Protein 9IZ3 (pdb70)

InterPro domains:
  IPR012001 Thiamine pyrophosphate enzyme, N-terminal TPP-binding domain [PF02776] (4-110)
  IPR029061 Thiamin diphosphate-binding fold [SSF52518] (4-163)
  IPR051818 Thiamine pyrophosphate-dependent decarboxylase [PTHR42818] (6-165)

Solvent-accessible surface area: 26080 Å² total; per-residue (Å²): 94,69,13,96,137,15,31,60,26,6,26,152,66,96,22,24,13,10,0,0,10,37,20,94,72,6,80,34,48,2,177,57,12,85,68,125,104,122,25,55,24,6,11,4,11,2,12,2,0,0,0,0,1,0,0,0,0,50,2,1,41,79,66,2,0,0,4,1,44,59,55,3,6,2,10,0,15,15,0,4,43,26,0,0,27,65,2,26,0,12,0,0,2,9,1,17,53,143,132,18,30,71,16,5,75,28,22,104,3,42,66,88,138,15,65,106,160,80,4,67,51,11,1,81,60,0,13,109,57,9,128,157,38,70,92,0,0,0,0,14,23,151,64,24,22,90,62,0,0,87,30,0,14,56,81,35,97,62,0,7,0,0,0,5,20,39,126,10,6,67,32,0,38,58,34,72,43,33,25,54,3,0,3,4,75,20,6,76,4,1,1,3,0,0,0,0,0,1,3,37,14,30,84,106,14,42,1,0,0,0,4,9,32,39,5,6,10,15,7,5,4,3,0,11,2,0,0,82,64,99,14,128,44,0,11,0,0,0,2,11,51,44,178,138,46,6,56,26,64,76,4,32,49,6,1,85,32,9,18,9,88,16,17,51,68,13,84,66,56,114,208,78,39,142,30,70,152,79,3,1,0,0,0,14,0,97,2,119,84,220,189,37,172,177,49,154,78,65,25,94,80,6,19,101,54,0,35,63,55,3,50,87,109,54,162,143,98,103,23,86,133,31,12,61,35,16,28,122,60,110,16,10,11,0,0,0,15,48,35,85,89,19,119,30,10,8,127,56,10,85,73,157,143,82,30,35,31,9,11,4,10,11,8,1,0,0,1,0,0,0,0,0,0,50,10,7,49,104,72,1,2,0,1,2,44,49,54,1,5,2,9,0,5,17,0,4,45,29,3,0,23,94,0,31,0,8,0,6,1,9,0,2,75,220,18,144,125,7,34,65,7,2,83,30,24,108,3,54,60,118,92,58,81,226,135,80,9,51,48,16,8,85,82,10,13,138,59,14,122,155,30,82,80,0,2,2,5,5,22,145,40,56,24,44,56,0,4,96,45,6,34,56,90,34,102,75,3,21,0,0,0,2,15,49,105,7,8,68,9,0,34,60,53,88,30,116,21,52,2,2,3,3,62,36,6,71,5,3,0,4,0,3,0,1,0,10,4,35,24,50,72,130,11,42,3,0,0,0,3,7,25,37,5,5,6,19,4,4,3,3,0,9,1,0,0,70,59,91,14,84,46,0,13,0,0,0,2,4,45,42,189,106,50,5,49,20,63,71,6,26,61,5,0,83,44,6,21,8,87,15,15,36,93,2,92,56,69,80,186,75,29,126,38,65,156,74,2,0,0,0,6,11,0,82,10,125,121,162,31,114,189,41,91,83,76,14,74,60,1,12,105,56,1,43,85,30,10,80,113,88,126,183

Foldseek 3Di:
DLLVVVVVVCLVVQAQEEEEAQDDPPNVNVVVQVVANHHYYDHDPADLVRVVVQLVVVVVVGAYEYEEEQVRCVVCVCVQLPPCLVVLAEYEYAYADPVRVVVCVVSPAAEDEADSVRRVVRVVVQVVVCVVRSGYHYYYHD/DALLVVLVVVCVVQVQAQEQEFADPNLQSNCQNPNDLSYQYDNHPQQCSLVVQLVVCVVVLPGAYEYEAEPVSCVVNVCSLLVCQVVQRFRYEYEYEYAPPPDDHDPPVQVVSVVSHWPGEDEAEDDDPDDDDPSTTPYYYYYHHHHDDGDDDPDDNVRSVVSNVVVVVVVPPD/DQLVVVVVVVLVVQAAAEEEADDVVCVPNVVVLVDDSVHHYDHDPAQQVRVVVQQVVVVVVGAYEYEYELVRCVVNVCCQQPPCQVVLGEYEYEYEYCDDVSVVVCVVRVAAEEEADPHDVVVVVVVQVVCSVVRSHYHYYYYD/DALLVVVVVVCVVVVQAQEQEFADPNLLSCVVSPDDLRHHYDHDPQLCSLVVLVVVCVVPLPGAYEYEHEPVSCVVHVCVLLVCQVVWRWRYEYEYEYEDDPDDDDPPVQVVSVVSHWPGEEEDEPPDDCRDDDNTTDYYYYYYHDYDGDDDDDDNVSSVVSNVVVVVPPVD

Radius of gyration: 23.96 Å; Cα contacts (8 Å, |Δi|>4): 1331; chains: 4; bounding box: 64×64×73 Å

Nearest PDB structures (foldseek):
  9iz3-assembly1_C  TM=1.007E+00  e=2.742E-27  Bacillus spizizenii ATCC 6633 = JCM 2499
  8a8y-assembly1_A  TM=7.508E-01  e=1.616E-03  Klebsiella pneumoniae
  2o1s-assembly2_C  TM=7.572E-01  e=5.340E-03  Escherichia coli
  8a29-assembly1_A  TM=7.719E-01  e=7.789E-03  Pseudomonas aeruginosa LESB58
  8a45-assembly1_A  TM=7.558E-01  e=7.789E-03  Pseudomonas aeruginosa LESB58

B-factor: mean 99.52, std 40.63, range [25.4, 225.59]

Structure (mmCIF, N/CA/C/O backbone):
data_9IZ3
#
_entry.id   9IZ3
#
_cell.length_a   176.991
_cell.length_b   176.991
_cell.length_c   68.600
_cell.angle_alpha   90.000
_cell.angle_beta   90.000
_cell.angle_gamma   120.000
#
_symmetry.space_group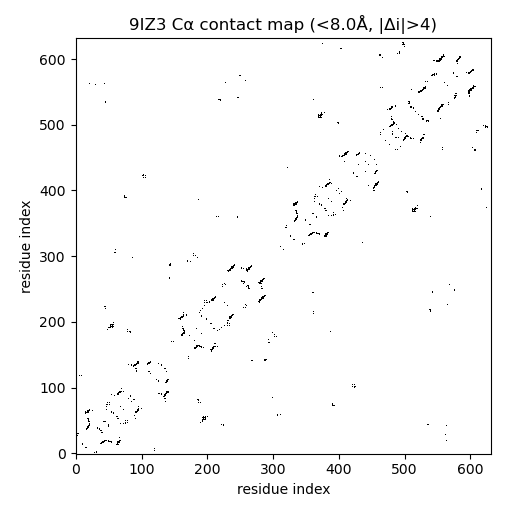_name_H-M   'P 32 2 1'
#
loop_
_entity.id
_entity.type
_entity.pdbx_description
1 polymer 'Putative phosphonopyruvate decarboxylase alpha subunit'
2 polymer 'Putative phosphonopyruvate decarboxylase beta subunit'
3 non-polymer 'SULFATE ION'
4 water water
#
loop_
_atom_site.group_PDB
_atom_site.id
_atom_site.type_symbol
_atom_site.label_atom_id
_atom_site.label_alt_id
_atom_site.label_comp_id
_atom_site.label_asym_id
_atom_site.label_entity_id
_atom_site.label_seq_id
_atom_site.pdbx_PDB_ins_code
_atom_site.Cartn_x
_atom_site.Cartn_y
_atom_site.Cartn_z
_atom_site.occupancy
_atom_site.B_iso_or_equiv
_atom_site.auth_seq_id
_atom_site.auth_comp_id
_atom_site.auth_asym_id
_atom_site.auth_atom_id
_atom_site.pdbx_PDB_model_num
ATOM 1 N N . SER A 1 17 ? 83.00512 90.32105 8.38354 1.000 182.50912 3 SER A N 1
ATOM 2 C CA . SER A 1 17 ? 84.33289 89.84755 7.99459 1.000 187.49901 3 SER A CA 1
ATOM 3 C C . SER A 1 17 ? 84.29781 88.39076 7.54344 1.000 182.95256 3 SER A C 1
ATOM 4 O O . SER A 1 17 ? 83.59737 88.04929 6.59518 1.000 186.11525 3 SER A O 1
ATOM 7 N N . THR A 1 18 ? 85.06870 87.54196 8.22864 1.000 173.49798 4 THR A N 1
ATOM 8 C CA . THR A 1 18 ? 85.09610 86.09783 8.00385 1.000 162.09873 4 THR A CA 1
ATOM 9 C C . THR A 1 18 ? 83.68653 85.54231 7.83167 1.000 171.24930 4 THR A C 1
ATOM 10 O O . THR A 1 18 ? 83.44266 84.63631 7.02558 1.000 160.00603 4 THR A O 1
ATOM 14 N N . ALA A 1 19 ? 82.76319 86.12957 8.59493 1.000 194.04652 5 ALA A N 1
ATOM 15 C CA . ALA A 1 19 ? 81.34386 85.80859 8.53658 1.000 209.60519 5 ALA A CA 1
ATOM 16 C C . ALA A 1 19 ? 80.76387 86.08921 7.15572 1.000 214.02925 5 ALA A C 1
ATOM 17 O O . ALA A 1 19 ? 80.20471 85.19418 6.50940 1.000 223.09149 5 ALA A O 1
ATOM 19 N N . GLU A 1 20 ? 80.87769 87.34055 6.69747 1.000 207.54522 6 GLU A N 1
ATOM 20 C CA . GLU A 1 20 ? 80.29208 87.73191 5.41926 1.000 202.38792 6 GLU A CA 1
ATOM 21 C C . GLU A 1 20 ? 80.93288 86.96308 4.27293 1.000 205.63850 6 GLU A C 1
ATOM 22 O O . GLU A 1 20 ? 80.24209 86.52595 3.34323 1.000 204.21482 6 GLU A O 1
ATOM 28 N N . ARG A 1 21 ? 82.24940 86.75312 4.35096 1.000 210.31849 7 ARG A N 1
ATOM 29 C CA . ARG A 1 21 ? 82.95164 85.98754 3.32927 1.000 207.26929 7 ARG A CA 1
ATOM 30 C C . ARG A 1 21 ? 82.34173 84.60503 3.16390 1.000 195.83786 7 ARG A C 1
ATOM 31 O O . ARG A 1 21 ? 82.15518 84.13206 2.03609 1.000 198.92611 7 ARG A O 1
ATOM 39 N N . MET A 1 22 ? 82.03184 83.93938 4.27540 1.000 172.40496 8 MET A N 1
ATOM 40 C CA . MET A 1 22 ? 81.29521 82.68771 4.21063 1.000 150.86987 8 MET A CA 1
ATOM 41 C C . MET A 1 22 ? 79.97439 82.92511 3.49165 1.000 139.92245 8 MET A C 1
ATOM 42 O O . MET A 1 22 ? 79.79188 82.47411 2.35725 1.000 142.67258 8 MET A O 1
ATOM 47 N N . LEU A 1 23 ? 79.08663 83.69439 4.13109 1.000 137.63459 9 LEU A N 1
ATOM 48 C CA . LEU A 1 23 ? 77.69375 83.81388 3.69888 1.000 140.77630 9 LEU A CA 1
ATOM 49 C C . LEU A 1 23 ? 77.55886 84.04842 2.19922 1.000 152.78843 9 LEU A C 1
ATOM 50 O O . LEU A 1 23 ? 76.68106 83.46617 1.55261 1.000 145.47316 9 LEU A O 1
ATOM 55 N N . SER A 1 24 ? 78.42204 84.89113 1.62779 1.000 171.08448 10 SER A N 1
ATOM 56 C CA . SER A 1 24 ? 78.28649 85.25820 0.21884 1.000 186.39999 10 SER A CA 1
ATOM 57 C C . SER A 1 24 ? 78.41898 84.03960 -0.69346 1.000 180.52980 10 SER A C 1
ATOM 58 O O . SER A 1 24 ? 77.59955 83.82757 -1.60143 1.000 199.00571 10 SER A O 1
ATOM 61 N N . THR A 1 25 ? 79.45397 83.22769 -0.46933 1.000 147.56038 11 THR A N 1
ATOM 62 C CA . THR A 1 25 ? 79.61893 82.00408 -1.24720 1.000 124.41073 11 THR A CA 1
ATOM 63 C C . THR A 1 25 ? 78.37849 81.12326 -1.14592 1.000 122.85829 11 THR A C 1
ATOM 64 O O . THR A 1 25 ? 77.81927 80.69453 -2.16565 1.000 116.01737 11 THR A O 1
ATOM 68 N N . LEU A 1 26 ? 77.91829 80.86336 0.08368 1.000 117.94482 12 LEU A N 1
ATOM 69 C CA . LEU A 1 26 ? 76.73207 80.03314 0.26353 1.000 103.57355 12 LEU A CA 1
ATOM 70 C C . LEU A 1 26 ? 75.50996 80.66303 -0.39493 1.000 103.98074 12 LEU A C 1
ATOM 71 O O . LEU A 1 26 ? 74.75123 79.97540 -1.08726 1.000 116.47950 12 LEU A O 1
ATOM 76 N N . THR A 1 27 ? 75.31010 81.97334 -0.21511 1.000 97.59938 13 THR A N 1
ATOM 77 C CA . THR A 1 27 ? 74.09779 82.60144 -0.73553 1.000 121.15859 13 THR A CA 1
ATOM 78 C C . THR A 1 27 ? 74.05488 82.63259 -2.25609 1.000 139.83062 13 THR A C 1
ATOM 79 O O . THR A 1 27 ? 72.96015 82.70436 -2.82586 1.000 144.94520 13 THR A O 1
ATOM 83 N N . GLU A 1 28 ? 75.20228 82.59894 -2.93416 1.000 149.58522 14 GLU A N 1
ATOM 84 C CA . GLU A 1 28 ? 75.14636 82.52531 -4.38574 1.000 154.72898 14 GLU A CA 1
ATOM 85 C C . GLU A 1 28 ? 75.32475 81.10713 -4.91135 1.000 147.79860 14 GLU A C 1
ATOM 86 O O . GLU A 1 28 ? 75.19413 80.89201 -6.12116 1.000 155.73098 14 GLU A O 1
ATOM 92 N N . ASN A 1 29 ? 75.58928 80.13510 -4.03536 1.000 134.04654 15 ASN A N 1
ATOM 93 C CA . ASN A 1 29 ? 75.44707 78.72763 -4.38480 1.000 124.33221 15 ASN A CA 1
ATOM 94 C C . ASN A 1 29 ? 74.05132 78.18204 -4.07800 1.000 117.16915 15 ASN A C 1
ATOM 95 O O . ASN A 1 29 ? 73.90364 76.96834 -3.88525 1.000 110.56257 15 ASN A O 1
ATOM 100 N N . ASN A 1 30 ? 73.03823 79.05334 -4.01896 1.000 116.54909 16 ASN A N 1
ATOM 101 C CA . ASN A 1 30 ? 71.63247 78.73450 -3.75937 1.000 126.18936 16 ASN A CA 1
ATOM 102 C C . ASN A 1 30 ? 71.34610 78.35663 -2.30707 1.000 124.04829 16 ASN A C 1
ATOM 103 O O . ASN A 1 30 ? 70.26226 77.82963 -2.01941 1.000 129.47225 16 ASN A O 1
ATOM 108 N N . TYR A 1 31 ? 72.27136 78.61699 -1.37830 1.000 104.74671 17 TYR A N 1
ATOM 109 C CA . TYR A 1 31 ? 72.07486 78.30018 0.04075 1.000 83.77287 17 TYR A CA 1
ATOM 110 C C . TYR A 1 31 ? 71.60503 79.55631 0.76551 1.000 83.40442 17 TYR A C 1
ATOM 111 O O . TYR A 1 31 ? 72.38293 80.27365 1.39470 1.000 81.51532 17 TYR A O 1
ATOM 120 N N . THR A 1 32 ? 70.29921 79.80633 0.69190 1.000 82.30180 18 THR A N 1
ATOM 121 C CA . THR A 1 32 ? 69.70081 80.99129 1.29156 1.000 92.65012 18 THR A CA 1
ATOM 122 C C . THR A 1 32 ? 68.81473 80.66786 2.49350 1.000 100.44765 18 THR A C 1
ATOM 123 O O . THR A 1 32 ? 68.11395 81.55769 2.99083 1.000 77.65210 18 THR A O 1
ATOM 127 N N . HIS A 1 33 ? 68.83687 79.42760 2.98279 1.000 105.42712 19 HIS A N 1
ATOM 128 C CA . HIS A 1 33 ? 67.96853 78.99503 4.07168 1.000 106.09706 19 HIS A CA 1
ATOM 129 C C . HIS A 1 33 ? 68.79871 78.42103 5.21097 1.000 96.49748 19 HIS A C 1
ATOM 130 O O . HIS A 1 33 ? 69.64070 77.53017 5.00069 1.000 87.30481 19 HIS A O 1
ATOM 137 N N . PHE A 1 34 ? 68.56080 78.92833 6.41999 1.000 96.06378 20 PHE A N 1
ATOM 138 C CA . PHE A 1 34 ? 69.38633 78.51192 7.54341 1.000 100.79074 20 PHE A CA 1
ATOM 139 C C . PHE A 1 34 ? 68.55781 78.38052 8.81044 1.000 104.78197 20 PHE A C 1
ATOM 140 O O . PHE A 1 34 ? 67.65547 79.18712 9.06918 1.000 106.19188 20 PHE A O 1
ATOM 148 N N . THR A 1 35 ? 68.87315 77.34984 9.59316 1.000 99.96042 21 THR A N 1
ATOM 149 C CA . THR A 1 35 ? 68.25067 77.15301 10.89546 1.000 83.72661 21 THR A CA 1
ATOM 150 C C . THR A 1 35 ? 69.31907 77.07828 11.97831 1.000 77.02681 21 THR A C 1
ATOM 151 O O . THR A 1 35 ? 70.50629 76.91461 11.69443 1.000 73.87164 21 THR A O 1
ATOM 155 N N . GLY A 1 36 ? 68.88647 77.20288 13.22691 1.000 74.04567 22 GLY A N 1
ATOM 156 C CA . GLY A 1 36 ? 69.80384 77.08311 14.34339 1.000 71.24625 22 GLY A CA 1
ATOM 157 C C . GLY A 1 36 ? 69.19921 77.63755 15.61571 1.000 71.29912 22 GLY A C 1
ATOM 158 O O . GLY A 1 36 ? 68.09113 78.18684 15.62596 1.000 65.59609 22 GLY A O 1
ATOM 159 N N . VAL A 1 37 ? 69.95092 77.47597 16.69439 1.000 75.46161 23 VAL A N 1
ATOM 160 C CA . VAL A 1 37 ? 69.59468 78.01150 18.00702 1.000 79.67296 23 VAL A CA 1
ATOM 161 C C . VAL A 1 37 ? 70.49872 79.20267 18.29763 1.000 88.98974 23 VAL A C 1
ATOM 162 O O . VAL A 1 37 ? 71.72102 79.09511 18.13919 1.000 108.21850 23 VAL A O 1
ATOM 166 N N . PRO A 1 38 ? 69.94550 80.35880 18.65139 1.000 91.14567 24 PRO A N 1
ATOM 167 C CA . PRO A 1 38 ? 70.78659 81.49540 19.03913 1.000 108.26810 24 PRO A CA 1
ATOM 168 C C . PRO A 1 38 ? 71.69707 81.14772 20.20656 1.000 129.98438 24 PRO A C 1
ATOM 169 O O . PRO A 1 38 ? 71.27790 80.51931 21.18136 1.000 124.64652 24 PRO A O 1
ATOM 173 N N . CYS A 1 39 ? 72.95379 81.57283 20.09950 1.000 160.89793 25 CYS A N 1
ATOM 174 C CA . CYS A 1 39 ? 73.97086 81.19622 21.07111 1.000 188.50211 25 CYS A CA 1
ATOM 175 C C . CYS A 1 39 ? 75.22226 82.03581 20.84552 1.000 203.35410 25 CYS A C 1
ATOM 176 O O . CYS A 1 39 ? 75.51038 82.45370 19.72110 1.000 210.23696 25 CYS A O 1
ATOM 179 N N . SER A 1 40 ? 75.97842 82.23728 21.92946 1.000 204.28740 26 SER A N 1
ATOM 180 C CA . SER A 1 40 ? 77.03888 83.24299 21.95851 1.000 203.17907 26 SER A CA 1
ATOM 181 C C . SER A 1 40 ? 78.18662 82.92930 21.00504 1.000 200.60211 26 SER A C 1
ATOM 182 O O . SER A 1 40 ? 78.86185 83.85049 20.53081 1.000 206.73819 26 SER A O 1
ATOM 185 N N . LEU A 1 41 ? 78.42380 81.64925 20.71638 1.000 190.06672 27 LEU A N 1
ATOM 186 C CA . LEU A 1 41 ? 79.67227 81.24626 20.07567 1.000 175.36877 27 LEU A CA 1
ATOM 187 C C . LEU A 1 41 ? 79.70728 81.65256 18.60548 1.000 174.96717 27 LEU A C 1
ATOM 188 O O . LEU A 1 41 ? 80.73520 82.13633 18.11539 1.000 181.98260 27 LEU A O 1
ATOM 193 N N . LEU A 1 42 ? 78.59845 81.47419 17.88758 1.000 168.06028 28 LEU A N 1
ATOM 194 C CA . LEU A 1 42 ? 78.50151 81.96243 16.51623 1.000 160.34590 28 LEU A CA 1
ATOM 195 C C . LEU A 1 42 ? 77.52501 83.11857 16.42962 1.000 173.64294 28 LEU A C 1
ATOM 196 O O . LEU A 1 42 ? 76.66176 83.14769 15.54611 1.000 170.28590 28 LEU A O 1
ATOM 201 N N . LYS A 1 43 ? 77.66546 84.07207 17.34809 1.000 191.35853 29 LYS A N 1
ATOM 202 C CA . LYS A 1 43 ? 76.71711 85.17419 17.43486 1.000 189.06935 29 LYS A CA 1
ATOM 203 C C . LYS A 1 43 ? 76.72286 86.01840 16.16813 1.000 187.66399 29 LYS A C 1
ATOM 204 O O . LYS A 1 43 ? 75.67220 86.50454 15.73412 1.000 188.46636 29 LYS A O 1
ATOM 210 N N . GLY A 1 44 ? 77.89677 86.20593 15.56275 1.000 181.23281 30 GLY A N 1
ATOM 211 C CA . GLY A 1 44 ? 77.99941 87.10732 14.42751 1.000 175.42105 30 GLY A CA 1
ATOM 212 C C . GLY A 1 44 ? 77.20107 86.65132 13.22429 1.000 166.84580 30 GLY A C 1
ATOM 213 O O . GLY A 1 44 ? 76.69598 87.47516 12.45365 1.000 168.08885 30 GLY A O 1
ATOM 214 N N . PHE A 1 45 ? 77.04618 85.34037 13.05351 1.000 159.81297 31 PHE A N 1
ATOM 215 C CA . PHE A 1 45 ? 76.33184 84.86977 11.87507 1.000 160.52561 31 PHE A CA 1
ATOM 216 C C . PHE A 1 45 ? 74.82767 85.01570 12.06228 1.000 158.35004 31 PHE A C 1
ATOM 217 O O . PHE A 1 45 ? 74.12176 85.37901 11.11943 1.000 160.22624 31 PHE A O 1
ATOM 225 N N . PHE A 1 46 ? 74.32315 84.77138 13.27583 1.000 149.76468 32 PHE A N 1
ATOM 226 C CA . PHE A 1 46 ? 72.93567 85.11611 13.58115 1.000 145.75132 32 PHE A CA 1
ATOM 227 C C . PHE A 1 46 ? 72.69839 86.60969 13.38090 1.000 154.09202 32 PHE A C 1
ATOM 228 O O . PHE A 1 46 ? 71.67834 87.02790 12.80681 1.000 153.11799 32 PHE A O 1
ATOM 236 N N . ARG A 1 47 ? 73.63198 87.42562 13.88358 1.000 161.41164 33 ARG A N 1
ATOM 237 C CA . ARG A 1 47 ? 73.66753 88.86095 13.64096 1.000 166.85416 33 ARG A CA 1
ATOM 238 C C . ARG A 1 47 ? 73.39588 89.18556 12.18209 1.000 171.14113 33 ARG A C 1
ATOM 239 O O . ARG A 1 47 ? 72.45081 89.90729 11.85162 1.000 167.07915 33 ARG A O 1
ATOM 247 N N . LEU A 1 48 ? 74.24266 88.65262 11.30013 1.000 173.38593 34 LEU A N 1
ATOM 248 C CA . LEU A 1 48 ? 74.12737 88.95824 9.87770 1.000 168.13499 34 LEU A CA 1
ATOM 249 C C . LEU A 1 48 ? 72.85472 88.37877 9.27190 1.000 166.15970 34 LEU A C 1
ATOM 250 O O . LEU A 1 48 ? 72.26674 88.98154 8.36645 1.000 173.96048 34 LEU A O 1
ATOM 255 N N . LEU A 1 49 ? 72.42126 87.20596 9.74185 1.000 158.37549 35 LEU A N 1
ATOM 256 C CA . LEU A 1 49 ? 71.25443 86.56143 9.14815 1.000 147.81014 35 LEU A CA 1
ATOM 257 C C . LEU A 1 49 ? 69.99562 87.37258 9.40584 1.000 159.54196 35 LEU A C 1
ATOM 258 O O . LEU A 1 49 ? 69.10468 87.44148 8.55129 1.000 153.55959 35 LEU A O 1
ATOM 263 N N . GLU A 1 50 ? 69.90484 87.99848 10.57450 1.000 172.42623 36 GLU A N 1
ATOM 264 C CA . GLU A 1 50 ? 68.78235 88.87868 10.86798 1.000 179.48211 36 GLU A CA 1
ATOM 265 C C . GLU A 1 50 ? 69.09069 90.33317 10.53857 1.000 179.18889 36 GLU A C 1
ATOM 266 O O . GLU A 1 50 ? 68.21509 91.18868 10.65156 1.000 184.43409 36 GLU A O 1
ATOM 272 N N . SER A 1 51 ? 70.31160 90.61696 10.10144 1.000 170.38064 37 SER A N 1
ATOM 273 C CA . SER A 1 51 ? 70.61821 91.91906 9.53485 1.000 158.21548 37 SER A CA 1
ATOM 274 C C . SER A 1 51 ? 69.92317 92.09862 8.19737 1.000 153.87411 37 SER A C 1
ATOM 275 O O . SER A 1 51 ? 69.31654 93.14856 7.93226 1.000 148.49319 37 SER A O 1
ATOM 278 N N . LYS A 1 52 ? 70.03558 91.09068 7.33239 1.000 155.39378 38 LYS A N 1
ATOM 279 C CA . LYS A 1 52 ? 69.63280 91.18461 5.94735 1.000 150.92651 38 LYS A CA 1
ATOM 280 C C . LYS A 1 52 ? 69.19146 89.82387 5.41941 1.000 144.06479 38 LYS A C 1
ATOM 281 O O . LYS A 1 52 ? 68.36604 89.72325 4.51084 1.000 132.53422 38 LYS A O 1
ATOM 287 N N . GLN A 1 58 ? 69.89406 91.52582 -0.56415 1.000 161.36715 44 GLN A N 1
ATOM 288 C CA . GLN A 1 58 ? 70.10132 90.10501 -0.31209 1.000 165.79938 44 GLN A CA 1
ATOM 289 C C . GLN A 1 58 ? 68.96178 89.52450 0.51591 1.000 173.74121 44 GLN A C 1
ATOM 290 O O . GLN A 1 58 ? 68.59949 90.07428 1.55732 1.000 174.85441 44 GLN A O 1
ATOM 296 N N . ASN A 1 59 ? 68.40104 88.40954 0.05430 1.000 173.61437 45 ASN A N 1
ATOM 297 C CA . ASN A 1 59 ? 67.27855 87.76256 0.72132 1.000 167.98854 45 ASN A CA 1
ATOM 298 C C . ASN A 1 59 ? 67.75231 86.46411 1.36405 1.000 165.67903 45 ASN A C 1
ATOM 299 O O . ASN A 1 59 ? 68.26844 85.57270 0.68035 1.000 166.49321 45 ASN A O 1
ATOM 304 N N . ILE A 1 60 ? 67.60154 86.37562 2.68206 1.000 160.10132 46 ILE A N 1
ATOM 305 C CA . ILE A 1 60 ? 67.88687 85.16240 3.43531 1.000 148.27071 46 ILE A CA 1
ATOM 306 C C . ILE A 1 60 ? 66.68499 84.86089 4.31662 1.000 136.17548 46 ILE A C 1
ATOM 307 O O . ILE A 1 60 ? 66.02971 85.77776 4.82555 1.000 131.75480 46 ILE A O 1
ATOM 312 N N . THR A 1 61 ? 66.38687 83.57714 4.48275 1.000 126.86866 47 THR A N 1
ATOM 313 C CA . THR A 1 61 ? 65.37021 83.12011 5.41861 1.000 117.55155 47 THR A CA 1
ATOM 314 C C . THR A 1 61 ? 66.05324 82.32906 6.52840 1.000 104.18802 47 THR A C 1
ATOM 315 O O . THR A 1 61 ? 66.73895 81.32766 6.26332 1.000 89.12823 47 THR A O 1
ATOM 319 N N . PHE A 1 62 ? 65.88154 82.79801 7.76244 1.000 103.62402 48 PHE A N 1
ATOM 320 C CA . PHE A 1 62 ? 66.43251 82.15686 8.94644 1.000 98.94280 48 PHE A CA 1
ATOM 321 C C . PHE A 1 62 ? 65.29316 81.74437 9.86368 1.000 89.24770 48 PHE A C 1
ATOM 322 O O . PHE A 1 62 ? 64.37525 82.53303 10.11810 1.000 80.71938 48 PHE A O 1
ATOM 330 N N . ILE A 1 63 ? 65.35397 80.51223 10.35342 1.000 87.13522 49 ILE A N 1
ATOM 331 C CA . ILE A 1 63 ? 64.34711 80.02882 11.29425 1.000 85.64626 49 ILE A CA 1
ATOM 332 C C . ILE A 1 63 ? 65.00421 79.80289 12.64968 1.000 67.35058 49 ILE A C 1
ATOM 333 O O . ILE A 1 63 ? 65.74435 78.82303 12.81906 1.000 94.10863 49 ILE A O 1
ATOM 338 N N . PRO A 1 64 ? 64.78386 80.67879 13.62966 1.000 75.32172 50 PRO A N 1
ATOM 339 C CA . PRO A 1 64 ? 65.27892 80.40070 14.98475 1.000 68.87623 50 PRO A CA 1
ATOM 340 C C . PRO A 1 64 ? 64.60366 79.16021 15.54571 1.000 57.84890 50 PRO A C 1
ATOM 341 O O . PRO A 1 64 ? 63.40140 78.95260 15.36523 1.000 56.84927 50 PRO A O 1
ATOM 345 N N . SER A 1 65 ? 65.38830 78.33004 16.22702 1.000 63.87851 51 SER A N 1
ATOM 346 C CA . SER A 1 65 ? 64.90725 77.04964 16.72065 1.000 71.31994 51 SER A CA 1
ATOM 347 C C . SER A 1 65 ? 65.13503 76.92778 18.22191 1.000 76.59589 51 SER A C 1
ATOM 348 O O . SER A 1 65 ? 66.12507 77.42815 18.76068 1.000 71.96851 51 SER A O 1
ATOM 351 N N . ILE A 1 66 ? 64.20417 76.23980 18.88983 1.000 73.99433 52 ILE A N 1
ATOM 352 C CA . ILE A 1 66 ? 64.30292 76.04755 20.33455 1.000 77.27840 52 ILE A CA 1
ATOM 353 C C . ILE A 1 66 ? 65.39681 75.04073 20.67041 1.000 77.27717 52 ILE A C 1
ATOM 354 O O . ILE A 1 66 ? 66.08780 75.17160 21.68733 1.000 88.44370 52 ILE A O 1
ATOM 359 N N . ARG A 1 67 ? 65.56813 74.01981 19.83447 1.000 68.44263 53 ARG A N 1
ATOM 360 C CA . ARG A 1 67 ? 66.55665 72.98482 20.09439 1.000 67.88281 53 ARG A CA 1
ATOM 361 C C . ARG A 1 67 ? 67.09900 72.46894 18.76997 1.000 68.78868 53 ARG A C 1
ATOM 362 O O . ARG A 1 67 ? 66.48508 72.64365 17.71507 1.000 69.43258 53 ARG A O 1
ATOM 370 N N . GLU A 1 68 ? 68.25791 71.80973 18.84509 1.000 65.09389 54 GLU A N 1
ATOM 371 C CA . GLU A 1 68 ? 68.98750 71.44210 17.63516 1.000 61.79062 54 GLU A CA 1
ATOM 372 C C . GLU A 1 68 ? 68.23976 70.39858 16.81377 1.000 65.19169 54 GLU A C 1
ATOM 373 O O . GLU A 1 68 ? 68.25062 70.45842 15.57889 1.000 68.49612 54 GLU A O 1
ATOM 379 N N . ASP A 1 69 ? 67.59921 69.42726 17.47121 1.000 59.73763 55 ASP A N 1
ATOM 380 C CA . ASP A 1 69 ? 66.86087 68.40805 16.72859 1.000 66.20465 55 ASP A CA 1
ATOM 381 C C . ASP A 1 69 ? 65.70748 69.02633 15.94423 1.000 65.50231 55 ASP A C 1
ATOM 382 O O . ASP A 1 69 ? 65.42925 68.62554 14.80460 1.000 63.39093 55 ASP A O 1
ATOM 387 N N . SER A 1 70 ? 65.04086 70.02520 16.52451 1.000 54.06955 56 SER A N 1
ATOM 388 C CA . SER A 1 70 ? 63.99174 70.71977 15.78784 1.000 65.30506 56 SER A CA 1
ATOM 389 C C . SER A 1 70 ? 64.56898 71.51663 14.62385 1.000 61.54001 56 SER A C 1
ATOM 390 O O . SER A 1 70 ? 63.95506 71.59497 13.55275 1.000 55.73450 56 SER A O 1
ATOM 393 N N . ALA A 1 71 ? 65.74372 72.12068 14.81625 1.000 67.66096 57 ALA A N 1
ATOM 394 C CA . ALA A 1 71 ? 66.39903 72.82073 13.71836 1.000 68.93678 57 ALA A CA 1
ATOM 395 C C . ALA A 1 71 ? 66.71826 71.86211 12.57955 1.000 64.38192 57 ALA A C 1
ATOM 396 O O . ALA A 1 71 ? 66.52416 72.19162 11.40423 1.000 60.32318 57 ALA A O 1
ATOM 398 N N . LEU A 1 72 ? 67.18462 70.65913 12.91636 1.000 63.33056 58 LEU A N 1
ATOM 399 C CA . LEU A 1 72 ? 67.46913 69.65036 11.90373 1.000 67.17009 58 LEU A CA 1
ATOM 400 C C . LEU A 1 72 ? 66.20210 69.22455 11.17315 1.000 68.58714 58 LEU A C 1
ATOM 401 O O . LEU A 1 72 ? 66.20798 69.08219 9.94604 1.000 82.59815 58 LEU A O 1
ATOM 406 N N . GLY A 1 73 ? 65.11002 69.00974 11.90829 1.000 62.40823 59 GLY A N 1
ATOM 407 C CA . GLY A 1 73 ? 63.85985 68.64923 11.25815 1.000 53.42223 59 GLY A CA 1
ATOM 408 C C . GLY A 1 73 ? 63.35538 69.73240 10.32286 1.000 62.15014 59 GLY A C 1
ATOM 409 O O . GLY A 1 73 ? 62.90537 69.44605 9.20841 1.000 65.82937 59 GLY A O 1
ATOM 410 N N . VAL A 1 74 ? 63.42800 70.99289 10.76126 1.000 55.14032 60 VAL A N 1
ATOM 411 C CA . VAL A 1 74 ? 62.99314 72.10444 9.91858 1.000 51.25846 60 VAL A CA 1
ATOM 412 C C . VAL A 1 74 ? 63.86033 72.19321 8.66901 1.000 64.87995 60 VAL A C 1
ATOM 413 O O . VAL A 1 74 ? 63.35647 72.40303 7.55784 1.000 52.10670 60 VAL A O 1
ATOM 417 N N . ALA A 1 75 ? 65.17599 72.02655 8.82914 1.000 76.46905 61 ALA A N 1
ATOM 418 C CA . ALA A 1 75 ? 66.07363 72.06573 7.68054 1.000 67.62509 61 ALA A CA 1
ATOM 419 C C . ALA A 1 75 ? 65.76760 70.93761 6.70350 1.000 63.24598 61 ALA A C 1
ATOM 420 O O . ALA A 1 75 ? 65.73881 71.15177 5.48629 1.000 59.70680 61 ALA A O 1
ATOM 422 N N . SER A 1 76 ? 65.52891 69.72983 7.22061 1.000 50.66779 62 SER A N 1
ATOM 423 C CA . SER A 1 76 ? 65.18732 68.60201 6.36077 1.000 49.93368 62 SER A CA 1
ATOM 424 C C . SER A 1 76 ? 63.88923 68.85197 5.60213 1.000 56.48543 62 SER A C 1
ATOM 425 O O . SER A 1 76 ? 63.78632 68.53986 4.40805 1.000 62.97225 62 SER A O 1
ATOM 428 N N . GLY A 1 77 ? 62.88534 69.41628 6.27516 1.000 56.70311 63 GLY A N 1
ATOM 429 C CA . GLY A 1 77 ? 61.65238 69.75350 5.58050 1.000 66.94850 63 GLY A CA 1
ATOM 430 C C . GLY A 1 77 ? 61.86715 70.78929 4.49242 1.000 60.70054 63 GLY A C 1
ATOM 431 O O . GLY A 1 77 ? 61.30838 70.68391 3.39469 1.000 61.91480 63 GLY A O 1
ATOM 432 N N . MET A 1 78 ? 62.68154 71.80562 4.78387 1.000 57.11934 64 MET A N 1
ATOM 433 C CA . MET A 1 78 ? 63.01750 72.80136 3.77392 1.000 74.08682 64 MET A CA 1
ATOM 434 C C . MET A 1 78 ? 63.68068 72.14966 2.57012 1.000 80.51918 64 MET A C 1
ATOM 435 O O . MET A 1 78 ? 63.35142 72.46627 1.42058 1.000 63.01015 64 MET A O 1
ATOM 440 N N . TYR A 1 79 ? 64.61493 71.22978 2.81959 1.000 77.54159 65 TYR A N 1
ATOM 441 C CA . TYR A 1 79 ? 65.24857 70.50402 1.72599 1.000 66.53574 65 TYR A CA 1
ATOM 442 C C . TYR A 1 79 ? 64.21832 69.74957 0.90049 1.000 72.99037 65 TYR A C 1
ATOM 443 O O . TYR A 1 79 ? 64.28891 69.73645 -0.33412 1.000 87.49683 65 TYR A O 1
ATOM 452 N N . LEU A 1 80 ? 63.26292 69.09967 1.56690 1.000 55.22197 66 LEU A N 1
ATOM 453 C CA . LEU A 1 80 ? 62.19299 68.42628 0.83900 1.000 48.47461 66 LEU A CA 1
ATOM 454 C C . LEU A 1 80 ? 61.38174 69.41244 0.01063 1.000 66.31967 66 LEU A C 1
ATOM 455 O O . LEU A 1 80 ? 60.83307 69.04564 -1.03571 1.000 56.66810 66 LEU A O 1
ATOM 460 N N . GLY A 1 81 ? 61.29909 70.66405 0.45338 1.000 71.43452 67 GLY A N 1
ATOM 461 C CA . GLY A 1 81 ? 60.66489 71.69195 -0.34887 1.000 59.74516 67 GLY A CA 1
ATOM 462 C C . GLY A 1 81 ? 61.53104 72.14171 -1.50950 1.000 79.40144 67 GLY A C 1
ATOM 463 O O . GLY A 1 81 ? 61.25541 73.16741 -2.13896 1.000 85.23520 67 GLY A O 1
ATOM 464 N N . GLY A 1 82 ? 62.58107 71.38003 -1.80146 1.000 78.55084 68 GLY A N 1
ATOM 465 C CA . GLY A 1 82 ? 63.50466 71.72113 -2.86848 1.000 79.12274 68 GLY A CA 1
ATOM 466 C C . GLY A 1 82 ? 64.35832 72.93182 -2.56518 1.000 92.31248 68 GLY A C 1
ATOM 467 O O . GLY A 1 82 ? 64.55627 73.78225 -3.44362 1.000 108.35933 68 GLY A O 1
ATOM 468 N N . ARG A 1 83 ? 64.87066 73.03342 -1.33998 1.000 96.06412 69 ARG A N 1
ATOM 469 C CA . ARG A 1 83 ? 65.62876 74.20338 -0.91521 1.000 82.09994 69 ARG A CA 1
ATOM 470 C C . ARG A 1 83 ? 66.85552 73.75394 -0.14005 1.000 83.81855 69 ARG A C 1
ATOM 471 O O . ARG A 1 83 ? 66.73810 73.05841 0.87249 1.000 101.91384 69 ARG A O 1
ATOM 479 N N . LYS A 1 84 ? 68.02335 74.15408 -0.62633 1.000 106.30406 70 LYS A N 1
ATOM 480 C CA . LYS A 1 84 ? 69.28070 73.80179 0.00746 1.000 108.45314 70 LYS A CA 1
ATOM 481 C C . LYS A 1 84 ? 69.51740 74.71864 1.20075 1.000 95.71595 70 LYS A C 1
ATOM 482 O O . LYS A 1 84 ? 69.32863 75.93879 1.12446 1.000 87.93600 70 LYS A O 1
ATOM 488 N N . CYS A 1 85 ? 69.92717 74.12426 2.31487 1.000 90.82579 71 CYS A N 1
ATOM 489 C CA . CYS A 1 85 ? 69.89299 74.83289 3.58115 1.000 105.24786 71 CYS A CA 1
ATOM 490 C C . CYS A 1 85 ? 70.96059 74.26579 4.49361 1.000 96.10138 71 CYS A C 1
ATOM 491 O O . CYS A 1 85 ? 71.49749 73.18126 4.25397 1.000 76.94871 71 CYS A O 1
ATOM 494 N N . VAL A 1 86 ? 71.28353 75.03918 5.52922 1.000 93.25575 72 VAL A N 1
ATOM 495 C CA . VAL A 1 86 ? 72.33495 74.67378 6.47147 1.000 92.14330 72 VAL A CA 1
ATOM 496 C C . VAL A 1 86 ? 71.88523 75.04764 7.87858 1.000 91.25939 72 VAL A C 1
ATOM 497 O O . VAL A 1 86 ? 71.03709 75.92655 8.07820 1.000 82.02414 72 VAL A O 1
ATOM 501 N N . MET A 1 87 ? 72.40100 74.31676 8.85984 1.000 85.75754 73 MET A N 1
ATOM 502 C CA . MET A 1 87 ? 72.04883 74.53886 10.25206 1.000 92.97792 73 MET A CA 1
ATOM 503 C C . MET A 1 87 ? 73.29282 74.86334 11.06734 1.000 101.83702 73 MET A C 1
ATOM 504 O O . MET A 1 87 ? 74.28381 74.12685 11.02551 1.000 98.32471 73 MET A O 1
ATOM 509 N N . LEU A 1 88 ? 73.21900 75.95518 11.82216 1.000 117.03207 74 LEU A N 1
ATOM 510 C CA . LEU A 1 88 ? 74.29075 76.38793 12.70820 1.000 111.13417 74 LEU A CA 1
ATOM 511 C C . LEU A 1 88 ? 74.05459 75.79095 14.08820 1.000 105.65313 74 LEU A C 1
ATOM 512 O O . LEU A 1 88 ? 72.91264 75.71018 14.54786 1.000 128.89053 74 LEU A O 1
ATOM 517 N N . MET A 1 89 ? 75.12866 75.36830 14.74738 1.000 84.94087 75 MET A N 1
ATOM 518 C CA . MET A 1 89 ? 74.98081 74.66019 16.01300 1.000 88.04441 75 MET A CA 1
ATOM 519 C C . MET A 1 89 ? 76.30808 74.68696 16.76424 1.000 105.38252 75 MET A C 1
ATOM 520 O O . MET A 1 89 ? 77.27810 75.31648 16.32861 1.000 114.24398 75 MET A O 1
ATOM 525 N N . GLN A 1 90 ? 76.34001 74.00100 17.90722 1.000 98.33762 76 GLN A N 1
ATOM 526 C CA . GLN A 1 90 ? 77.52519 73.84585 18.73735 1.000 103.11627 76 GLN A CA 1
ATOM 527 C C . GLN A 1 90 ? 77.71588 72.37124 19.06459 1.000 103.87020 76 GLN A C 1
ATOM 528 O O . GLN A 1 90 ? 76.81018 71.55313 18.89219 1.000 118.43190 76 GLN A O 1
ATOM 534 N N . ASN A 1 91 ? 78.90947 72.04127 19.56459 1.000 93.37573 77 ASN A N 1
ATOM 535 C CA . ASN A 1 91 ? 79.23533 70.64852 19.86126 1.000 103.07797 77 ASN A CA 1
ATOM 536 C C . ASN A 1 91 ? 78.24703 70.04133 20.85172 1.000 108.94369 77 ASN A C 1
ATOM 537 O O . ASN A 1 91 ? 77.78981 68.90601 20.66615 1.000 109.52021 77 ASN A O 1
ATOM 542 N N . SER A 1 92 ? 77.88835 70.79233 21.89788 1.000 116.48888 78 SER A N 1
ATOM 543 C CA . SER A 1 92 ? 77.01002 70.25886 22.93601 1.000 125.20705 78 SER A CA 1
ATOM 544 C C . SER A 1 92 ? 75.66845 69.80544 22.37407 1.000 126.34097 78 SER A C 1
ATOM 545 O O . SER A 1 92 ? 75.06826 68.85615 22.89182 1.000 123.04760 78 SER A O 1
ATOM 548 N N . GLY A 1 93 ? 75.18350 70.46139 21.31868 1.000 123.17134 79 GLY A N 1
ATOM 549 C CA . GLY A 1 93 ? 73.90557 70.08444 20.74464 1.000 114.67540 79 GLY A CA 1
ATOM 550 C C . GLY A 1 93 ? 73.94452 68.81866 19.91506 1.000 108.70930 79 GLY A C 1
ATOM 551 O O . GLY A 1 93 ? 72.88571 68.23466 19.65274 1.000 116.11767 79 GLY A O 1
ATOM 552 N N . LEU A 1 94 ? 75.14158 68.36886 19.51780 1.000 98.72520 80 LEU A N 1
ATOM 553 C CA . LEU A 1 94 ? 75.24118 67.27167 18.55738 1.000 93.55582 80 LEU A CA 1
ATOM 554 C C . LEU A 1 94 ? 74.48971 66.03579 19.03312 1.000 94.15416 80 LEU A C 1
ATOM 555 O O . LEU A 1 94 ? 73.78198 65.39464 18.24466 1.000 97.87155 80 LEU A O 1
ATOM 560 N N . GLY A 1 95 ? 74.61548 65.69737 20.31688 1.000 82.93527 81 GLY A N 1
ATOM 561 C CA . GLY A 1 95 ? 73.89196 64.57561 20.88319 1.000 85.57351 81 GLY A CA 1
ATOM 562 C C . GLY A 1 95 ? 72.43314 64.56335 20.47533 1.000 107.70067 81 GLY A C 1
ATOM 563 O O . GLY A 1 95 ? 71.93426 63.55736 19.95616 1.000 119.59248 81 GLY A O 1
ATOM 564 N N . TYR A 1 96 ? 71.75950 65.70515 20.64889 1.000 116.74386 82 TYR A N 1
ATOM 565 C CA . TYR A 1 96 ? 70.33224 65.77743 20.35040 1.000 118.52246 82 TYR A CA 1
ATOM 566 C C . TYR A 1 96 ? 70.04055 65.39087 18.90525 1.000 108.32167 82 TYR A C 1
ATOM 567 O O . TYR A 1 96 ? 69.06721 64.67842 18.63186 1.000 98.13850 82 TYR A O 1
ATOM 576 N N . CYS A 1 97 ? 70.87677 65.83482 17.96479 1.000 93.78234 83 CYS A N 1
ATOM 577 C CA 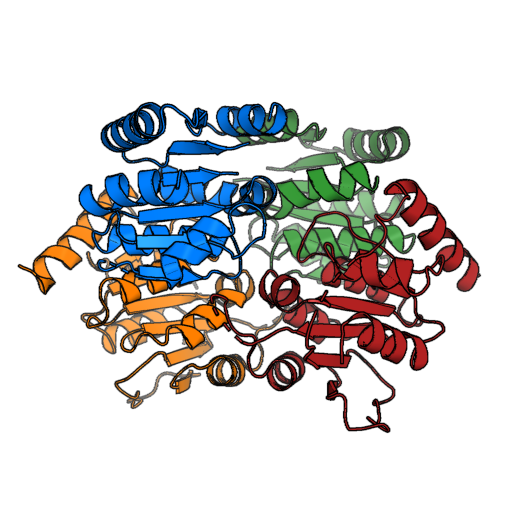. CYS A 1 97 ? 70.60927 65.52916 16.56612 1.000 81.37264 83 CYS A CA 1
ATOM 578 C C . CYS A 1 97 ? 70.96973 64.10100 16.19422 1.000 85.95624 83 CYS A C 1
ATOM 579 O O . CYS A 1 97 ? 70.47589 63.60879 15.17233 1.000 99.43688 83 CYS A O 1
ATOM 582 N N . LEU A 1 98 ? 71.79706 63.42951 17.00384 1.000 76.65215 84 LEU A N 1
ATOM 583 C CA . LEU A 1 98 ? 72.45697 62.20317 16.56184 1.000 74.76807 84 LEU A CA 1
ATOM 584 C C . LEU A 1 98 ? 71.46962 61.21811 15.95290 1.000 70.05909 84 LEU A C 1
ATOM 585 O O . LEU A 1 98 ? 71.54874 60.90431 14.75982 1.000 83.08925 84 LEU A O 1
ATOM 590 N N . ASN A 1 99 ? 70.51659 60.73818 16.75822 1.000 68.30326 85 ASN A N 1
ATOM 591 C CA . ASN A 1 99 ? 69.54459 59.76921 16.26382 1.000 73.02620 85 ASN A CA 1
ATOM 592 C C . ASN A 1 99 ? 68.91628 60.24053 14.95987 1.000 77.13765 85 ASN A C 1
ATOM 593 O O . ASN A 1 99 ? 68.86885 59.49029 13.97805 1.000 79.94165 85 ASN A O 1
ATOM 598 N N . VAL A 1 100 ? 68.46144 61.49877 14.92455 1.000 65.94149 86 VAL A N 1
ATOM 599 C CA . VAL A 1 100 ? 67.88929 62.05770 13.69954 1.000 75.43616 86 VAL A CA 1
ATOM 600 C C . VAL A 1 100 ? 68.82381 61.79184 12.52629 1.000 81.54322 86 VAL A C 1
ATOM 601 O O . VAL A 1 100 ? 68.47503 61.07830 11.57573 1.000 77.58769 86 VAL A O 1
ATOM 605 N N . LEU A 1 101 ? 70.05888 62.29565 12.62616 1.000 74.06958 87 LEU A N 1
ATOM 606 C CA . LEU A 1 101 ? 71.03433 62.10114 11.55865 1.000 62.84875 87 LEU A CA 1
ATOM 607 C C . LEU A 1 101 ? 71.18981 60.62790 11.20815 1.000 62.05798 87 LEU A C 1
ATOM 608 O O . LEU A 1 101 ? 71.23510 60.26567 10.02729 1.000 78.03278 87 LEU A O 1
ATOM 613 N N . THR A 1 102 ? 71.23773 59.75734 12.21708 1.000 67.12813 88 THR A N 1
ATOM 614 C CA . THR A 1 102 ? 71.45738 58.34462 11.94223 1.000 75.14633 88 THR A CA 1
ATOM 615 C C . THR A 1 102 ? 70.18748 57.61648 11.52797 1.000 78.03398 88 THR A C 1
ATOM 616 O O . THR A 1 102 ? 70.28158 56.54620 10.92093 1.000 85.64251 88 THR A O 1
ATOM 620 N N . SER A 1 103 ? 69.00754 58.15474 11.83630 1.000 82.73623 89 SER A N 1
ATOM 621 C CA . SER A 1 103 ? 67.77277 57.43059 11.56973 1.000 78.54698 89 SER A CA 1
ATOM 622 C C . SER A 1 103 ? 66.91837 58.08196 10.49861 1.000 61.52441 89 SER A C 1
ATOM 623 O O . SER A 1 103 ? 65.94488 57.46792 10.04325 1.000 69.01695 89 SER A O 1
ATOM 626 N N . PHE A 1 104 ? 67.26153 59.29900 10.07854 1.000 53.26849 90 PHE A N 1
ATOM 627 C CA . PHE A 1 104 ? 66.45334 60.03894 9.11409 1.000 68.26420 90 PHE A CA 1
ATOM 628 C C . PHE A 1 104 ? 67.28863 60.48031 7.91876 1.000 74.46030 90 PHE A C 1
ATOM 629 O O . PHE A 1 104 ? 67.11641 59.93362 6.82639 1.000 88.84049 90 PHE A O 1
ATOM 637 N N . ASN A 1 105 ? 68.19721 61.45008 8.08050 1.000 58.69995 91 ASN A N 1
ATOM 638 C CA . ASN A 1 105 ? 68.89850 62.00716 6.92568 1.000 70.46969 91 ASN A CA 1
ATOM 639 C C . ASN A 1 105 ? 69.88078 61.03167 6.29932 1.000 82.22246 91 ASN A C 1
ATOM 640 O O . ASN A 1 105 ? 70.14966 61.13455 5.09678 1.000 101.31389 91 ASN A O 1
ATOM 645 N N . PHE A 1 106 ? 70.44635 60.11762 7.08205 1.000 83.15856 92 PHE A N 1
ATOM 646 C CA . PHE A 1 106 ? 71.30085 59.09059 6.50978 1.000 89.84276 92 PHE A CA 1
ATOM 647 C C . PHE A 1 106 ? 70.50792 57.89667 6.00708 1.000 91.55419 92 PHE A C 1
ATOM 648 O O . PHE A 1 106 ? 71.09375 56.97894 5.42194 1.000 108.85171 92 PHE A O 1
ATOM 656 N N . ILE A 1 107 ? 69.19771 57.89522 6.22218 1.000 73.86924 93 ILE A N 1
ATOM 657 C CA . ILE A 1 107 ? 68.31844 56.85686 5.71442 1.000 74.15066 93 ILE A CA 1
ATOM 658 C C . ILE A 1 107 ? 67.51092 57.35143 4.52053 1.000 76.01967 93 ILE A C 1
ATOM 659 O O . ILE A 1 107 ? 67.30043 56.61141 3.55930 1.000 92.16332 93 ILE A O 1
ATOM 664 N N . TYR A 1 108 ? 67.07663 58.60961 4.55751 1.000 83.17792 94 TYR A N 1
ATOM 665 C CA . TYR A 1 108 ? 66.37081 59.23554 3.44715 1.000 80.05231 94 TYR A CA 1
ATOM 666 C C . TYR A 1 108 ? 67.30517 59.96303 2.49215 1.000 77.34764 94 TYR A C 1
ATOM 667 O O . TYR A 1 108 ? 66.84645 60.45012 1.45408 1.000 83.91160 94 TYR A O 1
ATOM 676 N N . ASP A 1 109 ? 68.59296 60.04581 2.81844 1.000 70.04078 95 ASP A N 1
ATOM 677 C CA . ASP A 1 109 ? 69.57232 60.80090 2.04038 1.000 68.59015 95 ASP A CA 1
ATOM 678 C C . ASP A 1 109 ? 69.11376 62.24695 1.85424 1.000 69.07666 95 ASP A C 1
ATOM 679 O O . ASP A 1 109 ? 68.91468 62.73509 0.74155 1.000 63.35520 95 ASP A O 1
ATOM 684 N N . ILE A 1 110 ? 68.93707 62.92733 2.98264 1.000 65.87865 96 ILE A N 1
ATOM 685 C CA . ILE A 1 110 ? 68.57947 64.34309 2.97899 1.000 64.58414 96 ILE A CA 1
ATOM 686 C C . ILE A 1 110 ? 69.80358 65.13769 3.41638 1.000 66.64094 96 ILE A C 1
ATOM 687 O O . ILE A 1 110 ? 70.09840 65.21603 4.61653 1.000 83.28696 96 ILE A O 1
ATOM 692 N N . PRO A 1 111 ? 70.55287 65.72365 2.48269 1.000 87.62796 97 PRO A N 1
ATOM 693 C CA . PRO A 1 111 ? 71.79282 66.41747 2.85290 1.000 90.53634 97 PRO A CA 1
ATOM 694 C C . PRO A 1 111 ? 71.50630 67.74558 3.53836 1.000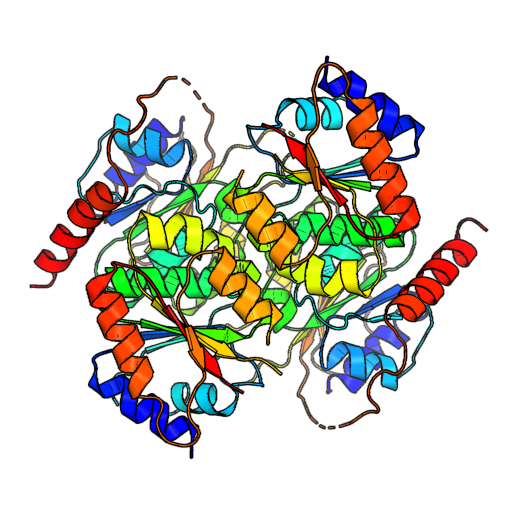 77.03667 97 PRO A C 1
ATOM 695 O O . PRO A 1 111 ? 70.73656 68.57094 3.04096 1.000 74.72604 97 PRO A O 1
ATOM 699 N N . ILE A 1 112 ? 72.13596 67.94133 4.69032 1.000 72.86080 98 ILE A N 1
ATOM 700 C CA . ILE A 1 112 ? 72.13103 69.20962 5.40420 1.000 77.82890 98 ILE A CA 1
ATOM 701 C C . ILE A 1 112 ? 73.57775 69.54395 5.72464 1.000 76.83473 98 ILE A C 1
ATOM 702 O O . ILE A 1 112 ? 74.32639 68.68095 6.18990 1.000 73.33405 98 ILE A O 1
ATOM 707 N N . LEU A 1 113 ? 73.98453 70.77695 5.47660 1.000 75.80397 99 LEU A N 1
ATOM 708 C CA . LEU A 1 113 ? 75.32356 71.15565 5.89079 1.000 83.82579 99 LEU A CA 1
ATOM 709 C C . LEU A 1 113 ? 75.29411 71.51895 7.37146 1.000 75.71730 99 LEU A C 1
ATOM 710 O O . LEU A 1 113 ? 74.38721 72.21620 7.83321 1.000 73.80739 99 LEU A O 1
ATOM 715 N N . LEU A 1 114 ? 76.23886 70.97386 8.12884 1.000 80.31173 100 LEU A N 1
ATOM 716 C CA . LEU A 1 114 ? 76.34239 71.22128 9.56205 1.000 85.33466 100 LEU A CA 1
ATOM 717 C C . LEU A 1 114 ? 77.63442 71.98152 9.81300 1.000 98.57770 100 LEU A C 1
ATOM 718 O O . LEU A 1 114 ? 78.72838 71.44524 9.60361 1.000 112.87554 100 LEU A O 1
ATOM 723 N N . LEU A 1 115 ? 77.50744 73.23544 10.24337 1.000 99.87967 101 LEU A N 1
ATOM 724 C CA . LEU A 1 115 ? 78.66042 74.02275 10.67296 1.000 100.28251 101 LEU A CA 1
ATOM 725 C C . LEU A 1 115 ? 78.71581 73.95052 12.19514 1.000 89.20171 101 LEU A C 1
ATOM 726 O O . LEU A 1 115 ? 78.28020 74.84994 12.91705 1.000 89.16185 101 LEU A O 1
ATOM 731 N N . ILE A 1 116 ? 79.28244 72.84891 12.67592 1.000 80.44949 102 ILE A N 1
ATOM 732 C CA . ILE A 1 116 ? 79.28757 72.51853 14.09663 1.000 75.54875 102 ILE A CA 1
ATOM 733 C C . ILE A 1 116 ? 80.42321 73.26462 14.78106 1.000 91.19416 102 ILE A C 1
ATOM 734 O O . ILE A 1 116 ? 81.59726 73.07181 14.45072 1.000 109.47262 102 ILE A O 1
ATOM 739 N N . SER A 1 117 ? 80.08514 74.08553 15.76527 1.000 112.91305 103 SER A N 1
ATOM 740 C CA . SER A 1 117 ? 81.11773 74.83496 16.46951 1.000 113.92686 103 SER A CA 1
ATOM 741 C C . SER A 1 117 ? 81.30170 74.39938 17.92031 1.000 99.03090 103 SER A C 1
ATOM 742 O O . SER A 1 117 ? 82.37675 74.59037 18.49359 1.000 102.07067 103 SER A O 1
ATOM 745 N N . GLY A 1 133 ? 87.34057 68.29736 20.81822 1.000 110.89743 119 GLY A N 1
ATOM 746 C CA . GLY A 1 133 ? 87.64891 67.92863 19.44829 1.000 120.74371 119 GLY A CA 1
ATOM 747 C C . GLY A 1 133 ? 87.83760 66.43463 19.25983 1.000 144.61375 119 GLY A C 1
ATOM 748 O O . GLY A 1 133 ? 87.13695 65.80505 18.44793 1.000 144.90131 119 GLY A O 1
ATOM 749 N N . GLU A 1 134 ? 88.80314 65.87774 20.00085 1.000 166.73758 120 GLU A N 1
ATOM 750 C CA . GLU A 1 134 ? 89.04185 64.43635 19.98552 1.000 183.80634 120 GLU A CA 1
ATOM 751 C C . GLU A 1 134 ? 87.73653 63.66947 20.13413 1.000 180.51891 120 GLU A C 1
ATOM 752 O O . GLU A 1 134 ? 87.35823 62.88382 19.25741 1.000 184.78633 120 GLU A O 1
ATOM 758 N N . LYS A 1 135 ? 87.05113 63.88962 21.26197 1.000 165.49190 121 LYS A N 1
ATOM 759 C CA . LYS A 1 135 ? 85.74640 63.29588 21.53522 1.000 143.39103 121 LYS A CA 1
ATOM 760 C C . LYS A 1 135 ? 84.78287 63.48427 20.37143 1.000 123.04111 121 LYS A C 1
ATOM 761 O O . LYS A 1 135 ? 84.08410 62.54847 19.96221 1.000 116.67718 121 LYS A O 1
ATOM 767 N N . LEU A 1 136 ? 84.75678 64.69643 19.81590 1.000 113.02483 122 LEU A N 1
ATOM 768 C CA . LEU A 1 136 ? 83.78190 65.03360 18.78832 1.000 113.78941 122 LEU A CA 1
ATOM 769 C C . LEU A 1 136 ? 83.95991 64.15155 17.55942 1.000 114.04364 122 LEU A C 1
ATOM 770 O O . LEU A 1 136 ? 83.01467 63.49069 17.10990 1.000 106.87289 122 LEU A O 1
ATOM 775 N N . THR A 1 137 ? 85.17616 64.09725 17.01988 1.000 115.57253 123 THR A N 1
ATOM 776 C CA . THR A 1 137 ? 85.35978 63.33534 15.78961 1.000 114.46883 123 THR A CA 1
ATOM 777 C C . THR A 1 137 ? 85.40761 61.83166 16.04223 1.000 115.47617 123 THR A C 1
ATOM 778 O O . THR A 1 137 ? 85.00695 61.05365 15.16510 1.000 104.60403 123 THR A O 1
ATOM 782 N N . ASP A 1 138 ? 85.86878 61.40321 17.22337 1.000 129.55719 124 ASP A N 1
ATOM 783 C CA . ASP A 1 138 ? 85.73530 60.00318 17.61443 1.000 143.69821 124 ASP A CA 1
ATOM 784 C C . ASP A 1 138 ? 84.28434 59.56000 17.50828 1.000 140.60055 124 ASP A C 1
ATOM 785 O O . ASP A 1 138 ? 83.95933 58.57535 16.83425 1.000 139.13052 124 ASP A O 1
ATOM 790 N N . LEU A 1 139 ? 83.40026 60.29678 18.18469 1.000 140.38713 125 LEU A N 1
ATOM 791 C CA . LEU A 1 139 ? 81.96914 60.02211 18.15010 1.000 135.10662 125 LEU A CA 1
ATOM 792 C C . LEU A 1 139 ? 81.42956 60.04217 16.72166 1.000 121.92615 125 LEU A C 1
ATOM 793 O O . LEU A 1 139 ? 80.74903 59.10097 16.28245 1.000 120.49871 125 LEU A O 1
ATOM 798 N N . LEU A 1 140 ? 81.73445 61.11475 15.98331 1.000 104.38065 126 LEU A N 1
ATOM 799 C CA . LEU A 1 140 ? 81.27924 61.25962 14.60387 1.000 99.27846 126 LEU A CA 1
ATOM 800 C C . LEU A 1 140 ? 81.59209 60.01823 13.77791 1.000 104.10050 126 LEU A C 1
ATOM 801 O O . LEU A 1 140 ? 80.69164 59.37859 13.22273 1.000 109.31436 126 LEU A O 1
ATOM 806 N N . ASP A 1 141 ? 82.87449 59.66024 13.68676 1.000 105.45386 127 ASP A N 1
ATOM 807 C CA . ASP A 1 141 ? 83.24685 58.53248 12.84297 1.000 125.03268 127 ASP A CA 1
ATOM 808 C C . ASP A 1 141 ? 82.80501 57.19940 13.42706 1.000 129.76005 127 ASP A C 1
ATOM 809 O O . ASP A 1 141 ? 82.69025 56.22030 12.68079 1.000 130.84631 127 ASP A O 1
ATOM 814 N N . SER A 1 142 ? 82.54611 57.13601 14.73585 1.000 134.63240 128 SER A N 1
ATOM 815 C CA . SER A 1 142 ? 81.93585 55.93619 15.29067 1.000 141.73340 128 SER A CA 1
ATOM 816 C C . SER A 1 142 ? 80.52434 55.75015 14.76114 1.000 147.82240 128 SER A C 1
ATOM 817 O O . SER A 1 142 ? 80.08397 54.61369 14.55189 1.000 138.75543 128 SER A O 1
ATOM 820 N N . VAL A 1 143 ? 79.80296 56.84655 14.53221 1.000 161.71833 129 VAL A N 1
ATOM 821 C CA . VAL A 1 143 ? 78.48540 56.76909 13.91195 1.000 164.42547 129 VAL A CA 1
ATOM 822 C C . VAL A 1 143 ? 78.49309 57.31224 12.48551 1.000 164.32136 129 VAL A C 1
ATOM 823 O O . VAL A 1 143 ? 77.42453 57.53972 11.90683 1.000 172.41113 129 VAL A O 1
ATOM 827 N N . ASP A 1 144 ? 79.67788 57.54775 11.91452 1.000 151.17327 130 ASP A N 1
ATOM 828 C CA . ASP A 1 144 ? 79.87921 57.64406 10.46966 1.000 141.50659 130 ASP A CA 1
ATOM 829 C C . ASP A 1 144 ? 79.28256 58.88276 9.81079 1.000 126.67406 130 ASP A C 1
ATOM 830 O O . ASP A 1 144 ? 78.45067 58.75597 8.90883 1.000 134.31512 130 ASP A O 1
ATOM 835 N N . ILE A 1 145 ? 79.71857 60.07290 10.20701 1.000 113.45840 131 ILE A N 1
ATOM 836 C CA . ILE A 1 145 ? 79.34335 61.30896 9.53267 1.000 112.46667 131 ILE A CA 1
ATOM 837 C C . ILE A 1 145 ? 80.62363 62.00617 9.08710 1.000 111.72649 131 ILE A C 1
ATOM 838 O O . ILE A 1 145 ? 81.45398 62.36358 9.92773 1.000 122.53538 131 ILE A O 1
ATOM 843 N N . PRO A 1 146 ? 80.83597 62.21042 7.78657 1.000 107.47620 132 PRO A N 1
ATOM 844 C CA . PRO A 1 146 ? 82.04785 62.90809 7.33667 1.000 113.84689 132 PRO A CA 1
ATOM 845 C C . PRO A 1 146 ? 82.14249 64.31010 7.92145 1.000 104.89793 132 PRO A C 1
ATOM 846 O O . PRO A 1 146 ? 81.14115 65.01376 8.06822 1.000 102.32825 132 PRO A O 1
ATOM 850 N N . TYR A 1 147 ? 83.36779 64.70797 8.26017 1.000 114.02846 133 TYR A N 1
ATOM 851 C CA . TYR A 1 147 ? 83.62993 66.00638 8.86166 1.000 122.13429 133 TYR A CA 1
ATOM 852 C C . TYR A 1 147 ? 84.90147 66.59617 8.27237 1.000 121.76158 133 TYR A C 1
ATOM 853 O O . TYR A 1 147 ? 85.79010 65.87035 7.81864 1.000 110.23044 133 TYR A O 1
ATOM 862 N N . LYS A 1 148 ? 84.97993 67.92474 8.29248 1.000 126.83686 134 LYS A N 1
ATOM 863 C CA . LYS A 1 148 ? 86.17933 68.64156 7.88952 1.000 135.81714 134 LYS A CA 1
ATOM 864 C C . LYS A 1 148 ? 86.41458 69.79016 8.86003 1.000 146.03277 134 LYS A C 1
ATOM 865 O O . LYS A 1 148 ? 85.50435 70.22906 9.56718 1.000 151.74263 134 LYS A O 1
ATOM 871 N N . GLU A 1 149 ? 87.65650 70.26715 8.89013 1.000 146.86231 135 GLU A N 1
ATOM 872 C CA . GLU A 1 149 ? 88.06598 71.38617 9.72999 1.000 129.10935 135 GLU A CA 1
ATOM 873 C C . GLU A 1 149 ? 88.27721 72.60936 8.84957 1.000 127.90006 135 GLU A C 1
ATOM 874 O O . GLU A 1 149 ? 89.04892 72.55952 7.88637 1.000 145.20676 135 GLU A O 1
ATOM 880 N N . LEU A 1 150 ? 87.60198 73.70153 9.18250 1.000 113.75762 136 LEU A N 1
ATOM 881 C CA . LEU A 1 150 ? 87.75030 74.93989 8.43467 1.000 113.26598 136 LEU A CA 1
ATOM 882 C C . LEU A 1 150 ? 88.99469 75.68945 8.89362 1.000 141.43340 136 LEU A C 1
ATOM 883 O O . LEU A 1 150 ? 89.26735 75.78045 10.09197 1.000 149.36163 136 LEU A O 1
ATOM 888 N N . ASP A 1 151 ? 89.75511 76.22506 7.94222 1.000 153.70755 137 ASP A N 1
ATOM 889 C CA . ASP A 1 151 ? 90.83047 77.16255 8.24436 1.000 159.83921 137 ASP A CA 1
ATOM 890 C C . ASP A 1 151 ? 90.36445 78.53856 7.79634 1.000 155.73800 137 ASP A C 1
ATOM 891 O O . ASP A 1 151 ? 89.76059 78.67604 6.72863 1.000 151.47059 137 ASP A O 1
ATOM 896 N N . TYR A 1 152 ? 90.62863 79.54717 8.63022 1.000 159.45649 138 TYR A N 1
ATOM 897 C CA . TYR A 1 152 ? 89.89115 80.80513 8.54150 1.000 161.69536 138 TYR A CA 1
ATOM 898 C C . TYR A 1 152 ? 90.39457 81.65835 7.39112 1.000 164.01314 138 TYR A C 1
ATOM 899 O O . TYR A 1 152 ? 89.60555 82.31298 6.70008 1.000 163.76974 138 TYR A O 1
ATOM 908 N N . GLU A 1 153 ? 91.70472 81.65517 7.16253 1.000 165.75272 139 GLU A N 1
ATOM 909 C CA . GLU A 1 153 ? 92.23507 82.38419 6.02280 1.000 166.61855 139 GLU A CA 1
ATOM 910 C C . GLU A 1 153 ? 91.74448 81.78591 4.69541 1.000 164.97817 139 GLU A C 1
ATOM 911 O O . GLU A 1 153 ? 91.61017 82.51998 3.71026 1.000 160.65934 139 GLU A O 1
ATOM 917 N N . ASN A 1 154 ? 91.42420 80.48606 4.65221 1.000 168.94371 140 ASN A N 1
ATOM 918 C CA . ASN A 1 154 ? 91.06138 79.78758 3.41439 1.000 169.03674 140 ASN A CA 1
ATOM 919 C C . ASN A 1 154 ? 89.61959 79.27273 3.53743 1.000 165.21374 140 ASN A C 1
ATOM 920 O O . ASN A 1 154 ? 89.36513 78.07747 3.40292 1.000 162.48896 140 ASN A O 1
ATOM 925 N N . SER A 1 155 ? 88.67868 80.19427 3.79018 1.000 161.69328 141 SER A N 1
ATOM 926 C CA . SER A 1 155 ? 87.31198 79.79944 4.14559 1.000 151.81894 141 SER A CA 1
ATOM 927 C C . SER A 1 155 ? 86.76100 78.75690 3.18084 1.000 148.81064 141 SER A C 1
ATOM 928 O O . SER A 1 155 ? 86.28058 77.70602 3.61200 1.000 134.05962 141 SER A O 1
ATOM 931 N N . GLU A 1 156 ? 86.89728 78.99029 1.87073 1.000 153.80418 142 GLU A N 1
ATOM 932 C CA . GLU A 1 156 ? 86.06979 78.25910 0.91628 1.000 146.48430 142 GLU A CA 1
ATOM 933 C C . GLU A 1 156 ? 86.54949 76.84113 0.61957 1.000 140.70087 142 GLU A C 1
ATOM 934 O O . GLU A 1 156 ? 85.72387 75.98980 0.27413 1.000 144.66115 142 GLU A O 1
ATOM 940 N N . GLY A 1 157 ? 87.84844 76.55563 0.72595 1.000 139.54367 143 GLY A N 1
ATOM 941 C CA . GLY A 1 157 ? 88.31590 75.21220 0.40776 1.000 138.63002 143 GLY A CA 1
ATOM 942 C C . GLY A 1 157 ? 87.76537 74.15527 1.34510 1.000 137.89718 143 GLY A C 1
ATOM 943 O O . GLY A 1 157 ? 87.61128 72.98991 0.96704 1.000 131.05424 143 GLY A O 1
ATOM 944 N N . THR A 1 158 ? 87.46434 74.54239 2.58492 1.000 143.40819 144 THR A N 1
ATOM 945 C CA . THR A 1 158 ? 86.77987 73.61222 3.47394 1.000 129.75630 144 THR A CA 1
ATOM 946 C C . THR A 1 158 ? 85.29851 73.52295 3.12883 1.000 115.24883 144 THR A C 1
ATOM 947 O O . THR A 1 158 ? 84.75094 72.42154 2.99542 1.000 100.99231 144 THR A O 1
ATOM 951 N N . ILE A 1 159 ? 84.63858 74.67205 2.95250 1.000 121.65648 145 ILE A N 1
ATOM 952 C CA . ILE A 1 159 ? 83.19925 74.64971 2.71105 1.000 118.11349 145 ILE A CA 1
ATOM 953 C C . ILE A 1 159 ? 82.89031 74.05741 1.34572 1.000 115.54371 145 ILE A C 1
ATOM 954 O O . ILE A 1 159 ? 81.88579 73.36406 1.17858 1.000 101.09273 145 ILE A O 1
ATOM 959 N N . LEU A 1 160 ? 83.73707 74.30992 0.34761 1.000 121.65349 146 LEU A N 1
ATOM 960 C CA . LEU A 1 160 ? 83.44202 73.76394 -0.97005 1.000 96.64479 146 LEU A CA 1
ATOM 961 C C . LEU A 1 160 ? 83.80953 72.29205 -1.05394 1.000 88.78094 146 LEU A C 1
ATOM 962 O O . LEU A 1 160 ? 83.14085 71.53641 -1.76247 1.000 89.88452 146 LEU A O 1
ATOM 967 N N . ASP A 1 161 ? 84.84072 71.86376 -0.32316 1.000 88.90268 147 ASP A N 1
ATOM 968 C CA . ASP A 1 161 ? 85.05568 70.43387 -0.12860 1.000 116.41611 147 ASP A CA 1
ATOM 969 C C . ASP A 1 161 ? 83.82138 69.77621 0.48269 1.000 127.53547 147 ASP A C 1
ATOM 970 O O . ASP A 1 161 ? 83.37694 68.71179 0.02536 1.000 120.77590 147 ASP A O 1
ATOM 975 N N . ALA A 1 162 ? 83.23167 70.41812 1.49614 1.000 133.93834 148 ALA A N 1
ATOM 976 C CA . ALA A 1 162 ? 82.03079 69.87543 2.12648 1.000 133.27781 148 ALA A CA 1
ATOM 977 C C . ALA A 1 162 ? 80.84506 69.86171 1.16440 1.000 116.76005 148 ALA A C 1
ATOM 978 O O . ALA A 1 162 ? 80.09630 68.87899 1.10940 1.000 129.33529 148 ALA A O 1
ATOM 980 N N . LEU A 1 163 ? 80.64984 70.94884 0.41377 1.000 85.76731 149 LEU A N 1
ATOM 981 C CA . LEU A 1 163 ? 79.57444 71.00470 -0.57251 1.000 82.67356 149 LEU A CA 1
ATOM 982 C C . LEU A 1 163 ? 79.74029 69.91321 -1.62543 1.000 103.48217 149 LEU A C 1
ATOM 983 O O . LEU A 1 163 ? 78.76992 69.24659 -2.00432 1.000 116.03405 149 LEU A O 1
ATOM 988 N N . PHE A 1 164 ? 80.96865 69.71732 -2.11596 1.000 99.43532 150 PHE A N 1
ATOM 989 C CA . PHE A 1 164 ? 81.20548 68.66047 -3.09156 1.000 115.15326 150 PHE A CA 1
ATOM 990 C C . PHE A 1 164 ? 80.86507 67.29824 -2.50715 1.000 115.21456 150 PHE A C 1
ATOM 991 O O . PHE A 1 164 ? 80.27379 66.44953 -3.18719 1.000 129.90220 150 PHE A O 1
ATOM 999 N N . LEU A 1 165 ? 81.24096 67.05869 -1.24824 1.000 101.71897 151 LEU A N 1
ATOM 1000 C CA . LEU A 1 165 ? 80.96286 65.75437 -0.64812 1.000 110.27900 151 LEU A CA 1
ATOM 1001 C C . LEU A 1 165 ? 79.46473 65.54290 -0.45244 1.000 115.73101 151 LEU A C 1
ATOM 1002 O O . LEU A 1 165 ? 78.96118 64.43994 -0.67595 1.000 122.21470 151 LEU A O 1
ATOM 1007 N N . ILE A 1 166 ? 78.72912 66.59710 -0.08287 1.000 108.75182 152 ILE A N 1
ATOM 1008 C CA . ILE A 1 166 ? 77.28333 66.41078 0.02999 1.000 101.24867 152 ILE A CA 1
ATOM 1009 C C . ILE A 1 166 ? 76.66984 66.18032 -1.34844 1.000 111.89774 152 ILE A C 1
ATOM 1010 O O . ILE A 1 166 ? 75.66143 65.47200 -1.48183 1.000 112.88863 152 ILE A O 1
ATOM 1015 N N . GLU A 1 167 ? 77.26276 66.75819 -2.39469 1.000 106.87389 153 GLU A N 1
ATOM 1016 C CA . GLU A 1 167 ? 76.79085 66.47102 -3.74698 1.000 97.16620 153 GLU A CA 1
ATOM 1017 C C . GLU A 1 167 ? 77.06242 65.01953 -4.12856 1.000 75.88809 153 GLU A C 1
ATOM 1018 O O . GLU A 1 167 ? 76.26033 64.39403 -4.82890 1.000 83.62103 153 GLU A O 1
ATOM 1024 N N . LYS A 1 168 ? 78.18416 64.46758 -3.67063 1.000 80.84343 154 LYS A N 1
ATOM 1025 C CA . LYS A 1 168 ? 78.50171 63.07458 -3.97879 1.000 87.81059 154 LYS A CA 1
ATOM 1026 C C . LYS A 1 168 ? 77.65043 62.11993 -3.15066 1.000 91.30341 154 LYS A C 1
ATOM 1027 O O . LYS A 1 168 ? 77.25405 61.05161 -3.62772 1.000 88.14663 154 LYS A O 1
ATOM 1033 N N . THR A 1 169 ? 77.33243 62.51843 -1.92534 1.000 101.94714 155 THR A N 1
ATOM 1034 C CA . THR A 1 169 ? 76.74449 61.68192 -0.89452 1.000 101.62307 155 THR A CA 1
ATOM 1035 C C . THR A 1 169 ? 75.23856 61.80548 -0.84606 1.000 89.18532 155 THR A C 1
ATOM 1036 O O . THR A 1 169 ? 74.54529 60.82362 -0.54976 1.000 81.22536 155 THR A O 1
ATOM 1040 N N . ASN A 1 170 ? 74.73600 63.00825 -1.11198 1.000 86.87538 156 ASN A N 1
ATOM 1041 C CA . ASN A 1 170 ? 73.37623 63.37995 -0.76356 1.000 95.78533 156 ASN A CA 1
ATOM 1042 C C . ASN A 1 170 ? 73.10320 63.06935 0.70645 1.000 94.34602 156 ASN A C 1
ATOM 1043 O O . ASN A 1 170 ? 72.00389 62.66963 1.08769 1.000 88.72585 156 ASN A O 1
ATOM 1048 N N . ARG A 1 171 ? 74.12367 63.25340 1.54027 1.000 80.15792 157 ARG A N 1
ATOM 1049 C CA . ARG A 1 171 ? 74.03223 63.07816 2.98016 1.000 83.48123 157 ARG A CA 1
ATOM 1050 C C . ARG A 1 171 ? 74.70516 64.26051 3.65945 1.000 94.75647 157 ARG A C 1
ATOM 1051 O O . ARG A 1 171 ? 75.58358 64.90203 3.06867 1.000 89.71440 157 ARG A O 1
ATOM 1059 N N . PRO A 1 172 ? 74.31057 64.58168 4.89131 1.000 95.60105 158 PRO A N 1
ATOM 1060 C CA . PRO A 1 172 ? 74.94748 65.69866 5.60128 1.000 82.60450 158 PRO A CA 1
ATOM 1061 C C . PRO A 1 172 ? 76.43227 65.46471 5.86528 1.000 80.58835 158 PRO A C 1
ATOM 1062 O O . PRO A 1 172 ? 76.86131 64.36136 6.21251 1.000 72.13450 158 PRO A O 1
ATOM 1066 N N . VAL A 1 173 ? 77.21795 66.52778 5.68807 1.000 76.44231 159 VAL A N 1
ATOM 1067 C CA . VAL A 1 173 ? 78.63473 66.54825 6.03479 1.000 86.12780 159 VAL A CA 1
ATOM 1068 C C . VAL A 1 173 ? 78.87836 67.75613 6.93059 1.000 91.13027 159 VAL A C 1
ATOM 1069 O O . VAL A 1 173 ? 78.30225 68.82769 6.71084 1.000 83.45190 159 VAL A O 1
ATOM 1073 N N . ALA A 1 174 ? 79.72933 67.58403 7.93923 1.000 82.05403 160 ALA A N 1
ATOM 1074 C CA . ALA A 1 174 ? 79.94551 68.59596 8.96367 1.000 88.61815 160 ALA A CA 1
ATOM 1075 C C . ALA A 1 174 ? 81.17072 69.44970 8.65819 1.000 107.77532 160 ALA A C 1
ATOM 1076 O O . ALA A 1 174 ? 82.19864 68.94340 8.19791 1.000 117.63368 160 ALA A O 1
ATOM 1078 N N . ILE A 1 175 ? 81.05093 70.74917 8.92438 1.000 109.00218 161 ILE A N 1
ATOM 1079 C CA . ILE A 1 175 ? 82.16849 71.68694 8.89592 1.000 113.51926 161 ILE A CA 1
ATOM 1080 C C . ILE A 1 175 ? 82.43851 72.12988 10.32695 1.000 128.93122 161 ILE A C 1
ATOM 1081 O O . ILE A 1 175 ? 81.53101 72.61229 11.01497 1.000 149.95453 161 ILE A O 1
ATOM 1086 N N . LEU A 1 176 ? 83.67905 71.96787 10.77366 1.000 119.38133 162 LEU A N 1
ATOM 1087 C CA . LEU A 1 176 ? 84.03857 72.17691 12.16841 1.000 105.97152 162 LEU A CA 1
ATOM 1088 C C . LEU A 1 176 ? 84.68604 73.54454 12.36467 1.000 110.34960 162 LEU A C 1
ATOM 1089 O O . LEU A 1 176 ? 85.31454 74.09351 11.45574 1.000 119.19226 162 LEU A O 1
ATOM 1094 N N . ILE A 1 177 ? 84.51631 74.09244 13.57026 1.000 106.92039 163 ILE A N 1
ATOM 1095 C CA . ILE A 1 177 ? 85.02642 75.40945 13.93794 1.000 107.03949 163 ILE A CA 1
ATOM 1096 C C . ILE A 1 177 ? 85.56828 75.31590 15.36108 1.000 118.68776 163 ILE A C 1
ATOM 1097 O O . ILE A 1 177 ? 85.13168 74.46953 16.14680 1.000 125.85346 163 ILE A O 1
ATOM 1102 N N . LYS A 1 178 ? 86.54214 76.17896 15.67662 1.000 128.24847 164 LYS A N 1
ATOM 1103 C CA . LYS A 1 178 ? 87.22755 76.24555 16.98229 1.000 135.64818 164 LYS A CA 1
ATOM 1104 C C . LYS A 1 178 ? 86.45884 75.66771 18.16787 1.000 142.97478 164 LYS A C 1
ATOM 1105 O O . LYS A 1 178 ? 86.87209 75.81839 19.31703 1.000 144.21581 164 LYS A O 1
ATOM 1111 N N . MET B 2 1 ? 35.44396 55.50638 17.07083 1.000 100.22709 1 MET B N 1
ATOM 1112 C CA . MET B 2 1 ? 36.37076 55.89303 16.01364 1.000 80.26842 1 MET B CA 1
ATOM 1113 C C . MET B 2 1 ? 37.80282 55.51407 16.36751 1.000 72.50219 1 MET B C 1
ATOM 1114 O O . MET B 2 1 ? 38.34825 55.98000 17.36619 1.000 77.02832 1 MET B O 1
ATOM 1119 N N . ASN B 2 2 ? 38.41220 54.66568 15.54799 1.000 67.90792 2 ASN B N 1
ATOM 1120 C CA . ASN B 2 2 ? 39.80131 54.29092 15.75305 1.000 60.91155 2 ASN B CA 1
ATOM 1121 C C . ASN B 2 2 ? 40.69887 55.19573 14.90465 1.000 61.70086 2 ASN B C 1
ATOM 1122 O O . ASN B 2 2 ? 40.23792 56.15730 14.28302 1.000 63.35303 2 ASN B O 1
ATOM 1127 N N . LYS B 2 3 ? 42.00133 54.89775 14.87814 1.000 58.83914 3 LYS B N 1
ATOM 1128 C CA . LYS B 2 3 ? 42.93044 55.70117 14.08816 1.000 67.77144 3 LYS B CA 1
ATOM 1129 C C . LYS B 2 3 ? 42.66009 55.55801 12.59681 1.000 67.43558 3 LYS B C 1
ATOM 1130 O O . LYS B 2 3 ? 42.83637 56.51472 11.83498 1.000 70.29915 3 LYS B O 1
ATOM 1136 N N . HIS B 2 4 ? 42.26472 54.36006 12.16409 1.000 73.71750 4 HIS B N 1
ATOM 1137 C CA . HIS B 2 4 ? 41.81389 54.14767 10.79197 1.000 66.70425 4 HIS B CA 1
ATOM 1138 C C . HIS B 2 4 ? 40.76043 55.17878 10.39654 1.000 65.48767 4 HIS B C 1
ATOM 1139 O O . HIS B 2 4 ? 40.89786 55.87965 9.38290 1.000 73.57007 4 HIS B O 1
ATOM 1146 N N . ASP B 2 5 ? 39.70506 55.29562 11.20666 1.000 62.05402 5 ASP B N 1
ATOM 1147 C CA . ASP B 2 5 ? 38.62437 56.22235 10.89006 1.000 61.78135 5 ASP B CA 1
ATOM 1148 C C . ASP B 2 5 ? 39.10946 57.66569 10.90353 1.000 61.02648 5 ASP B C 1
ATOM 1149 O O . ASP B 2 5 ? 38.71647 58.46501 10.04786 1.000 62.57997 5 ASP B O 1
ATOM 1154 N N . ALA B 2 6 ? 39.96802 58.01755 11.86572 1.000 65.29790 6 ALA B N 1
ATOM 1155 C CA . ALA B 2 6 ? 40.42704 59.39908 11.98371 1.000 56.64020 6 ALA B CA 1
ATOM 1156 C C . ALA B 2 6 ? 41.29636 59.79738 10.79893 1.000 42.91690 6 ALA B C 1
ATOM 1157 O O . ALA B 2 6 ? 41.19460 60.92125 10.28910 1.000 52.83164 6 ALA B O 1
ATOM 1159 N N . ILE B 2 7 ? 42.15768 58.88746 10.34734 1.000 51.64584 7 ILE B N 1
ATOM 1160 C CA . ILE B 2 7 ? 43.00108 59.17334 9.19589 1.000 53.03224 7 ILE B CA 1
ATOM 1161 C C . ILE B 2 7 ? 42.16359 59.24739 7.92569 1.000 69.54468 7 ILE B C 1
ATOM 1162 O O . ILE B 2 7 ? 42.41027 60.09415 7.05858 1.000 77.78111 7 ILE B O 1
ATOM 1167 N N . GLN B 2 8 ? 41.15094 58.38190 7.79326 1.000 75.76230 8 GLN B N 1
ATOM 1168 C CA . GLN B 2 8 ? 40.25742 58.50427 6.64187 1.000 71.34195 8 GLN B CA 1
ATOM 1169 C C . GLN B 2 8 ? 39.50861 59.83154 6.67333 1.000 66.26557 8 GLN B C 1
ATOM 1170 O O . GLN B 2 8 ? 39.29375 60.46147 5.63239 1.000 72.83225 8 GLN B O 1
ATOM 1176 N N . LEU B 2 9 ? 39.12034 60.27682 7.86712 1.000 64.30174 9 LEU B N 1
ATOM 1177 C CA . LEU B 2 9 ? 38.45036 61.56306 8.02398 1.000 57.78178 9 LEU B CA 1
ATOM 1178 C C . LEU B 2 9 ? 39.34983 62.70863 7.56927 1.000 55.06630 9 LEU B C 1
ATOM 1179 O O . LEU B 2 9 ? 38.93736 63.57513 6.78333 1.000 57.46724 9 LEU B O 1
ATOM 1184 N N . ILE B 2 10 ? 40.59313 62.71790 8.05435 1.000 53.12752 10 ILE B N 1
ATOM 1185 C CA . ILE B 2 10 ? 41.54951 63.75473 7.67294 1.000 45.19823 10 ILE B CA 1
ATOM 1186 C C . ILE B 2 10 ? 41.79011 63.73795 6.16718 1.000 54.16082 10 ILE B C 1
ATOM 1187 O O . ILE B 2 10 ? 41.81490 64.79060 5.51623 1.000 53.36293 10 ILE B O 1
ATOM 1192 N N . LEU B 2 11 ? 41.96515 62.54560 5.58843 1.000 59.26104 11 LEU B N 1
ATOM 1193 C CA . LEU B 2 11 ? 42.18342 62.44318 4.14773 1.000 58.70070 11 LEU B CA 1
ATOM 1194 C C . LEU B 2 11 ? 40.99061 62.98190 3.36967 1.000 68.14722 11 LEU B C 1
ATOM 1195 O O . LEU B 2 11 ? 41.16028 63.70369 2.37905 1.000 56.78889 11 LEU B O 1
ATOM 1200 N N . GLY B 2 12 ? 39.77357 62.65038 3.80782 1.000 55.08173 12 GLY B N 1
ATOM 1201 C CA . GLY B 2 12 ? 38.59227 63.16110 3.13755 1.000 39.35295 12 GLY B CA 1
ATOM 1202 C C . GLY B 2 12 ? 38.44064 64.66129 3.26437 1.000 58.47337 12 GLY B C 1
ATOM 1203 O O . GLY B 2 12 ? 37.81447 65.29854 2.41222 1.000 71.63966 12 GLY B O 1
ATOM 1204 N N . GLN B 2 13 ? 39.00615 65.24776 4.31958 1.000 49.83732 13 GLN B N 1
ATOM 1205 C CA . GLN B 2 13 ? 38.91621 66.69319 4.49792 1.000 49.79696 13 GLN B CA 1
ATOM 1206 C C . GLN B 2 13 ? 40.02038 67.44897 3.76968 1.000 49.86802 13 GLN B C 1
ATOM 1207 O O . GLN B 2 13 ? 39.81330 68.59725 3.36104 1.000 47.12560 13 GLN B O 1
ATOM 1213 N N . PHE B 2 14 ? 41.18825 66.83927 3.59961 1.000 39.84543 14 PHE B N 1
ATOM 1214 C CA . PHE B 2 14 ? 42.31434 67.46120 2.90657 1.000 54.97631 14 PHE B CA 1
ATOM 1215 C C . PHE B 2 14 ? 42.79923 66.52583 1.80440 1.000 62.68954 14 PHE B C 1
ATOM 1216 O O . PHE B 2 14 ? 43.90143 65.96985 1.88181 1.000 60.17464 14 PHE B O 1
ATOM 1224 N N . PRO B 2 15 ? 42.00004 66.34431 0.74698 1.000 54.14250 15 PRO B N 1
ATOM 1225 C CA . PRO B 2 15 ? 42.37131 65.35816 -0.28397 1.000 51.79263 15 PRO B CA 1
ATOM 1226 C C . PRO B 2 15 ? 43.63917 65.70956 -1.03708 1.000 47.11622 15 PRO B C 1
ATOM 1227 O O . PRO B 2 15 ? 44.34224 64.79917 -1.49310 1.000 55.91723 15 PRO B O 1
ATOM 1231 N N . SER B 2 16 ? 43.96442 66.99339 -1.17282 1.000 53.35752 16 SER B N 1
ATOM 1232 C CA . SER B 2 16 ? 45.11036 67.42568 -1.96175 1.000 62.66496 16 SER B CA 1
ATOM 1233 C C . SER B 2 16 ? 46.31708 67.81255 -1.11171 1.000 59.21042 16 SER B C 1
ATOM 1234 O O . SER B 2 16 ? 47.31523 68.29420 -1.65709 1.000 65.07825 16 SER B O 1
ATOM 1237 N N . ALA B 2 17 ? 46.25567 67.60899 0.20019 1.000 62.46107 17 ALA B N 1
ATOM 1238 C CA . ALA B 2 17 ? 47.32034 68.06265 1.08135 1.000 51.93705 17 ALA B CA 1
ATOM 1239 C C . ALA B 2 17 ? 48.50247 67.10193 1.06154 1.000 47.57043 17 ALA B C 1
ATOM 1240 O O . ALA B 2 17 ? 48.36204 65.90642 0.78220 1.000 49.94254 17 ALA B O 1
ATOM 1242 N N . TYR B 2 18 ? 49.68092 67.64128 1.35545 1.000 37.31684 18 TYR B N 1
ATOM 1243 C CA . TYR B 2 18 ? 50.86561 66.82505 1.57454 1.000 48.44149 18 TYR B CA 1
ATOM 1244 C C . TYR B 2 18 ? 50.90932 66.41539 3.04311 1.000 54.67262 18 TYR B C 1
ATOM 1245 O O . TYR B 2 18 ? 50.78180 67.26007 3.93644 1.000 39.58926 18 TYR B O 1
ATOM 1254 N N . LEU B 2 19 ? 51.06738 65.12086 3.28928 1.000 53.27112 19 LEU B N 1
ATOM 1255 C CA . LEU B 2 19 ? 50.95196 64.56306 4.62592 1.000 53.66257 19 LEU B CA 1
ATOM 1256 C C . LEU B 2 19 ? 52.31553 64.09656 5.10546 1.000 54.90066 19 LEU B C 1
ATOM 1257 O O . LEU B 2 19 ? 53.02058 63.37886 4.38840 1.000 65.21199 19 LEU B O 1
ATOM 1262 N N . VAL B 2 20 ? 52.68263 64.52335 6.30874 1.000 49.70886 20 VAL B N 1
ATOM 1263 C CA . VAL B 2 20 ? 53.87931 64.06063 6.99932 1.000 47.53311 20 VAL B CA 1
ATOM 1264 C C . VAL B 2 20 ? 53.40243 63.27722 8.21386 1.000 61.14918 20 VAL B C 1
ATOM 1265 O O . VAL B 2 20 ? 52.85995 63.85857 9.16240 1.000 49.56224 20 VAL B O 1
ATOM 1269 N N . SER B 2 21 ? 53.58424 61.95903 8.18275 1.000 57.61051 21 SER B N 1
ATOM 1270 C CA . SER B 2 21 ? 53.03078 61.06826 9.19469 1.000 50.75335 21 SER B CA 1
ATOM 1271 C C . SER B 2 21 ? 54.12898 60.60661 10.13883 1.000 47.95244 21 SER B C 1
ATOM 1272 O O . SER B 2 21 ? 55.18137 60.13996 9.69170 1.000 48.25689 21 SER B O 1
ATOM 1275 N N . THR B 2 22 ? 53.87718 60.73089 11.44013 1.000 43.66127 22 THR B N 1
ATOM 1276 C CA . THR B 2 22 ? 54.84235 60.27819 12.42888 1.000 47.23592 22 THR B CA 1
ATOM 1277 C C . THR B 2 22 ? 55.02470 58.76329 12.33615 1.000 44.76230 22 THR B C 1
ATOM 1278 O O . THR B 2 22 ? 54.16057 58.02934 11.84515 1.000 49.28578 22 THR B O 1
ATOM 1282 N N . CYS B 2 23 ? 56.18137 58.30073 12.79868 1.000 50.44649 23 CYS B N 1
ATOM 1283 C CA . CYS B 2 23 ? 56.51317 56.88654 12.71312 1.000 47.02548 23 CYS B CA 1
ATOM 1284 C C . CYS B 2 23 ? 55.59712 56.05244 13.60431 1.000 58.15579 23 CYS B C 1
ATOM 1285 O O . CYS B 2 23 ? 55.07214 56.52645 14.61585 1.000 71.44539 23 CYS B O 1
ATOM 1288 N N . GLY B 2 24 ? 55.40258 54.79492 13.20936 1.000 58.39225 24 GLY B N 1
ATOM 1289 C CA . GLY B 2 24 ? 54.61787 53.86004 13.99150 1.000 53.89845 24 GLY B CA 1
ATOM 1290 C C . GLY B 2 24 ? 53.29373 53.47924 13.36305 1.000 67.51836 24 GLY B C 1
ATOM 1291 O O . GLY B 2 24 ? 53.17666 53.41033 12.13588 1.000 65.64607 24 GLY B O 1
ATOM 1292 N N . HIS B 2 25 ? 52.28211 53.23893 14.20342 1.000 58.96129 25 HIS B N 1
ATOM 1293 C CA . HIS B 2 25 ? 50.98149 52.80843 13.70026 1.000 66.10437 25 HIS B CA 1
ATOM 1294 C C . HIS B 2 25 ? 50.34783 53.84964 12.78935 1.000 63.27522 25 HIS B C 1
ATOM 1295 O O . HIS B 2 25 ? 49.57278 53.49625 11.89585 1.000 75.75686 25 HIS B O 1
ATOM 1302 N N . ILE B 2 26 ? 50.65363 55.13112 12.99565 1.000 52.33068 26 ILE B N 1
ATOM 1303 C CA . ILE B 2 26 ? 50.00249 56.17505 12.20986 1.000 51.18926 26 ILE B CA 1
ATOM 1304 C C . ILE B 2 26 ? 50.45919 56.11248 10.75570 1.000 60.31689 26 ILE B C 1
ATOM 1305 O O . ILE B 2 26 ? 49.64003 56.16765 9.82872 1.000 51.16398 26 ILE B O 1
ATOM 1310 N N . SER B 2 27 ? 51.76963 55.96936 10.53381 1.000 58.95707 27 SER B N 1
ATOM 1311 C CA . SER B 2 27 ? 52.28392 55.88383 9.16852 1.000 62.17941 27 SER B CA 1
ATOM 1312 C C . SER B 2 27 ? 51.79102 54.62425 8.46706 1.000 61.16519 27 SER B C 1
ATOM 1313 O O . SER B 2 27 ? 51.37019 54.67927 7.30568 1.000 65.09319 27 SER B O 1
ATOM 1316 N N . ARG B 2 28 ? 51.84308 53.48056 9.15452 1.000 66.64392 28 ARG B N 1
ATOM 1317 C CA . ARG B 2 28 ? 51.36568 52.23278 8.56736 1.000 72.19097 28 ARG B CA 1
ATOM 1318 C C . ARG B 2 28 ? 49.88156 52.31423 8.22677 1.000 80.79869 28 ARG B C 1
ATOM 1319 O O . ARG B 2 28 ? 49.45687 51.88546 7.14437 1.000 80.11674 28 ARG B O 1
ATOM 1327 N N . ASP B 2 29 ? 49.07863 52.87111 9.13607 1.000 70.59221 29 ASP B N 1
ATOM 1328 C CA . ASP B 2 29 ? 47.65425 53.03485 8.87204 1.000 66.98895 29 ASP B CA 1
ATOM 1329 C C . ASP B 2 29 ? 47.42382 53.91456 7.65170 1.000 63.80413 29 ASP B C 1
ATOM 1330 O O . ASP B 2 29 ? 46.63535 53.56700 6.76594 1.000 56.67648 29 ASP B O 1
ATOM 1335 N N . LEU B 2 30 ? 48.10126 55.06695 7.59201 1.000 58.48979 30 LEU B N 1
ATOM 1336 C CA . LEU B 2 30 ? 47.91829 55.97072 6.46109 1.000 53.25042 30 LEU B CA 1
ATOM 1337 C C . LEU B 2 30 ? 48.30465 55.29392 5.15533 1.000 68.68539 30 LEU B C 1
ATOM 1338 O O . LEU B 2 30 ? 47.60692 55.43050 4.14279 1.000 65.58966 30 LEU B O 1
ATOM 1343 N N . TYR B 2 31 ? 49.41215 54.55129 5.16558 1.000 72.40098 31 TYR B N 1
ATOM 1344 C CA . TYR B 2 31 ? 49.84628 53.84144 3.96982 1.000 73.99367 31 TYR B CA 1
ATOM 1345 C C . TYR B 2 31 ? 48.80194 52.82748 3.52183 1.000 78.97542 31 TYR B C 1
ATOM 1346 O O . TYR B 2 31 ? 48.50294 52.72135 2.32669 1.000 78.77917 31 TYR B O 1
ATOM 1355 N N . ASN B 2 32 ? 48.22588 52.08012 4.46837 1.000 77.64321 32 ASN B N 1
ATOM 1356 C CA . ASN B 2 32 ? 47.23374 51.07273 4.10167 1.000 67.38938 32 ASN B CA 1
ATOM 1357 C C . ASN B 2 32 ? 45.92843 51.69905 3.62562 1.000 69.24784 32 ASN B C 1
ATOM 1358 O O . ASN B 2 32 ? 45.25469 51.12918 2.76085 1.000 95.87169 32 ASN B O 1
ATOM 1363 N N . ILE B 2 33 ? 45.54960 52.85559 4.17556 1.000 70.33023 33 ILE B N 1
ATOM 1364 C CA . ILE B 2 33 ? 44.32870 53.52637 3.72959 1.000 65.45979 33 ILE B CA 1
ATOM 1365 C C . ILE B 2 33 ? 44.44831 53.92316 2.26473 1.000 85.08657 33 ILE B C 1
ATOM 1366 O O . ILE B 2 33 ? 43.58503 53.60214 1.43941 1.000 96.89941 33 ILE B O 1
ATOM 1371 N N . ASN B 2 34 ? 45.52071 54.63631 1.92658 1.000 78.23167 34 ASN B N 1
ATOM 1372 C CA . ASN B 2 34 ? 45.69768 55.21523 0.60277 1.000 76.21383 34 ASN B CA 1
ATOM 1373 C C . ASN B 2 34 ? 47.12834 55.71479 0.45796 1.000 74.09969 34 ASN B C 1
ATOM 1374 O O . ASN B 2 34 ? 47.44371 56.83518 0.87142 1.000 83.46486 34 ASN B O 1
ATOM 1379 N N . ASP B 2 35 ? 48.00355 54.89268 -0.11444 1.000 67.20308 35 ASP B N 1
ATOM 1380 C CA . ASP B 2 35 ? 49.39946 55.28207 -0.29913 1.000 69.13078 35 ASP B CA 1
ATOM 1381 C C . ASP B 2 35 ? 49.47191 56.24713 -1.46971 1.000 75.96064 35 ASP B C 1
ATOM 1382 O O . ASP B 2 35 ? 49.56327 55.84917 -2.63165 1.000 84.32859 35 ASP B O 1
ATOM 1387 N N . ARG B 2 36 ? 49.43422 57.53388 -1.15497 1.000 56.87111 36 ARG B N 1
ATOM 1388 C CA . ARG B 2 36 ? 49.58249 58.57856 -2.15038 1.000 57.09123 36 ARG B CA 1
ATOM 1389 C C . ARG B 2 36 ? 51.02647 59.05679 -2.18879 1.000 63.66751 36 ARG B C 1
ATOM 1390 O O . ARG B 2 36 ? 51.74443 59.00379 -1.18720 1.000 77.20606 36 ARG B O 1
ATOM 1398 N N . ALA B 2 37 ? 51.44963 59.52009 -3.36571 1.000 57.20204 37 ALA B N 1
ATOM 1399 C CA . ALA B 2 37 ? 52.79648 60.05621 -3.50369 1.000 67.77252 37 ALA B CA 1
ATOM 1400 C C . ALA B 2 37 ? 53.00239 61.28939 -2.63938 1.000 52.14908 37 ALA B C 1
ATOM 1401 O O . ALA B 2 37 ? 54.14625 61.62328 -2.31174 1.000 66.00067 37 ALA B O 1
ATOM 1403 N N . ARG B 2 38 ? 51.92292 61.96229 -2.25568 1.000 61.98998 38 ARG B N 1
ATOM 1404 C CA . ARG B 2 38 ? 51.98361 63.10072 -1.35032 1.000 70.63494 38 ARG B CA 1
ATOM 1405 C C . ARG B 2 38 ? 52.04164 62.70188 0.12352 1.000 64.03010 38 ARG B C 1
ATOM 1406 O O . ARG B 2 38 ? 51.96994 63.58751 0.98330 1.000 56.50446 38 ARG B O 1
ATOM 1414 N N . ASN B 2 39 ? 52.14441 61.41270 0.44401 1.000 52.95835 39 ASN B N 1
ATOM 1415 C CA . ASN B 2 39 ? 52.33728 60.97969 1.82344 1.000 58.85837 39 ASN B CA 1
ATOM 1416 C C . ASN B 2 39 ? 53.82869 60.80809 2.07357 1.000 61.86175 39 ASN B C 1
ATOM 1417 O O . ASN B 2 39 ? 54.47671 59.97815 1.42773 1.000 71.80282 39 ASN B O 1
ATOM 1422 N N . PHE B 2 40 ? 54.37094 61.58313 3.00843 1.000 53.01996 40 PHE B N 1
ATOM 1423 C CA . PHE B 2 40 ? 55.75230 61.42144 3.44814 1.000 51.79977 40 PHE B CA 1
ATOM 1424 C C . PHE B 2 40 ? 55.74400 60.64791 4.76391 1.000 62.14646 40 PHE B C 1
ATOM 1425 O O . PHE B 2 40 ? 55.39635 61.19804 5.81635 1.000 60.21951 40 PHE B O 1
ATOM 1433 N N . TYR B 2 41 ? 56.12391 59.37345 4.69939 1.000 60.16771 41 TYR B N 1
ATOM 1434 C CA . TYR B 2 41 ? 56.13963 58.50242 5.86664 1.000 63.88304 41 TYR B CA 1
ATOM 1435 C C . TYR B 2 41 ? 57.46123 58.62038 6.61081 1.000 63.09267 41 TYR B C 1
ATOM 1436 O O . TYR B 2 41 ? 58.52817 58.72659 5.99824 1.000 74.26787 41 TYR B O 1
ATOM 1445 N N . MET B 2 42 ? 57.38411 58.59264 7.93576 1.000 54.97409 42 MET B N 1
ATOM 1446 C CA . MET B 2 42 ? 58.56413 58.55641 8.78725 1.000 60.56456 42 MET B CA 1
ATOM 1447 C C . MET B 2 42 ? 58.79050 57.12460 9.25199 1.000 60.59231 42 MET B C 1
ATOM 1448 O O . MET B 2 42 ? 57.86715 56.47922 9.75759 1.000 68.94286 42 MET B O 1
ATOM 1453 N N . VAL B 2 43 ? 60.01083 56.62340 9.06229 1.000 55.37133 43 VAL B N 1
ATOM 1454 C CA . VAL B 2 43 ? 60.31296 55.27603 9.53242 1.000 72.18959 43 VAL B CA 1
ATOM 1455 C C . VAL B 2 43 ? 60.72491 55.30310 10.99645 1.000 80.79856 43 VAL B C 1
ATOM 1456 O O . VAL B 2 43 ? 60.51350 54.32604 11.72434 1.000 85.18535 43 VAL B O 1
ATOM 1460 N N . GLY B 2 44 ? 61.29968 56.40605 11.45052 1.000 69.77977 44 GLY B N 1
ATOM 1461 C CA . GLY B 2 44 ? 61.62681 56.58770 12.85817 1.000 62.80935 44 GLY B CA 1
ATOM 1462 C C . GLY B 2 44 ? 61.59257 58.04372 13.21384 1.000 55.58712 44 GLY B C 1
ATOM 1463 O O . GLY B 2 44 ? 60.68727 58.77477 12.78694 1.000 51.34151 44 GLY B O 1
ATOM 1464 N N . SER B 2 45 ? 62.57490 58.47934 13.99961 1.000 60.94968 45 SER B N 1
ATOM 1465 C CA . SER B 2 45 ? 62.73739 59.88414 14.36307 1.000 65.35751 45 SER B CA 1
ATOM 1466 C C . SER B 2 45 ? 61.45399 60.45235 14.96541 1.000 64.11515 45 SER B C 1
ATOM 1467 O O . SER B 2 45 ? 60.94409 61.49198 14.53945 1.000 55.09700 45 SER B O 1
ATOM 1470 N N . MET B 2 46 ? 60.92031 59.74223 15.95968 1.000 65.98184 46 MET B N 1
ATOM 1471 C CA . MET B 2 46 ? 59.74716 60.22025 16.67963 1.000 63.33163 46 MET B CA 1
ATOM 1472 C C . MET B 2 46 ? 60.00345 61.62630 17.20383 1.000 56.50308 46 MET B C 1
ATOM 1473 O O . MET B 2 46 ? 61.01091 61.87992 17.86805 1.000 49.17341 46 MET B O 1
ATOM 1478 N N . GLY B 2 47 ? 59.10439 62.54827 16.86392 1.000 52.11231 47 GLY B N 1
ATOM 1479 C CA . GLY B 2 47 ? 59.25958 63.94552 17.20763 1.000 47.94159 47 GLY B CA 1
ATOM 1480 C C . GLY B 2 47 ? 59.70132 64.83769 16.06754 1.000 62.76103 47 GLY B C 1
ATOM 1481 O O . GLY B 2 47 ? 59.77253 66.06041 16.25239 1.000 47.23797 47 GLY B O 1
ATOM 1482 N N . MET B 2 48 ? 59.98695 64.27139 14.89345 1.000 58.07397 48 MET B N 1
ATOM 1483 C CA . MET B 2 48 ? 60.48804 65.03648 13.76173 1.000 46.06134 48 MET B CA 1
ATOM 1484 C C . MET B 2 48 ? 59.44923 65.28837 12.67585 1.000 47.01165 48 MET B C 1
ATOM 1485 O O . MET B 2 48 ? 59.73112 66.05090 11.74425 1.000 64.72143 48 MET B O 1
ATOM 1490 N N . ALA B 2 49 ? 58.26426 64.67788 12.76537 1.000 39.17822 49 ALA B N 1
ATOM 1491 C CA . ALA B 2 49 ? 57.24086 64.90177 11.74993 1.000 46.52350 49 ALA B CA 1
ATOM 1492 C C . ALA B 2 49 ? 56.83225 66.36519 11.69960 1.000 59.11174 49 ALA B C 1
ATOM 1493 O O . ALA B 2 49 ? 56.71920 66.95254 10.61607 1.000 54.93235 49 ALA B O 1
ATOM 1495 N N . ALA B 2 50 ? 56.62899 66.97295 12.86103 1.000 43.04093 50 ALA B N 1
ATOM 1496 C CA . ALA B 2 50 ? 56.18406 68.35635 12.95310 1.000 52.29390 50 ALA B CA 1
ATOM 1497 C C . ALA B 2 50 ? 57.27434 69.33530 12.51497 1.000 45.19656 50 ALA B C 1
ATOM 1498 O O . ALA B 2 50 ? 56.96537 70.28900 11.79285 1.000 49.89589 50 ALA B O 1
ATOM 1500 N N . PRO B 2 51 ? 58.54377 69.16429 12.92031 1.000 52.81523 51 PRO B N 1
ATOM 1501 C CA . PRO B 2 51 ? 59.59633 70.03851 12.35499 1.000 57.85722 51 PRO B CA 1
ATOM 1502 C C . PRO B 2 51 ? 59.72632 69.94263 10.84307 1.000 46.73836 51 PRO B C 1
ATOM 1503 O O . PRO B 2 51 ? 59.85880 70.97117 10.16070 1.000 54.55300 51 PRO B O 1
ATOM 1507 N N . VAL B 2 52 ? 59.73044 68.72491 10.30079 1.000 61.04139 52 VAL B N 1
ATOM 1508 C CA . VAL B 2 52 ? 59.83230 68.55995 8.85431 1.000 58.98339 52 VAL B CA 1
ATOM 1509 C C . VAL B 2 52 ? 58.65508 69.23335 8.16684 1.000 58.97344 52 VAL B C 1
ATOM 1510 O O . VAL B 2 52 ? 58.82004 69.94184 7.16166 1.000 56.84599 52 VAL B O 1
ATOM 1514 N N . GLY B 2 53 ? 57.45283 69.04872 8.71683 1.000 50.36224 53 GLY B N 1
ATOM 1515 C CA . GLY B 2 53 ? 56.28687 69.70424 8.15339 1.000 51.39722 53 GLY B CA 1
ATOM 1516 C C . GLY B 2 53 ? 56.37617 71.21556 8.22603 1.000 59.44638 53 GLY B C 1
ATOM 1517 O O . GLY B 2 53 ? 55.94063 71.91742 7.31117 1.000 47.35500 53 GLY B O 1
ATOM 1518 N N . LEU B 2 54 ? 56.94623 71.73729 9.31375 1.000 54.70373 54 LEU B N 1
ATOM 1519 C CA . LEU B 2 54 ? 57.09729 73.18220 9.44570 1.000 63.13072 54 LEU B CA 1
ATOM 1520 C C . LEU B 2 54 ? 58.06215 73.72942 8.40261 1.000 51.65536 54 LEU B C 1
ATOM 1521 O O . LEU B 2 54 ? 57.80364 74.77537 7.79491 1.000 55.79287 54 LEU B O 1
ATOM 1526 N N . GLY B 2 55 ? 59.18211 73.04052 8.18738 1.000 53.33125 55 GLY B N 1
ATOM 1527 C CA . GLY B 2 55 ? 60.08440 73.44736 7.12019 1.000 73.19514 55 GLY B CA 1
ATOM 1528 C C . GLY B 2 55 ? 59.39866 73.44831 5.76666 1.000 64.08233 55 GLY B C 1
ATOM 1529 O O . GLY B 2 55 ? 59.51970 74.40229 4.98598 1.000 56.47803 55 GLY B O 1
ATOM 1530 N N . LEU B 2 56 ? 58.64435 72.38271 5.48477 1.000 58.91429 56 LEU B N 1
ATOM 1531 C CA . LEU B 2 56 ? 57.93364 72.28012 4.21496 1.000 58.52284 56 LEU B CA 1
ATOM 1532 C C . LEU B 2 56 ? 56.95321 73.43259 4.03577 1.000 58.19355 56 LEU B C 1
ATOM 1533 O O . LEU B 2 56 ? 56.88938 74.04816 2.96596 1.000 63.62993 56 LEU B O 1
ATOM 1538 N N . SER B 2 57 ? 56.17447 73.73591 5.07631 1.000 52.53134 57 SER B N 1
ATOM 1539 C CA . SER B 2 57 ? 55.23176 74.84542 5.00646 1.000 51.95079 57 SER B CA 1
ATOM 1540 C C . SER B 2 57 ? 55.93385 76.19342 4.93438 1.000 55.76116 57 SER B C 1
ATOM 1541 O O . SER B 2 57 ? 55.32366 77.17389 4.49711 1.000 47.55238 57 SER B O 1
ATOM 1544 N N . THR B 2 58 ? 57.18837 76.27008 5.37886 1.000 56.60876 58 THR B N 1
ATOM 1545 C CA . THR B 2 58 ? 57.95503 77.49780 5.20892 1.000 60.83058 58 THR B CA 1
ATOM 1546 C C . THR B 2 58 ? 58.33110 77.69928 3.74887 1.000 83.06956 58 THR B C 1
ATOM 1547 O O . THR B 2 58 ? 58.11204 78.77527 3.17987 1.000 78.92446 58 THR B O 1
ATOM 1551 N N . VAL B 2 59 ? 58.89562 76.66607 3.12367 1.000 88.29437 59 VAL B N 1
ATOM 1552 C CA . VAL B 2 59 ? 59.31402 76.79239 1.72961 1.000 69.56399 59 VAL B CA 1
ATOM 1553 C C . VAL B 2 59 ? 58.10495 76.94134 0.80985 1.000 75.36495 59 VAL B C 1
ATOM 1554 O O . VAL B 2 59 ? 58.14586 77.69171 -0.17177 1.000 64.80165 59 VAL B O 1
ATOM 1558 N N . TYR B 2 60 ? 57.00304 76.25242 1.12178 1.000 75.93954 60 TYR B N 1
ATOM 1559 C CA . TYR B 2 60 ? 55.80123 76.23046 0.28861 1.000 44.75017 60 TYR B CA 1
ATOM 1560 C C . TYR B 2 60 ? 54.61838 76.76223 1.09280 1.000 45.66308 60 TYR B C 1
ATOM 1561 O O . TYR B 2 60 ? 53.73675 75.99192 1.50041 1.000 68.51658 60 TYR B O 1
ATOM 1570 N N . PRO B 2 61 ? 54.54121 78.07911 1.30409 1.000 66.07194 61 PRO B N 1
ATOM 1571 C CA . PRO B 2 61 ? 53.51480 78.61611 2.21349 1.000 51.72516 61 PRO B CA 1
ATOM 1572 C C . PRO B 2 61 ? 52.08686 78.49082 1.70474 1.000 53.40310 61 PRO B C 1
ATOM 1573 O O . PRO B 2 61 ? 51.15420 78.64659 2.50365 1.000 51.84127 61 PRO B O 1
ATOM 1577 N N . ASP B 2 62 ? 51.86766 78.23022 0.41919 1.000 60.04418 62 ASP B N 1
ATOM 1578 C CA . ASP B 2 62 ? 50.51532 78.25749 -0.12247 1.000 66.17959 62 ASP B CA 1
ATOM 1579 C C . ASP B 2 62 ? 49.89306 76.87536 -0.27423 1.000 58.98627 62 ASP B C 1
ATOM 1580 O O . ASP B 2 62 ? 48.72324 76.78345 -0.66039 1.000 65.66553 62 ASP B O 1
ATOM 1585 N N . VAL B 2 63 ? 50.61940 75.80535 0.03877 1.000 43.62980 63 VAL B N 1
ATOM 1586 C CA . VAL B 2 63 ? 50.07709 74.46186 -0.15880 1.000 63.41843 63 VAL B CA 1
ATOM 1587 C C . VAL B 2 63 ? 49.65691 73.84842 1.17400 1.000 77.58661 63 VAL B C 1
ATOM 1588 O O . VAL B 2 63 ? 50.32787 74.05195 2.19921 1.000 72.78597 63 VAL B O 1
ATOM 1592 N N . PRO B 2 64 ? 48.54109 73.11656 1.21205 1.000 72.30360 64 PRO B N 1
ATOM 1593 C CA . PRO B 2 64 ? 48.06396 72.56173 2.48601 1.000 53.15181 64 PRO B CA 1
ATOM 1594 C C . PRO B 2 64 ? 48.98104 71.44188 2.95231 1.000 64.27531 64 PRO B C 1
ATOM 1595 O O . PRO B 2 64 ? 49.37576 70.57411 2.16955 1.000 58.74955 64 PRO B O 1
ATOM 1599 N N . LEU B 2 65 ? 49.33476 71.47515 4.23354 1.000 48.99152 65 LEU B N 1
ATOM 1600 C CA . LEU B 2 65 ? 50.26760 70.50914 4.79370 1.000 50.30541 65 LEU B CA 1
ATOM 1601 C C . LEU B 2 65 ? 49.70982 69.97476 6.10046 1.000 57.75979 65 LEU B C 1
ATOM 1602 O O . LEU B 2 65 ? 49.46593 70.74534 7.03361 1.000 38.57928 65 LEU B O 1
ATOM 1607 N N . VAL B 2 66 ? 49.52591 68.66097 6.17104 1.000 50.13317 66 VAL B N 1
ATOM 1608 C CA . VAL B 2 66 ? 48.96911 68.00571 7.34692 1.000 37.73908 66 VAL B CA 1
ATOM 1609 C C . VAL B 2 66 ? 50.07075 67.18408 7.99906 1.000 49.04647 66 VAL B C 1
ATOM 1610 O O . VAL B 2 66 ? 50.67535 66.31806 7.35307 1.000 46.44103 66 VAL B O 1
ATOM 1614 N N . VAL B 2 67 ? 50.34253 67.47133 9.27007 1.000 41.58835 67 VAL B N 1
ATOM 1615 C CA . VAL B 2 67 ? 51.22451 66.65982 10.10107 1.000 41.23638 67 VAL B CA 1
ATOM 1616 C C . VAL B 2 67 ? 50.35330 65.74497 10.94938 1.000 47.24239 67 VAL B C 1
ATOM 1617 O O . VAL B 2 67 ? 49.38758 66.20224 11.57466 1.000 38.92204 67 VAL B O 1
ATOM 1621 N N . LEU B 2 68 ? 50.66705 64.45250 10.94648 1.000 51.12585 68 LEU B N 1
ATOM 1622 C CA . LEU B 2 68 ? 49.92878 63.45032 11.71354 1.000 46.94683 68 LEU B CA 1
ATOM 1623 C C . LEU B 2 68 ? 50.81881 63.00249 12.86395 1.000 40.79194 68 LEU B C 1
ATOM 1624 O O . LEU B 2 68 ? 51.68930 62.14836 12.68005 1.000 53.45072 68 LEU B O 1
ATOM 1629 N N . ASP B 2 69 ? 50.60870 63.59000 14.04130 1.000 47.15854 69 ASP B N 1
ATOM 1630 C CA . ASP B 2 69 ? 51.25619 63.18901 15.28033 1.000 42.87225 69 ASP B CA 1
ATOM 1631 C C . ASP B 2 69 ? 50.33835 62.26347 16.06779 1.000 44.32979 69 ASP B C 1
ATOM 1632 O O . ASP B 2 69 ? 49.11468 62.28192 15.91399 1.000 49.34016 69 ASP B O 1
ATOM 1637 N N . GLY B 2 70 ? 50.94488 61.46536 16.94317 1.000 47.22666 70 GLY B N 1
ATOM 1638 C CA . GLY B 2 70 ? 50.23047 60.85139 18.03821 1.000 49.60505 70 GLY B CA 1
ATOM 1639 C C . GLY B 2 70 ? 50.47014 61.63233 19.32173 1.000 47.72516 70 GLY B C 1
ATOM 1640 O O . GLY B 2 70 ? 51.24909 62.58137 19.36634 1.000 44.31569 70 GLY B O 1
ATOM 1641 N N . ASP B 2 71 ? 49.77547 61.21719 20.38402 1.000 54.14670 71 ASP B N 1
ATOM 1642 C CA . ASP B 2 71 ? 50.02029 61.84469 21.68067 1.000 52.60650 71 ASP B CA 1
ATOM 1643 C C . ASP B 2 71 ? 51.47771 61.67772 22.09157 1.000 44.15451 71 ASP B C 1
ATOM 1644 O O . ASP B 2 71 ? 52.08623 62.60360 22.64209 1.000 50.80190 71 ASP B O 1
ATOM 1649 N N . GLY B 2 72 ? 52.07150 60.52341 21.78224 1.000 40.85414 72 GLY B N 1
ATOM 1650 C CA . GLY B 2 72 ? 53.45867 60.29956 22.15804 1.000 36.00898 72 GLY B CA 1
ATOM 1651 C C . GLY B 2 72 ? 54.41876 61.19036 21.39202 1.000 54.43952 72 GLY B C 1
ATOM 1652 O O . GLY B 2 72 ? 55.25713 61.87844 21.98411 1.000 55.69985 72 GLY B O 1
ATOM 1653 N N . SER B 2 73 ? 54.30894 61.19201 20.06107 1.000 58.15483 73 SER B N 1
ATOM 1654 C CA . SER B 2 73 ? 55.19931 62.02187 19.25901 1.000 53.72838 73 SER B CA 1
ATOM 1655 C C . SER B 2 73 ? 54.96284 63.49999 19.52831 1.000 41.65813 73 SER B C 1
ATOM 1656 O O . SER B 2 73 ? 55.91098 64.29174 19.51160 1.000 52.15978 73 SER B O 1
ATOM 1659 N N . PHE B 2 74 ? 53.71235 63.88975 19.78809 1.000 32.79315 74 PHE B N 1
ATOM 1660 C CA . PHE B 2 74 ? 53.43746 65.27398 20.15536 1.000 50.53511 74 PHE B CA 1
ATOM 1661 C C . PHE B 2 74 ? 54.13517 65.64811 21.46062 1.000 56.14416 74 PHE B C 1
ATOM 1662 O O . PHE B 2 74 ? 54.80409 66.68423 21.54246 1.000 54.12810 74 PHE B O 1
ATOM 1670 N N . LEU B 2 75 ? 53.98435 64.81919 22.50042 1.000 58.75330 75 LEU B N 1
ATOM 1671 C CA . LEU B 2 75 ? 54.54268 65.17772 23.80251 1.000 42.50548 75 LEU B CA 1
ATOM 1672 C C . LEU B 2 75 ? 56.06460 65.12288 23.79918 1.000 32.29862 75 LEU B C 1
ATOM 1673 O O . LEU B 2 75 ? 56.71266 65.89584 24.51523 1.000 54.01189 75 LEU B O 1
ATOM 1678 N N . MET B 2 76 ? 56.64922 64.23664 22.98998 1.000 39.05432 76 MET B N 1
ATOM 1679 C CA . MET B 2 76 ? 58.09816 64.06368 22.99538 1.000 41.23249 76 MET B CA 1
ATOM 1680 C C . MET B 2 76 ? 58.82085 65.33102 22.55531 1.000 60.29356 76 MET B C 1
ATOM 1681 O O . MET B 2 76 ? 59.89407 65.65446 23.07672 1.000 58.28848 76 MET B O 1
ATOM 1686 N N . ASN B 2 77 ? 58.25774 66.05748 21.59037 1.000 51.77545 77 ASN B N 1
ATOM 1687 C CA . ASN B 2 77 ? 58.85921 67.28818 21.08501 1.000 47.80618 77 ASN B CA 1
ATOM 1688 C C . ASN B 2 77 ? 57.81482 68.40401 21.11225 1.000 51.25188 77 ASN B C 1
ATOM 1689 O O . ASN B 2 77 ? 57.47582 68.99132 20.08968 1.000 53.46596 77 ASN B O 1
ATOM 1694 N N . MET B 2 78 ? 57.29760 68.70432 22.30634 1.000 54.74370 78 MET B N 1
ATOM 1695 C CA . MET B 2 78 ? 56.20242 69.66589 22.40284 1.000 60.39542 78 MET B CA 1
ATOM 1696 C C . MET B 2 78 ? 56.64378 71.07219 22.01554 1.000 47.25244 78 MET B C 1
ATOM 1697 O O . MET B 2 78 ? 55.86129 71.82557 21.41955 1.000 62.02342 78 MET B O 1
ATOM 1702 N N . GLY B 2 79 ? 57.89027 71.42947 22.31654 1.000 56.38642 79 GLY B N 1
ATOM 1703 C CA . GLY B 2 79 ? 58.41803 72.74941 22.02604 1.000 50.90065 79 GLY B CA 1
ATOM 1704 C C . GLY B 2 79 ? 58.23722 73.21175 20.59478 1.000 57.15806 79 GLY B C 1
ATOM 1705 O O . GLY B 2 79 ? 58.19346 74.41959 20.33624 1.000 55.68461 79 GLY B O 1
ATOM 1706 N N . ILE B 2 80 ? 58.11069 72.26224 19.65928 1.000 62.41235 80 ILE B N 1
ATOM 1707 C CA . ILE B 2 80 ? 57.91627 72.61092 18.25270 1.000 51.44849 80 ILE B CA 1
ATOM 1708 C C . ILE B 2 80 ? 56.75388 73.57695 18.08862 1.000 53.82116 80 ILE B C 1
ATOM 1709 O O . ILE B 2 80 ? 56.80319 74.48202 17.24300 1.000 57.64567 80 ILE B O 1
ATOM 1714 N N . ILE B 2 81 ? 55.71030 73.43653 18.91237 1.000 55.66422 81 ILE B N 1
ATOM 1715 C CA . ILE B 2 81 ? 54.52961 74.27735 18.72927 1.000 53.37623 81 ILE B CA 1
ATOM 1716 C C . ILE B 2 81 ? 54.89737 75.75111 18.86208 1.000 42.26871 81 ILE B C 1
ATOM 1717 O O . ILE B 2 81 ? 54.37510 76.60123 18.12997 1.000 62.24039 81 ILE B O 1
ATOM 1722 N N . THR B 2 82 ? 55.85132 76.06933 19.74507 1.000 53.52015 82 THR B N 1
ATOM 1723 C CA . THR B 2 82 ? 56.25739 77.46139 19.91436 1.000 48.11740 82 THR B CA 1
ATOM 1724 C C . THR B 2 82 ? 56.74721 78.05006 18.60048 1.000 56.82259 82 THR B C 1
ATOM 1725 O O . THR B 2 82 ? 56.43199 79.19681 18.26571 1.000 54.81145 82 THR B O 1
ATOM 1729 N N . MET B 2 83 ? 57.51162 77.27508 17.83540 1.000 45.77911 83 MET B N 1
ATOM 1730 C CA . MET B 2 83 ? 57.94715 77.75962 16.53425 1.000 55.92978 83 MET B CA 1
ATOM 1731 C C . MET B 2 83 ? 56.78709 77.78457 15.55161 1.000 65.90463 83 MET B C 1
ATOM 1732 O O . MET B 2 83 ? 56.61097 78.76685 14.81622 1.000 60.07633 83 MET B O 1
ATOM 1737 N N . ILE B 2 84 ? 55.94641 76.74516 15.56649 1.000 59.81401 84 ILE B N 1
ATOM 1738 C CA . ILE B 2 84 ? 54.81180 76.72773 14.64771 1.000 51.61231 84 ILE B CA 1
ATOM 1739 C C . ILE B 2 84 ? 53.92003 77.92755 14.90866 1.000 57.91662 84 ILE B C 1
ATOM 1740 O O . ILE B 2 84 ? 53.49611 78.62440 13.97754 1.000 53.24222 84 ILE B O 1
ATOM 1745 N N . GLY B 2 85 ? 53.64550 78.20167 16.18621 1.000 52.02179 85 GLY B N 1
ATOM 1746 C CA . GLY B 2 85 ? 52.83586 79.34292 16.56144 1.000 44.56938 85 GLY B CA 1
ATOM 1747 C C . GLY B 2 85 ? 53.51669 80.67544 16.34143 1.000 50.10311 85 GLY B C 1
ATOM 1748 O O . GLY B 2 85 ? 52.82760 81.69378 16.22313 1.000 47.68263 85 GLY B O 1
ATOM 1749 N N . HIS B 2 86 ? 54.85245 80.69647 16.27588 1.000 47.01434 86 HIS B N 1
ATOM 1750 C CA . HIS B 2 86 ? 55.53063 81.94879 15.95740 1.000 58.21282 86 HIS B CA 1
ATOM 1751 C C . HIS B 2 86 ? 55.60693 82.18446 14.45333 1.000 63.43144 86 HIS B C 1
ATOM 1752 O O . HIS B 2 86 ? 55.31830 83.29123 13.98459 1.000 57.30682 86 HIS B O 1
ATOM 1759 N N . GLN B 2 87 ? 55.98275 81.15746 13.68765 1.000 60.78464 87 GLN B N 1
ATOM 1760 C CA . GLN B 2 87 ? 56.05927 81.29577 12.23641 1.000 56.58824 87 GLN B CA 1
ATOM 1761 C C . GLN B 2 87 ? 54.68227 81.49007 11.61430 1.000 60.09472 87 GLN B C 1
ATOM 1762 O O . GLN B 2 87 ? 54.55545 82.17339 10.59266 1.000 68.21505 87 GLN B O 1
ATOM 1768 N N . LYS B 2 88 ? 53.64799 80.91069 12.21903 1.000 68.38842 88 LYS B N 1
ATOM 1769 C CA . LYS B 2 88 ? 52.27840 81.00045 11.73951 1.000 63.22059 88 LYS B CA 1
ATOM 1770 C C . LYS B 2 88 ? 52.10893 80.64231 10.26829 1.000 64.31760 88 LYS B C 1
ATOM 1771 O O . LYS B 2 88 ? 51.65689 81.46839 9.46031 1.000 65.01283 88 LYS B O 1
ATOM 1777 N N . PRO B 2 89 ? 52.44266 79.40960 9.86720 1.000 58.38945 89 PRO B N 1
ATOM 1778 C CA . PRO B 2 89 ? 52.15343 78.99063 8.48879 1.000 41.86134 89 PRO B CA 1
ATOM 1779 C C . PRO B 2 89 ? 50.65354 78.81961 8.28005 1.000 49.73916 89 PRO B C 1
ATOM 1780 O O . PRO B 2 89 ? 49.98416 78.11042 9.03354 1.000 57.18234 89 PRO B O 1
ATOM 1784 N N . LYS B 2 90 ? 50.13612 79.46486 7.22952 1.000 62.60581 90 LYS B N 1
ATOM 1785 C CA . LYS B 2 90 ? 48.69807 79.60932 7.02368 1.000 47.34516 90 LYS B CA 1
ATOM 1786 C C . LYS B 2 90 ? 48.01958 78.35135 6.49225 1.000 46.53646 90 LYS B C 1
ATOM 1787 O O . LYS B 2 90 ? 46.78604 78.26468 6.54198 1.000 37.20086 90 LYS B O 1
ATOM 1793 N N . ASN B 2 91 ? 48.77065 77.39375 5.95745 1.000 43.91125 91 ASN B N 1
ATOM 1794 C CA . ASN B 2 91 ? 48.18593 76.17066 5.41999 1.000 52.96305 91 ASN B CA 1
ATOM 1795 C C . ASN B 2 91 ? 48.75961 74.94632 6.11218 1.000 55.08255 91 ASN B C 1
ATOM 1796 O O . ASN B 2 91 ? 49.05320 73.92644 5.48297 1.000 60.04635 91 ASN B O 1
ATOM 1801 N N . PHE B 2 92 ? 48.90287 75.04591 7.42910 1.000 57.05412 92 PHE B N 1
ATOM 1802 C CA . PHE B 2 92 ? 49.48467 74.01103 8.26965 1.000 47.48784 92 PHE B CA 1
ATOM 1803 C C . PHE B 2 92 ? 48.39881 73.46030 9.18622 1.000 48.51611 92 PHE B C 1
ATOM 1804 O O . PHE B 2 92 ? 47.70465 74.22574 9.86431 1.000 39.99651 92 PHE B O 1
ATOM 1812 N N . ILE B 2 93 ? 48.24030 72.14238 9.19121 1.000 46.78064 93 ILE B N 1
ATOM 1813 C CA . ILE B 2 93 ? 47.22653 71.46223 9.98501 1.000 44.42731 93 ILE B CA 1
ATOM 1814 C C . ILE B 2 93 ? 47.94313 70.43788 10.84817 1.000 60.47245 93 ILE B C 1
ATOM 1815 O O . ILE B 2 93 ? 48.50989 69.46774 10.32841 1.000 52.44136 93 ILE B O 1
ATOM 1820 N N . HIS B 2 94 ? 47.90766 70.64125 12.16209 1.000 45.52900 94 HIS B N 1
ATOM 1821 C CA . HIS B 2 94 ? 48.53200 69.73800 13.11965 1.000 37.80564 94 HIS B CA 1
ATOM 1822 C C . HIS B 2 94 ? 47.45142 68.81736 13.67553 1.000 43.54694 94 HIS B C 1
ATOM 1823 O O . HIS B 2 94 ? 46.58650 69.25845 14.44086 1.000 48.69267 94 HIS B O 1
ATOM 1830 N N . VAL B 2 95 ? 47.48695 67.54552 13.28274 1.000 44.13030 95 VAL B N 1
ATOM 1831 C CA . VAL B 2 95 ? 46.55728 66.53995 13.77634 1.000 48.78937 95 VAL B CA 1
ATOM 1832 C C . VAL B 2 95 ? 47.24529 65.76686 14.88559 1.000 51.30514 95 VAL B C 1
ATOM 1833 O O . VAL B 2 95 ? 48.38948 65.32498 14.72165 1.000 53.23792 95 VAL B O 1
ATOM 1837 N N . VAL B 2 96 ? 46.55800 65.60549 16.01319 1.000 40.49008 96 VAL B N 1
ATOM 1838 C CA . VAL B 2 96 ? 47.05916 64.82308 17.13893 1.000 43.99397 96 VAL B CA 1
ATOM 1839 C C . VAL B 2 96 ? 46.06815 63.68828 17.37425 1.000 38.27349 96 VAL B C 1
ATOM 1840 O O . VAL B 2 96 ? 44.97429 63.90156 17.91854 1.000 42.12485 96 VAL B O 1
ATOM 1844 N N . LEU B 2 97 ? 46.44032 62.48043 16.95562 1.000 36.02315 97 LEU B N 1
ATOM 1845 C CA . LEU B 2 97 ? 45.63953 61.28521 17.20226 1.000 48.65917 97 LEU B CA 1
ATOM 1846 C C . LEU B 2 97 ? 45.96474 60.77480 18.59995 1.000 48.09975 97 LEU B C 1
ATOM 1847 O O . LEU B 2 97 ? 47.06889 60.27525 18.84960 1.000 45.95200 97 LEU B O 1
ATOM 1852 N N . ASP B 2 98 ? 45.00289 60.89682 19.50860 1.000 50.28701 98 ASP B N 1
ATOM 1853 C CA . ASP B 2 98 ? 45.22391 60.72685 20.94054 1.000 46.53848 98 ASP B CA 1
ATOM 1854 C C . ASP B 2 98 ? 44.38641 59.55390 21.43118 1.000 57.82949 98 ASP B C 1
ATOM 1855 O O . ASP B 2 98 ? 43.15271 59.63728 21.45993 1.000 47.53308 98 ASP B O 1
ATOM 1860 N N . ASN B 2 99 ? 45.05103 58.46667 21.82500 1.000 64.95896 99 ASN B N 1
ATOM 1861 C CA . ASN B 2 99 ? 44.36739 57.28170 22.32890 1.000 86.38970 99 ASN B CA 1
ATOM 1862 C C . ASN B 2 99 ? 44.58914 57.07555 23.82542 1.000 87.74167 99 ASN B C 1
ATOM 1863 O O . ASN B 2 99 ? 44.68751 55.93769 24.29031 1.000 98.48152 99 ASN B O 1
ATOM 1868 N N . GLY B 2 100 ? 44.67679 58.16292 24.58767 1.000 85.08153 100 GLY B N 1
ATOM 1869 C CA . GLY B 2 100 ? 44.80832 58.05307 26.02670 1.000 116.61557 100 GLY B CA 1
ATOM 1870 C C . GLY B 2 100 ? 43.62494 57.33513 26.63986 1.000 128.92549 100 GLY B C 1
ATOM 1871 O O . GLY B 2 100 ? 42.47700 57.61012 26.27767 1.000 138.69360 100 GLY B O 1
ATOM 1872 N N . MET B 2 101 ? 43.89105 56.40621 27.55374 1.000 125.68896 101 MET B N 1
ATOM 1873 C CA . MET B 2 101 ? 42.84102 55.59684 28.16578 1.000 133.69314 101 MET B CA 1
ATOM 1874 C C . MET B 2 101 ? 41.77491 56.45912 28.83499 1.000 133.74059 101 MET B C 1
ATOM 1875 O O . MET B 2 101 ? 41.97909 56.97190 29.93455 1.000 135.55150 101 MET B O 1
ATOM 1880 N N . ARG B 2 109 ? 49.50829 55.61348 33.71302 1.000 163.95941 109 ARG B N 1
ATOM 1881 C CA . ARG B 2 109 ? 50.35188 54.74583 32.89947 1.000 166.96464 109 ARG B CA 1
ATOM 1882 C C . ARG B 2 109 ? 51.32224 55.56890 32.05408 1.000 162.62403 109 ARG B C 1
ATOM 1883 O O . ARG B 2 109 ? 52.41722 55.11203 31.72426 1.000 173.55684 109 ARG B O 1
ATOM 1891 N N . THR B 2 110 ? 50.91588 56.79265 31.72332 1.000 139.99230 110 THR B N 1
ATOM 1892 C CA . THR B 2 110 ? 51.68207 57.65600 30.83887 1.000 102.86955 110 THR B CA 1
ATOM 1893 C C . THR B 2 110 ? 51.46354 59.09948 31.26556 1.000 85.49157 110 THR B C 1
ATOM 1894 O O . THR B 2 110 ? 50.59031 59.40088 32.08373 1.000 90.63983 110 THR B O 1
ATOM 1898 N N . VAL B 2 111 ? 52.27603 59.99456 30.71234 1.000 69.31737 111 VAL B N 1
ATOM 1899 C CA . VAL B 2 111 ? 52.01054 61.42530 30.84083 1.000 69.76930 111 VAL B CA 1
ATOM 1900 C C . VAL B 2 111 ? 50.80945 61.74926 29.95994 1.000 57.05531 111 VAL B C 1
ATOM 1901 O O . VAL B 2 111 ? 50.86919 61.56419 28.73620 1.000 63.81402 111 VAL B O 1
ATOM 1905 N N . PRO B 2 112 ? 49.70238 62.21090 30.52888 1.000 66.98961 112 PRO B N 1
ATOM 1906 C CA . PRO B 2 112 ? 48.51235 62.47310 29.71743 1.000 57.43934 112 PRO B CA 1
ATOM 1907 C C . PRO B 2 112 ? 48.67073 63.72994 28.87919 1.000 52.38187 112 PRO B C 1
ATOM 1908 O O . PRO B 2 112 ? 49.45756 64.63093 29.18375 1.000 59.71747 112 PRO B O 1
ATOM 1912 N N . LEU B 2 113 ? 47.89636 63.77442 27.80209 1.000 51.13063 113 LEU B N 1
ATOM 1913 C CA . LEU B 2 113 ? 47.79672 64.94782 26.94547 1.000 48.21429 113 LEU B CA 1
ATOM 1914 C C . LEU B 2 113 ? 46.57256 65.73124 27.39195 1.000 41.40867 113 LEU B C 1
ATOM 1915 O O . LEU B 2 113 ? 45.43807 65.28084 27.20112 1.000 60.24985 113 LEU B O 1
ATOM 1920 N N . VAL B 2 114 ? 46.79724 66.89505 27.99448 1.000 31.43497 114 VAL B N 1
ATOM 1921 C CA . VAL B 2 114 ? 45.72207 67.68767 28.57564 1.000 37.15587 114 VAL B CA 1
ATOM 1922 C C . VAL B 2 114 ? 45.73513 69.07166 27.94964 1.000 32.83456 114 VAL B C 1
ATOM 1923 O O . VAL B 2 114 ? 46.80155 69.65259 27.72111 1.000 34.74837 114 VAL B O 1
ATOM 1927 N N . ASN B 2 115 ? 44.53689 69.59066 27.67583 1.000 36.20327 115 ASN B N 1
ATOM 1928 C CA . ASN B 2 115 ? 44.34816 70.96521 27.21258 1.000 41.90663 115 ASN B CA 1
ATOM 1929 C C . ASN B 2 115 ? 45.19475 71.28953 25.97939 1.000 48.75993 115 ASN B C 1
ATOM 1930 O O . ASN B 2 115 ? 45.71294 72.39875 25.84212 1.000 36.08467 115 ASN B O 1
ATOM 1935 N N . VAL B 2 116 ? 45.32948 70.32669 25.06367 1.000 36.37787 116 VAL B N 1
ATOM 1936 C CA . VAL B 2 116 ? 46.19893 70.55263 23.90849 1.000 42.23794 116 VAL B CA 1
ATOM 1937 C C . VAL B 2 116 ? 45.66862 71.69028 23.03449 1.000 35.74355 116 VAL B C 1
ATOM 1938 O O . VAL B 2 116 ? 46.45058 72.49751 22.51564 1.000 47.53006 116 VAL B O 1
ATOM 1942 N N . THR B 2 117 ? 44.34353 71.79751 22.87694 1.000 39.25156 117 THR B N 1
ATOM 1943 C CA . THR B 2 117 ? 43.81343 72.85578 22.02024 1.000 60.05747 117 THR B CA 1
ATOM 1944 C C . THR B 2 117 ? 44.04123 74.22565 22.64179 1.000 51.64962 117 THR B C 1
ATOM 1945 O O . THR B 2 117 ? 44.44845 75.17361 21.95143 1.000 56.26693 117 THR B O 1
ATOM 1949 N N . ASP B 2 118 ? 43.79951 74.34073 23.94911 1.000 42.01854 118 ASP B N 1
ATOM 1950 C CA . ASP B 2 118 ? 44.05558 75.59557 24.64421 1.000 33.15264 118 ASP B CA 1
ATOM 1951 C C . ASP B 2 118 ? 45.51136 76.01255 24.50844 1.000 28.75434 118 ASP B C 1
ATOM 1952 O O . ASP B 2 118 ? 45.80138 77.18048 24.23598 1.000 48.33004 118 ASP B O 1
ATOM 1957 N N . ILE B 2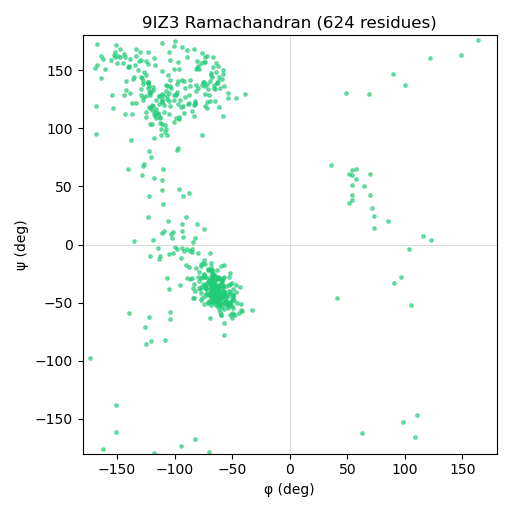 119 ? 46.44141 75.06564 24.67532 1.000 39.87584 119 ILE B N 1
ATOM 1958 C CA . ILE B 2 119 ? 47.86727 75.38572 24.62749 1.000 43.96038 119 ILE B CA 1
ATOM 1959 C C . ILE B 2 119 ? 48.28517 75.77528 23.21308 1.000 52.00654 119 ILE B C 1
ATOM 1960 O O . ILE B 2 119 ? 49.09109 76.70007 23.01710 1.000 52.79088 119 ILE B O 1
ATOM 1965 N N . ALA B 2 120 ? 47.75558 75.07086 22.20485 1.000 48.38260 120 ALA B N 1
ATOM 1966 C CA . ALA B 2 120 ? 48.01946 75.45413 20.82284 1.000 60.28816 120 ALA B CA 1
ATOM 1967 C C . ALA B 2 120 ? 47.58207 76.88644 20.57305 1.000 48.03130 120 ALA B C 1
ATOM 1968 O O . ALA B 2 120 ? 48.31176 77.66962 19.95658 1.000 46.61926 120 ALA B O 1
ATOM 1970 N N . LEU B 2 121 ? 46.39863 77.25370 21.06475 1.000 47.14101 121 LEU B N 1
ATOM 1971 C CA . LEU B 2 121 ? 45.95349 78.63555 20.92698 1.000 29.80361 121 LEU B CA 1
ATOM 1972 C C . LEU B 2 121 ? 46.86846 79.58672 21.68990 1.000 59.14115 121 LEU B C 1
ATOM 1973 O O . LEU B 2 121 ? 47.15019 80.69742 21.22414 1.000 57.67800 121 LEU B O 1
ATOM 1978 N N . GLN B 2 122 ? 47.35199 79.15683 22.85976 1.000 43.32969 122 GLN B N 1
ATOM 1979 C CA . GLN B 2 122 ? 48.20903 80.00494 23.68176 1.000 35.25120 122 GLN B CA 1
ATOM 1980 C C . GLN B 2 122 ? 49.49652 80.36136 22.95569 1.000 42.72741 122 GLN B C 1
ATOM 1981 O O . GLN B 2 122 ? 49.97112 81.49986 23.04510 1.000 46.15599 122 GLN B O 1
ATOM 1987 N N . VAL B 2 123 ? 50.09650 79.39278 22.25310 1.000 42.52850 123 VAL B N 1
ATOM 1988 C CA . VAL B 2 123 ? 51.37424 79.65175 21.58676 1.000 48.61646 123 VAL B CA 1
ATOM 1989 C C . VAL B 2 123 ? 51.22519 80.30048 20.22001 1.000 52.67284 123 VAL B C 1
ATOM 1990 O O . VAL B 2 123 ? 52.23689 80.52828 19.54384 1.000 49.26522 123 VAL B O 1
ATOM 1994 N N . GLY B 2 124 ? 50.00661 80.59797 19.78176 1.000 49.57900 124 GLY B N 1
ATOM 1995 C CA . GLY B 2 124 ? 49.80105 81.35782 18.56696 1.000 52.30954 124 GLY B CA 1
ATOM 1996 C C . GLY B 2 124 ? 49.10080 80.65076 17.42374 1.000 66.71839 124 GLY B C 1
ATOM 1997 O O . GLY B 2 124 ? 49.03651 81.21606 16.32598 1.000 71.65690 124 GLY B O 1
ATOM 1998 N N . TYR B 2 125 ? 48.58542 79.44098 17.62725 1.000 62.00692 125 TYR B N 1
ATOM 1999 C CA . TYR B 2 125 ? 47.83713 78.78937 16.56370 1.000 49.48070 125 TYR B CA 1
ATOM 2000 C C . TYR B 2 125 ? 46.58675 79.59355 16.24957 1.000 61.74604 125 TYR B C 1
ATOM 2001 O O . TYR B 2 125 ? 46.00763 80.24707 17.11907 1.000 61.78304 125 TYR B O 1
ATOM 2010 N N . GLU B 2 126 ? 46.17284 79.54312 14.98361 1.000 61.23516 126 GLU B N 1
ATOM 2011 C CA . GLU B 2 126 ? 45.00518 80.30710 14.57392 1.000 56.12948 126 GLU B CA 1
ATOM 2012 C C . GLU B 2 126 ? 43.72545 79.67751 15.09417 1.000 46.57307 126 GLU B C 1
ATOM 2013 O O . GLU B 2 126 ? 42.77655 80.39212 15.43927 1.000 59.71439 126 GLU B O 1
ATOM 2019 N N . TYR B 2 127 ? 43.67846 78.35284 15.16361 1.000 36.34261 127 TYR B N 1
ATOM 2020 C CA . TYR B 2 127 ? 42.49865 77.68666 15.69146 1.000 31.72561 127 TYR B CA 1
ATOM 2021 C C . TYR B 2 127 ? 42.89985 76.32077 16.22199 1.000 50.81357 127 TYR B C 1
ATOM 2022 O O . TYR B 2 127 ? 43.93827 75.76730 15.85141 1.000 46.45931 127 TYR B O 1
ATOM 2031 N N . ALA B 2 128 ? 42.06047 75.78474 17.10156 1.000 54.29428 128 ALA B N 1
ATOM 2032 C CA . ALA B 2 128 ? 42.29855 74.45451 17.63731 1.000 52.89306 128 ALA B CA 1
ATOM 2033 C C . ALA B 2 128 ? 40.96616 73.85999 18.05893 1.000 48.93297 128 ALA B C 1
ATOM 2034 O O . ALA B 2 128 ? 40.19517 74.50445 18.77477 1.000 67.58920 128 ALA B O 1
ATOM 2036 N N . ILE B 2 129 ? 40.68679 72.64509 17.58904 1.000 48.60992 129 ILE B N 1
ATOM 2037 C CA . ILE B 2 129 ? 39.40198 72.00321 17.82032 1.000 42.09798 129 ILE B CA 1
ATOM 2038 C C . ILE B 2 129 ? 39.63691 70.56983 18.26674 1.000 44.94710 129 ILE B C 1
ATOM 2039 O O . ILE B 2 129 ? 40.70962 69.99498 18.07084 1.000 56.11571 129 ILE B O 1
ATOM 2044 N N . GLU B 2 130 ? 38.60136 69.99410 18.86347 1.000 47.29357 130 GLU B N 1
ATOM 2045 C CA . GLU B 2 130 ? 38.62048 68.62183 19.33458 1.000 53.47805 130 GLU B CA 1
ATOM 2046 C C . GLU B 2 130 ? 37.47719 67.84733 18.69436 1.000 58.24941 130 GLU B C 1
ATOM 2047 O O . GLU B 2 130 ? 36.36290 68.36116 18.55725 1.000 61.87624 130 GLU B O 1
ATOM 2053 N N . ILE B 2 131 ? 37.75972 66.61155 18.29886 1.000 55.82907 131 ILE B N 1
ATOM 2054 C CA . ILE B 2 131 ? 36.77480 65.73289 17.68340 1.000 56.89273 131 ILE B CA 1
ATOM 2055 C C . ILE B 2 131 ? 36.77613 64.41194 18.44134 1.000 60.42986 131 ILE B C 1
ATOM 2056 O O . ILE B 2 131 ? 37.83343 63.80162 18.63393 1.000 68.20735 131 ILE B O 1
ATOM 2061 N N . ASN B 2 132 ? 35.59829 63.98252 18.89024 1.000 77.11004 132 ASN B N 1
ATOM 2062 C CA . ASN B 2 132 ? 35.45855 62.72088 19.60588 1.000 88.08450 132 ASN B CA 1
ATOM 2063 C C . ASN B 2 132 ? 34.80835 61.62318 18.78310 1.000 91.08605 132 ASN B C 1
ATOM 2064 O O . ASN B 2 132 ? 35.09647 60.44621 19.01112 1.000 94.22595 132 ASN B O 1
ATOM 2069 N N . SER B 2 133 ? 33.94184 61.97635 17.83752 1.000 93.04955 133 SER B N 1
ATOM 2070 C CA . SER B 2 133 ? 33.18652 60.99302 17.08059 1.000 101.38275 133 SER B CA 1
ATOM 2071 C C . SER B 2 133 ? 33.03286 61.46905 15.64571 1.000 111.31538 133 SER B C 1
ATOM 2072 O O . SER B 2 133 ? 33.24757 62.64251 15.33115 1.000 105.49374 133 SER B O 1
ATOM 2075 N N . GLY B 2 134 ? 32.65927 60.53396 14.77560 1.000 126.15482 134 GLY B N 1
ATOM 2076 C CA . GLY B 2 134 ? 32.37851 60.85834 13.39327 1.000 132.73732 134 GLY B CA 1
ATOM 2077 C C . GLY B 2 134 ? 31.22877 61.83428 13.27314 1.000 140.70559 134 GLY B C 1
ATOM 2078 O O . GLY B 2 134 ? 30.10836 61.54242 13.70150 1.000 149.55063 134 GLY B O 1
ATOM 2079 N N . GLN B 2 135 ? 31.49923 63.00563 12.71015 1.000 140.66322 135 GLN B N 1
ATOM 2080 C CA . GLN B 2 135 ? 30.49387 64.03754 12.52204 1.000 143.60061 135 GLN B CA 1
ATOM 2081 C C . GLN B 2 135 ? 30.18853 64.19258 11.03906 1.000 161.84581 135 GLN B C 1
ATOM 2082 O O . GLN B 2 135 ? 31.04779 63.95139 10.18550 1.000 157.47691 135 GLN B O 1
ATOM 2088 N N . LYS B 2 136 ? 28.94381 64.57910 10.74255 1.000 184.22267 136 LYS B N 1
ATOM 2089 C CA . LYS B 2 136 ? 28.54659 64.82847 9.35983 1.000 195.07806 136 LYS B CA 1
ATOM 2090 C C . LYS B 2 136 ? 29.50400 65.80163 8.69274 1.000 199.11284 136 LYS B C 1
ATOM 2091 O O . LYS B 2 136 ? 30.01332 65.54960 7.59499 1.000 207.43113 136 LYS B O 1
ATOM 2097 N N . SER B 2 137 ? 29.75800 66.92505 9.35148 1.000 188.42800 137 SER B N 1
ATOM 2098 C CA . SER B 2 137 ? 30.71981 67.89512 8.86926 1.000 176.66686 137 SER B CA 1
ATOM 2099 C C . SER B 2 137 ? 31.33677 68.58344 10.07133 1.000 172.95126 137 SER B C 1
ATOM 2100 O O . SER B 2 137 ? 30.81257 68.52670 11.18609 1.000 178.78364 137 SER B O 1
ATOM 2103 N N . PHE B 2 138 ? 32.47532 69.21467 9.83510 1.000 163.62912 138 PHE B N 1
ATOM 2104 C CA . PHE B 2 138 ? 32.97605 70.22053 10.75402 1.000 147.90316 138 PHE B CA 1
ATOM 2105 C C . PHE B 2 138 ? 33.59428 71.30254 9.89560 1.000 131.29373 138 PHE B C 1
ATOM 2106 O O . PHE B 2 138 ? 34.32304 71.00975 8.94173 1.000 121.78556 138 PHE B O 1
ATOM 2114 N N . ASP B 2 139 ? 33.26145 72.53987 10.20731 1.000 119.16940 139 ASP B N 1
ATOM 2115 C CA . ASP B 2 139 ? 33.76480 73.66856 9.45380 1.000 105.35013 139 ASP B CA 1
ATOM 2116 C C . ASP B 2 139 ? 35.08328 74.09688 10.07800 1.000 91.16378 139 ASP B C 1
ATOM 2117 O O . ASP B 2 139 ? 35.13735 74.42006 11.26902 1.000 112.51956 139 ASP B O 1
ATOM 2122 N N . LEU B 2 140 ? 36.14252 74.06962 9.28440 1.000 59.05584 140 LEU B N 1
ATOM 2123 C CA . LEU B 2 140 ? 37.45875 74.46256 9.73675 1.000 58.25041 140 LEU B CA 1
ATOM 2124 C C . LEU B 2 140 ? 37.86056 75.76689 9.07411 1.000 67.48719 140 LEU B C 1
ATOM 2125 O O . LEU B 2 140 ? 37.76487 75.87912 7.84502 1.000 95.17177 140 LEU B O 1
ATOM 2130 N N . PRO B 2 141 ? 38.29019 76.76835 9.83937 1.000 69.67126 141 PRO B N 1
ATOM 2131 C CA . PRO B 2 141 ? 38.78223 78.00731 9.22438 1.000 57.34969 141 PRO B CA 1
ATOM 2132 C C . PRO B 2 141 ? 39.86626 77.69701 8.20350 1.000 62.06601 141 PRO B C 1
ATOM 2133 O O . PRO B 2 141 ? 40.81406 76.95864 8.48155 1.000 76.22507 141 PRO B O 1
ATOM 2137 N N . ASN B 2 142 ? 39.71848 78.25526 7.00297 1.000 58.49098 142 ASN B N 1
ATOM 2138 C CA . ASN B 2 142 ? 40.64281 77.91377 5.93222 1.000 69.09139 142 ASN B CA 1
ATOM 2139 C C . ASN B 2 142 ? 42.04725 78.45584 6.16666 1.000 68.84567 142 ASN B C 1
ATOM 2140 O O . ASN B 2 142 ? 42.95906 78.10404 5.41033 1.000 87.98020 142 ASN B O 1
ATOM 2145 N N . GLU B 2 143 ? 42.25242 79.28284 7.19044 1.000 51.43270 143 GLU B N 1
ATOM 2146 C CA . GLU B 2 143 ? 43.56446 79.85255 7.48712 1.000 73.88904 143 GLU B CA 1
ATOM 2147 C C . GLU B 2 143 ? 44.11080 79.21906 8.76268 1.000 74.25288 143 GLU B C 1
ATOM 2148 O O . GLU B 2 143 ? 43.55875 79.42026 9.84886 1.000 77.20591 143 GLU B O 1
ATOM 2154 N N . GLY B 2 144 ? 45.19811 78.46352 8.62942 1.000 70.10536 144 GLY B N 1
ATOM 2155 C CA . GLY B 2 144 ? 45.88720 77.90754 9.76777 1.000 51.89044 144 GLY B CA 1
ATOM 2156 C C . GLY B 2 144 ? 46.83094 78.90924 10.40609 1.000 50.04984 144 GLY B C 1
ATOM 2157 O O . GLY B 2 144 ? 46.78737 80.10701 10.10907 1.000 68.34682 144 GLY B O 1
ATOM 2158 N N . PRO B 2 145 ? 47.71980 78.43750 11.29725 1.000 50.83057 145 PRO B N 1
ATOM 2159 C CA . PRO B 2 145 ? 47.89459 77.03233 11.68595 1.000 49.28419 145 PRO B CA 1
ATOM 2160 C C . PRO B 2 145 ? 46.79789 76.55248 12.62467 1.000 49.03269 145 PRO B C 1
ATOM 2161 O O . PRO B 2 145 ? 46.40236 77.26443 13.54869 1.000 70.54936 145 PRO B O 1
ATOM 2165 N N . GLY B 2 146 ? 46.32091 75.34939 12.37603 1.000 40.23272 146 GLY B N 1
ATOM 2166 C CA . GLY B 2 146 ? 45.20489 74.80066 13.12772 1.000 45.21197 146 GLY B CA 1
ATOM 2167 C C . GLY B 2 146 ? 45.55166 73.43954 13.67848 1.000 51.95954 146 GLY B C 1
ATOM 2168 O O . GLY B 2 146 ? 46.18055 72.62334 13.00424 1.000 52.33162 146 GLY B O 1
ATOM 2169 N N . LEU B 2 147 ? 45.14863 73.20467 14.92191 1.000 46.18750 147 LEU B N 1
ATOM 2170 C CA . LEU B 2 147 ? 45.34457 71.91470 15.55840 1.000 31.98560 147 LEU B CA 1
ATOM 2171 C C . LEU B 2 147 ? 44.02908 71.15637 15.58702 1.000 33.75648 147 LEU B C 1
ATOM 2172 O O . LEU B 2 147 ? 42.97789 71.72606 15.89282 1.000 42.44145 147 LEU B O 1
ATOM 2177 N N . ILE B 2 148 ? 44.09339 69.87003 15.26805 1.000 43.19401 148 ILE B N 1
ATOM 2178 C CA . ILE B 2 148 ? 42.92799 68.99533 15.27758 1.000 45.09399 148 ILE B CA 1
ATOM 2179 C C . ILE B 2 148 ? 43.24426 67.86268 16.24419 1.000 40.54709 148 ILE B C 1
ATOM 2180 O O . ILE B 2 148 ? 44.02433 66.95755 15.92297 1.000 53.76662 148 ILE B O 1
ATOM 2185 N N . HIS B 2 149 ? 42.65707 67.91728 17.43827 1.000 45.75010 149 HIS B N 1
ATOM 2186 C CA . HIS B 2 149 ? 42.83862 66.88526 18.45487 1.000 41.38381 149 HIS B CA 1
ATOM 2187 C C . HIS B 2 149 ? 41.72659 65.85437 18.29073 1.000 42.57901 149 HIS B C 1
ATOM 2188 O O . HIS B 2 149 ? 40.55113 66.16294 18.50865 1.000 54.24767 149 HIS B O 1
ATOM 2195 N N . ILE B 2 150 ? 42.08913 64.63314 17.90207 1.000 50.70882 150 ILE B N 1
ATOM 2196 C CA . ILE B 2 150 ? 41.11880 63.57302 17.64089 1.000 53.53166 150 ILE B CA 1
ATOM 2197 C C . ILE B 2 150 ? 41.35237 62.44958 18.63723 1.000 45.72489 150 ILE B C 1
ATOM 2198 O O . ILE B 2 150 ? 42.41668 61.81783 18.62706 1.000 50.19239 150 ILE B O 1
ATOM 2203 N N . LYS B 2 151 ? 40.35695 62.18919 19.48400 1.000 55.13388 151 LYS B N 1
ATOM 2204 C CA . LYS B 2 151 ? 40.43562 61.08404 20.43175 1.000 52.66373 151 LYS B CA 1
ATOM 2205 C C . LYS B 2 151 ? 40.03639 59.78837 19.73258 1.000 52.74416 151 LYS B C 1
ATOM 2206 O O . LYS B 2 151 ? 38.94012 59.68712 19.17066 1.000 55.28788 151 LYS B O 1
ATOM 2212 N N . VAL B 2 152 ? 40.92779 58.80158 19.76291 1.000 49.11998 152 VAL B N 1
ATOM 2213 C CA . VAL B 2 152 ? 40.71289 57.52413 19.10013 1.000 64.09905 152 VAL B CA 1
ATOM 2214 C C . VAL B 2 152 ? 40.82868 56.40818 20.13038 1.000 80.96392 152 VAL B C 1
ATOM 2215 O O . VAL B 2 152 ? 41.48105 56.54642 21.16726 1.000 83.24005 152 VAL B O 1
ATOM 2219 N N . GLU B 2 153 ? 40.18038 55.29055 19.83261 1.000 93.12607 153 GLU B N 1
ATOM 2220 C CA . GLU B 2 153 ? 40.29054 54.08975 20.65884 1.000 107.21802 153 GLU B CA 1
ATOM 2221 C C . GLU B 2 153 ? 40.91231 52.97827 19.82917 1.000 116.07500 153 GLU B C 1
ATOM 2222 O O . GLU B 2 153 ? 40.28820 52.51313 18.85607 1.000 114.63553 153 GLU B O 1
ATOM 2228 N N . PRO B 2 154 ? 42.12038 52.52329 20.16237 1.000 129.37719 154 PRO B N 1
ATOM 2229 C CA . PRO B 2 154 ? 42.81426 51.56482 19.29443 1.000 135.57020 154 PRO B CA 1
ATOM 2230 C C . PRO B 2 154 ? 42.05366 50.25476 19.16035 1.000 132.55292 154 PRO B C 1
ATOM 2231 O O . PRO B 2 154 ? 41.28178 49.86148 20.03758 1.000 141.47316 154 PRO B O 1
ATOM 2235 N N . ARG B 2 155 ? 42.28267 49.58175 18.03751 1.000 129.47845 155 ARG B N 1
ATOM 2236 C CA . ARG B 2 155 ? 41.67126 48.28711 17.77141 1.000 125.64839 155 ARG B CA 1
ATOM 2237 C C . ARG B 2 155 ? 42.69799 47.16316 17.85875 1.000 123.71012 155 ARG B C 1
ATOM 2238 O O . ARG B 2 155 ? 43.89765 47.39174 17.70837 1.000 122.27947 155 ARG B O 1
ATOM 2246 N N . ILE B 2 159 ? 47.41861 45.10856 12.44338 1.000 154.76575 159 ILE B N 1
ATOM 2247 C CA . ILE B 2 159 ? 46.86425 44.87417 11.11607 1.000 155.28940 159 ILE B CA 1
ATOM 2248 C C . ILE B 2 159 ? 47.53841 45.78232 10.09267 1.000 154.65965 159 ILE B C 1
ATOM 2249 O O . ILE B 2 159 ? 48.13793 46.80084 10.44288 1.000 161.26700 159 ILE B O 1
ATOM 2254 N N . GLY B 2 160 ? 47.42824 45.40672 8.82217 1.000 146.77630 160 GLY B N 1
ATOM 2255 C CA . GLY B 2 160 ? 47.94137 46.22482 7.74591 1.000 146.85181 160 GLY B CA 1
ATOM 2256 C C . GLY B 2 160 ? 49.27796 45.74108 7.23359 1.000 151.00069 160 GLY B C 1
ATOM 2257 O O . GLY B 2 160 ? 50.15416 45.36468 8.01897 1.000 150.08225 160 GLY B O 1
ATOM 2258 N N . LYS B 2 161 ? 49.43980 45.73549 5.91425 1.000 146.99324 161 LYS B N 1
ATOM 2259 C CA . LYS B 2 161 ? 50.71876 45.37435 5.32535 1.000 140.62251 161 LYS B CA 1
ATOM 2260 C C . LYS B 2 161 ? 51.77118 46.41460 5.68195 1.000 132.22047 161 LYS B C 1
ATOM 2261 O O . LYS B 2 161 ? 51.51309 47.62168 5.64695 1.000 123.62745 161 LYS B O 1
ATOM 2267 N N . ARG B 2 162 ? 52.95986 45.93724 6.03954 1.000 130.10685 162 ARG B N 1
ATOM 2268 C CA . ARG B 2 162 ? 54.06616 46.83532 6.33052 1.000 133.16390 162 ARG B CA 1
ATOM 2269 C C . ARG B 2 162 ? 54.41248 47.65625 5.09476 1.000 127.64647 162 ARG B C 1
ATOM 2270 O O . ARG B 2 162 ? 54.32618 47.17207 3.96307 1.000 134.94420 162 ARG B O 1
ATOM 2278 N N . VAL B 2 163 ? 54.80013 48.91082 5.31736 1.000 121.42614 163 VAL B N 1
ATOM 2279 C CA . VAL B 2 163 ? 54.99487 49.85212 4.21808 1.000 121.79648 163 VAL B CA 1
ATOM 2280 C C . VAL B 2 163 ? 56.15023 49.37708 3.34242 1.000 134.77474 163 VAL B C 1
ATOM 2281 O O . VAL B 2 163 ? 57.27060 49.16313 3.82155 1.000 134.10521 163 VAL B O 1
ATOM 2285 N N . HIS B 2 164 ? 55.87535 49.20078 2.04790 1.000 135.79383 164 HIS B N 1
ATOM 2286 C CA . HIS B 2 164 ? 56.87287 48.70014 1.10959 1.000 143.30729 164 HIS B CA 1
ATOM 2287 C C . HIS B 2 164 ? 57.30315 49.79108 0.13460 1.000 137.11552 164 HIS B C 1
ATOM 2288 O O . HIS B 2 164 ? 57.04644 49.70423 -1.07071 1.000 144.40572 164 HIS B O 1
ATOM 2295 N N . TRP B 2 165 ? 57.93775 50.83493 0.65930 1.000 127.90277 165 TRP B N 1
ATOM 2296 C CA . TRP B 2 165 ? 58.65634 51.81518 -0.14262 1.000 122.33195 165 TRP B CA 1
ATOM 2297 C C . TRP B 2 165 ? 59.94249 52.13516 0.59691 1.000 112.95500 165 TRP B C 1
ATOM 2298 O O . TRP B 2 16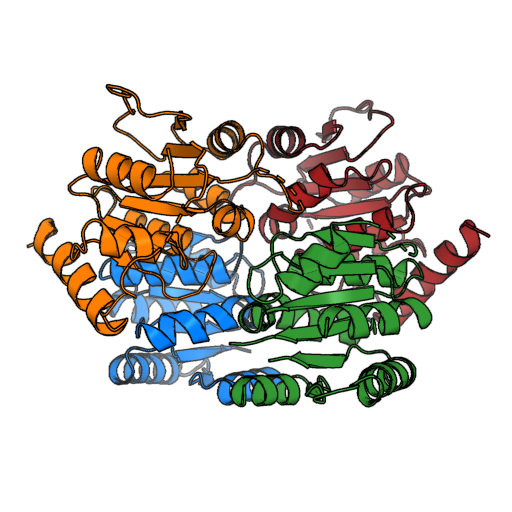5 ? 59.91073 52.40126 1.80206 1.000 104.03154 165 TRP B O 1
ATOM 2309 N N . THR B 2 166 ? 61.06906 52.09154 -0.10252 1.000 108.91859 166 THR B N 1
ATOM 2310 C CA . THR B 2 166 ? 62.30124 52.48893 0.54762 1.000 100.68017 166 THR B CA 1
ATOM 2311 C C . THR B 2 166 ? 62.26245 53.99369 0.81811 1.000 86.82310 166 THR B C 1
ATOM 2312 O O . THR B 2 166 ? 61.61938 54.74850 0.08276 1.000 83.44337 166 THR B O 1
ATOM 2316 N N . PRO B 2 167 ? 62.88295 54.44129 1.91014 1.000 73.24142 167 PRO B N 1
ATOM 2317 C CA . PRO B 2 167 ? 62.89587 55.88384 2.21382 1.000 70.92868 167 PRO B CA 1
ATOM 2318 C C . PRO B 2 167 ? 63.31755 56.76840 1.04843 1.000 78.93613 167 PRO B C 1
ATOM 2319 O O . PRO B 2 167 ? 62.74815 57.85378 0.86897 1.000 90.01645 167 PRO B O 1
ATOM 2323 N N . GLN B 2 168 ? 64.29057 56.33328 0.24243 1.000 81.94223 168 GLN B N 1
ATOM 2324 C CA . GLN B 2 168 ? 64.70726 57.13434 -0.90582 1.000 84.16289 168 GLN B CA 1
ATOM 2325 C C . GLN B 2 168 ? 63.58428 57.25201 -1.93318 1.000 76.24487 168 GLN B C 1
ATOM 2326 O O . GLN B 2 168 ? 63.37054 58.32519 -2.51581 1.000 63.42690 168 GLN B O 1
ATOM 2332 N N . GLU B 2 169 ? 62.84639 56.16118 -2.16029 1.000 58.92970 169 GLU B N 1
ATOM 2333 C CA . GLU B 2 169 ? 61.70097 56.22244 -3.06252 1.000 59.39991 169 GLU B CA 1
ATOM 2334 C C . GLU B 2 169 ? 60.62204 57.14995 -2.51777 1.000 65.69699 169 GLU B C 1
ATOM 2335 O O . GLU B 2 169 ? 59.99790 57.90154 -3.27834 1.000 75.35516 169 GLU B O 1
ATOM 2341 N N . ILE B 2 170 ? 60.38009 57.09946 -1.20346 1.000 75.41846 170 ILE B N 1
ATOM 2342 C CA . ILE B 2 170 ? 59.44904 58.03217 -0.56952 1.000 55.27585 170 ILE B CA 1
ATOM 2343 C C . ILE B 2 170 ? 59.86092 59.46578 -0.87120 1.000 59.40183 170 ILE B C 1
ATOM 2344 O O . ILE B 2 170 ? 59.04870 60.28841 -1.31878 1.000 65.94229 170 ILE B O 1
ATOM 2349 N N . VAL B 2 171 ? 61.13984 59.77679 -0.63560 1.000 55.56264 171 VAL B N 1
ATOM 2350 C CA . VAL B 2 171 ? 61.65362 61.12173 -0.88484 1.000 60.36442 171 VAL B CA 1
ATOM 2351 C C . VAL B 2 171 ? 61.39719 61.52777 -2.32740 1.000 68.93610 171 VAL B C 1
ATOM 2352 O O . VAL B 2 171 ? 60.87353 62.61409 -2.59925 1.000 68.32129 171 VAL B O 1
ATOM 2356 N N . GLN B 2 172 ? 61.75912 60.65511 -3.27262 1.000 59.07674 172 GLN B N 1
ATOM 2357 C CA . GLN B 2 172 ? 61.68009 61.01704 -4.68572 1.000 74.68983 172 GLN B CA 1
ATOM 2358 C C . GLN B 2 172 ? 60.23721 61.25082 -5.11923 1.000 63.46452 172 GLN B C 1
ATOM 2359 O O . GLN B 2 172 ? 59.92140 62.28354 -5.72290 1.000 62.21305 172 GLN B O 1
ATOM 2365 N N . ARG B 2 173 ? 59.34575 60.29910 -4.82420 1.000 52.88729 173 ARG B N 1
ATOM 2366 C CA . ARG B 2 173 ? 57.93227 60.47853 -5.15371 1.000 52.46804 173 ARG B CA 1
ATOM 2367 C C . ARG B 2 173 ? 57.38286 61.76994 -4.55168 1.000 66.01572 173 ARG B C 1
ATOM 2368 O O . ARG B 2 173 ? 56.74049 62.57282 -5.24583 1.000 78.68945 173 ARG B O 1
ATOM 2376 N N . PHE B 2 174 ? 57.64386 61.99464 -3.25813 1.000 62.54332 174 PHE B N 1
ATOM 2377 C CA . PHE B 2 174 ? 57.04506 63.12361 -2.55227 1.000 57.39274 174 PHE B CA 1
ATOM 2378 C C . PHE B 2 174 ? 57.53509 64.45355 -3.11466 1.000 42.62632 174 PHE B C 1
ATOM 2379 O O . PHE B 2 174 ? 56.73281 65.34759 -3.42955 1.000 59.17018 174 PHE B O 1
ATOM 2387 N N . THR B 2 175 ? 58.85505 64.60369 -3.25886 1.000 46.56844 175 THR B N 1
ATOM 2388 C CA . THR B 2 175 ? 59.37652 65.86999 -3.75721 1.000 79.93865 175 THR B CA 1
ATOM 2389 C C . THR B 2 175 ? 59.03806 66.07643 -5.22975 1.000 71.87337 175 THR B C 1
ATOM 2390 O O . THR B 2 175 ? 58.84083 67.21905 -5.65580 1.000 67.02958 175 THR B O 1
ATOM 2394 N N . ASN B 2 176 ? 58.94053 65.00073 -6.01924 1.000 62.19469 176 ASN B N 1
ATOM 2395 C CA . ASN B 2 176 ? 58.53010 65.15340 -7.41015 1.000 75.51369 176 ASN B CA 1
ATOM 2396 C C . ASN B 2 176 ? 57.11222 65.69738 -7.49247 1.000 79.42410 176 ASN B C 1
ATOM 2397 O O . ASN B 2 176 ? 56.82848 66.61831 -8.27252 1.000 67.02746 176 ASN B O 1
ATOM 2402 N N . GLU B 2 177 ? 56.20451 65.13224 -6.68934 1.000 72.78746 177 GLU B N 1
ATOM 2403 C CA . GLU B 2 177 ? 54.84706 65.66363 -6.61885 1.000 64.86430 177 GLU B CA 1
ATOM 2404 C C . GLU B 2 177 ? 54.86131 67.14527 -6.26741 1.000 58.46659 177 GLU B C 1
ATOM 2405 O O . GLU B 2 177 ? 54.22257 67.96926 -6.94155 1.000 67.04101 177 GLU B O 1
ATOM 2411 N N . LEU B 2 178 ? 55.59814 67.49707 -5.20994 1.000 64.85352 178 LEU B N 1
ATOM 2412 C CA . LEU B 2 178 ? 55.66656 68.88637 -4.76487 1.000 78.72073 178 LEU B CA 1
ATOM 2413 C C . LEU B 2 178 ? 56.13489 69.80748 -5.88230 1.000 70.38200 178 LEU B C 1
ATOM 2414 O O . LEU B 2 178 ? 55.52228 70.84859 -6.14608 1.000 77.36626 178 LEU B O 1
ATOM 2419 N N . THR B 2 179 ? 57.23828 69.44266 -6.53787 1.000 65.71758 179 THR B N 1
ATOM 2420 C CA . THR B 2 179 ? 57.80940 70.29619 -7.57258 1.000 87.33199 179 THR B CA 1
ATOM 2421 C C . THR B 2 179 ? 56.84686 70.46718 -8.73741 1.000 77.98788 179 THR B C 1
ATOM 2422 O O . THR B 2 179 ? 56.58808 71.59165 -9.18214 1.000 69.85207 179 THR B O 1
ATOM 2426 N N . LEU B 2 180 ? 56.29386 69.36170 -9.24170 1.000 60.36491 180 LEU B N 1
ATOM 2427 C CA . LEU B 2 180 ? 55.51701 69.46784 -10.46948 1.000 79.40550 180 LEU B CA 1
ATOM 2428 C C . LEU B 2 180 ? 54.15843 70.10930 -10.24337 1.000 75.24034 180 LEU B C 1
ATOM 2429 O O . LEU B 2 180 ? 53.60668 70.71052 -11.17132 1.000 90.72948 180 LEU B O 1
ATOM 2434 N N . GLU B 2 181 ? 53.60547 70.03057 -9.03750 1.000 83.57256 181 GLU B N 1
ATOM 2435 C CA . GLU B 2 181 ? 52.28049 70.59829 -8.85745 1.000 80.16886 181 GLU B CA 1
ATOM 2436 C C . GLU B 2 181 ? 52.29946 72.03392 -8.36760 1.000 54.31916 181 GLU B C 1
ATOM 2437 O O . GLU B 2 181 ? 51.24057 72.58063 -8.04658 1.000 44.56558 181 GLU B O 1
ATOM 2443 N N . ASN B 2 182 ? 53.45857 72.68124 -8.38134 1.000 66.42533 182 ASN B N 1
ATOM 2444 C CA . ASN B 2 182 ? 53.50922 74.09129 -8.03446 1.000 88.07818 182 ASN B CA 1
ATOM 2445 C C . ASN B 2 182 ? 54.16605 74.91549 -9.13329 1.000 127.29065 182 ASN B C 1
ATOM 2446 O O . ASN B 2 182 ? 53.47202 75.46754 -9.99352 1.000 127.44824 182 ASN B O 1
ATOM 2451 N N . GLU B 2 183 ? 55.49822 75.00373 -9.11816 1.000 158.85035 183 GLU B N 1
ATOM 2452 C CA . GLU B 2 183 ? 56.18502 75.89078 -10.05289 1.000 165.56579 183 GLU B CA 1
ATOM 2453 C C . GLU B 2 183 ? 55.99156 75.44251 -11.49714 1.000 157.12383 183 GLU B C 1
ATOM 2454 O O . GLU B 2 183 ? 55.80564 76.27568 -12.39175 1.000 168.69315 183 GLU B O 1
ATOM 2460 N N . VAL B 2 184 ? 56.02779 74.13724 -11.74631 1.000 140.26655 184 VAL B N 1
ATOM 2461 C CA . VAL B 2 184 ? 55.84274 73.62087 -13.09904 1.000 131.03018 184 VAL B CA 1
ATOM 2462 C C . VAL B 2 184 ? 54.41297 73.12572 -13.29129 1.000 131.72523 184 VAL B C 1
ATOM 2463 O O . VAL B 2 184 ? 53.71991 73.54440 -14.21989 1.000 128.13373 184 VAL B O 1
ATOM 2467 N N . SER C 1 17 ? 57.48484 35.64867 31.92193 1.000 176.62297 3 SER C N 1
ATOM 2468 C CA . SER C 1 17 ? 57.99020 35.77504 33.28375 1.000 171.27148 3 SER C CA 1
ATOM 2469 C C . SER C 1 17 ? 59.34861 36.46667 33.32451 1.000 167.12079 3 SER C C 1
ATOM 2470 O O . SER C 1 17 ? 59.68990 37.09608 34.31907 1.000 176.67939 3 SER C O 1
ATOM 2473 N N . THR C 1 18 ? 60.10881 36.35545 32.23103 1.000 156.90610 4 THR C N 1
ATOM 2474 C CA . THR C 1 18 ? 61.51450 36.75840 32.24641 1.000 149.59395 4 THR C CA 1
ATOM 2475 C C . THR C 1 18 ? 61.71168 38.17255 32.78883 1.000 149.58332 4 THR C C 1
ATOM 2476 O O . THR C 1 18 ? 62.70852 38.44850 33.46609 1.000 139.88447 4 THR C O 1
ATOM 2480 N N . ALA C 1 19 ? 60.76407 39.07789 32.52469 1.000 162.30013 5 ALA C N 1
ATOM 2481 C CA . ALA C 1 19 ? 60.88701 40.43951 33.04293 1.000 166.59141 5 ALA C CA 1
ATOM 2482 C C . ALA C 1 19 ? 60.60572 40.49189 34.53943 1.000 161.58623 5 ALA C C 1
ATOM 2483 O O . ALA C 1 19 ? 61.23150 41.27122 35.26604 1.000 159.73996 5 ALA C O 1
ATOM 2485 N N . GLU C 1 20 ? 59.65529 39.68001 35.00769 1.000 153.20072 6 GLU C N 1
ATOM 2486 C CA . GLU C 1 20 ? 59.40978 39.52857 36.43800 1.000 137.24105 6 GLU C CA 1
ATOM 2487 C C . GLU C 1 20 ? 60.70741 39.26932 37.19721 1.000 123.94284 6 GLU C C 1
ATOM 2488 O O . GLU C 1 20 ? 60.94958 39.85725 38.26052 1.000 113.23858 6 GLU C O 1
ATOM 2494 N N . ARG C 1 21 ? 61.56033 38.39497 36.65466 1.000 127.58793 7 ARG C N 1
ATOM 2495 C CA . ARG C 1 21 ? 62.78027 37.99205 37.34777 1.000 130.88734 7 ARG C CA 1
ATOM 2496 C C . ARG C 1 21 ? 63.71678 39.17439 37.55835 1.000 128.66774 7 ARG C C 1
ATOM 2497 O O . ARG C 1 21 ? 64.25262 39.36483 38.65435 1.000 130.86449 7 ARG C O 1
ATOM 2505 N N . MET C 1 22 ? 63.92093 39.98467 36.51609 1.000 120.56905 8 MET C N 1
ATOM 2506 C CA . MET C 1 22 ? 64.88246 41.08077 36.60129 1.000 120.05163 8 MET C CA 1
ATOM 2507 C C . MET C 1 22 ? 64.44546 42.13311 37.61634 1.000 126.11960 8 MET C C 1
ATOM 2508 O O . MET C 1 22 ? 65.25423 42.59860 38.42784 1.000 125.61910 8 MET C O 1
ATOM 2513 N N . LEU C 1 23 ? 63.16721 42.51521 37.59747 1.000 130.43545 9 LEU C N 1
ATOM 2514 C CA . LEU C 1 23 ? 62.69200 43.52139 38.54400 1.000 131.99869 9 LEU C CA 1
ATOM 2515 C C . LEU C 1 23 ? 62.68109 42.98041 39.96981 1.000 129.84309 9 LEU C C 1
ATOM 2516 O O . LEU C 1 23 ? 63.04436 43.69657 40.92004 1.000 133.29465 9 LEU C O 1
ATOM 2521 N N . SER C 1 24 ? 62.24596 41.72561 40.14318 1.000 131.96449 10 SER C N 1
ATOM 2522 C CA . SER C 1 24 ? 62.34147 41.09968 41.45700 1.000 135.26551 10 SER C CA 1
ATOM 2523 C C . SER C 1 24 ? 63.78224 41.08290 41.94399 1.000 122.46056 10 SER C C 1
ATOM 2524 O O . SER C 1 24 ? 64.04009 41.22267 43.14014 1.000 115.86585 10 SER C O 1
ATOM 2527 N N . THR C 1 25 ? 64.73755 40.91770 41.03030 1.000 111.14720 11 THR C N 1
ATOM 2528 C CA . THR C 1 25 ? 66.13909 41.02129 41.41570 1.000 108.96577 11 THR C CA 1
ATOM 2529 C C . THR C 1 25 ? 66.49412 42.44429 41.82173 1.000 109.93228 11 THR C C 1
ATOM 2530 O O . THR C 1 25 ? 67.26165 42.66059 42.76807 1.000 104.79734 11 THR C O 1
ATOM 2534 N N . LEU C 1 26 ? 65.94448 43.42597 41.10600 1.000 111.25727 12 LEU C N 1
ATOM 2535 C CA . LEU C 1 26 ? 66.41679 44.80004 41.22858 1.000 101.56696 12 LEU C CA 1
ATOM 2536 C C . LEU C 1 26 ? 65.97416 45.43765 42.53593 1.000 96.88191 12 LEU C C 1
ATOM 2537 O O . LEU C 1 26 ? 66.72820 46.21486 43.13496 1.000 90.54554 12 LEU C O 1
ATOM 2542 N N . THR C 1 27 ? 64.75210 45.14129 42.98628 1.000 99.42716 13 THR C N 1
ATOM 2543 C CA . THR C 1 27 ? 64.27456 45.77882 44.21622 1.000 102.13281 13 THR C CA 1
ATOM 2544 C C . THR C 1 27 ? 65.23630 45.54309 45.38107 1.000 109.74154 13 THR C C 1
ATOM 2545 O O . THR C 1 27 ? 65.45601 46.43613 46.20597 1.000 94.17106 13 THR C O 1
ATOM 2549 N N . GLU C 1 28 ? 65.85271 44.36328 45.43928 1.000 131.32734 14 GLU C N 1
ATOM 2550 C CA . GLU C 1 28 ? 66.56898 43.95464 46.64403 1.000 146.74601 14 GLU C CA 1
ATOM 2551 C C . GLU C 1 28 ? 67.80145 44.80222 46.90139 1.000 141.07149 14 GLU C C 1
ATOM 2552 O O . GLU C 1 28 ? 68.22477 44.95481 48.05393 1.000 147.11829 14 GLU C O 1
ATOM 2558 N N . ASN C 1 29 ? 68.40284 45.34430 45.84948 1.000 116.27017 15 ASN C N 1
ATOM 2559 C CA . ASN C 1 29 ? 69.65964 46.06015 45.97400 1.000 109.56836 15 ASN C CA 1
ATOM 2560 C C . ASN C 1 29 ? 69.44966 47.55973 46.14106 1.000 95.51178 15 ASN C C 1
ATOM 2561 O O . ASN C 1 29 ? 70.39188 48.33975 45.95469 1.000 74.28106 15 ASN C O 1
ATOM 2566 N N . ASN C 1 30 ? 68.22928 47.96410 46.51150 1.000 91.95688 16 ASN C N 1
ATOM 2567 C CA . ASN C 1 30 ? 67.87509 49.34706 46.82718 1.000 105.02080 16 ASN C CA 1
ATOM 2568 C C . ASN C 1 30 ? 67.83279 50.23706 45.58753 1.000 108.63897 16 ASN C C 1
ATOM 2569 O O . ASN C 1 30 ? 68.12679 51.43166 45.66569 1.000 108.48184 16 ASN C O 1
ATOM 2574 N N . TYR C 1 31 ? 67.46596 49.67117 44.43861 1.000 98.21496 17 TYR C N 1
ATOM 2575 C CA . TYR C 1 31 ? 67.16747 50.43987 43.23284 1.000 95.76610 17 TYR C CA 1
ATOM 2576 C C . TYR C 1 31 ? 65.66956 50.32360 42.97521 1.000 93.81437 17 TYR C C 1
ATOM 2577 O O . TYR C 1 31 ? 65.19445 49.28636 42.49848 1.000 80.00733 17 TYR C O 1
ATOM 2586 N N . THR C 1 32 ? 64.92915 51.39182 43.28948 1.000 79.30325 18 THR C N 1
ATOM 2587 C CA . THR C 1 32 ? 63.47225 51.35258 43.26905 1.000 80.07061 18 THR C CA 1
ATOM 2588 C C . THR C 1 32 ? 62.82780 52.56015 42.59480 1.000 73.83957 18 THR C C 1
ATOM 2589 O O . THR C 1 32 ? 61.59114 52.65157 42.58679 1.000 71.76102 18 THR C O 1
ATOM 2593 N N . HIS C 1 33 ? 63.62123 53.48756 42.04397 1.000 94.90331 19 HIS C N 1
ATOM 2594 C CA . HIS C 1 33 ? 63.14385 54.70812 41.39835 1.000 105.50765 19 HIS C CA 1
ATOM 2595 C C . HIS C 1 33 ? 63.45747 54.61942 39.90759 1.000 100.74771 19 HIS C C 1
ATOM 2596 O O . HIS C 1 33 ? 64.61835 54.68973 39.50551 1.000 70.60690 19 HIS C O 1
ATOM 2603 N N . PHE C 1 34 ? 62.43420 54.43809 39.08713 1.000 98.18033 20 PHE C N 1
ATOM 2604 C CA . PHE C 1 34 ? 62.60290 54.11193 37.68447 1.000 95.26007 20 PHE C CA 1
ATOM 2605 C C . PHE C 1 34 ? 61.91330 55.16852 36.83560 1.000 100.02100 20 PHE C C 1
ATOM 2606 O O . PHE C 1 34 ? 60.78697 55.59215 37.13511 1.000 99.58723 20 PHE C O 1
ATOM 2614 N N . THR C 1 35 ? 62.60097 55.59247 35.77527 1.000 98.68850 21 THR C N 1
ATOM 2615 C CA . THR C 1 35 ? 62.05802 56.53457 34.81037 1.000 79.86168 21 THR C CA 1
ATOM 2616 C C . THR C 1 35 ? 62.34099 56.02837 33.40869 1.000 82.61200 21 THR C C 1
ATOM 2617 O O . THR C 1 35 ? 63.14976 55.12090 33.20434 1.000 75.60941 21 THR C O 1
ATOM 2621 N N . GLY C 1 36 ? 61.68516 56.66092 32.44919 1.000 86.94487 22 GLY C N 1
ATOM 2622 C CA . GLY C 1 36 ? 61.71228 56.23074 31.06742 1.000 64.61013 22 GLY C CA 1
ATOM 2623 C C . GLY C 1 36 ? 60.40802 56.58519 30.40350 1.000 71.42059 22 GLY C C 1
ATOM 2624 O O . GLY C 1 36 ? 59.41557 56.90252 31.04857 1.000 71.56159 22 GLY C O 1
ATOM 2625 N N . VAL C 1 37 ? 60.41907 56.56905 29.08260 1.000 70.17521 23 VAL C N 1
ATOM 2626 C CA . VAL C 1 37 ? 59.24471 56.90556 28.29145 1.000 68.14580 23 VAL C CA 1
ATOM 2627 C C . VAL C 1 37 ? 58.58157 55.60473 27.85237 1.000 56.79641 23 VAL C C 1
ATOM 2628 O O . VAL C 1 37 ? 59.29483 54.69942 27.37409 1.000 53.23621 23 VAL C O 1
ATOM 2632 N N . PRO C 1 38 ? 57.27846 55.42317 28.06851 1.000 66.79236 24 PRO C N 1
ATOM 2633 C CA . PRO C 1 38 ? 56.66476 54.11824 27.80005 1.000 73.71699 24 PRO C CA 1
ATOM 2634 C C . PRO C 1 38 ? 56.63022 53.80232 26.31344 1.000 91.56122 24 PRO C C 1
ATOM 2635 O O . PRO C 1 38 ? 56.47231 54.68501 25.46663 1.000 88.22890 24 PRO C O 1
ATOM 2639 N N . CYS C 1 39 ? 56.78261 52.51629 26.00528 1.000 111.91426 25 CYS C N 1
ATOM 2640 C CA . CYS C 1 39 ? 56.81283 52.05518 24.62412 1.000 124.00197 25 CYS C CA 1
ATOM 2641 C C . CYS C 1 39 ? 56.55212 50.55610 24.60409 1.000 133.42804 25 CYS C C 1
ATOM 2642 O O . CYS C 1 39 ? 56.73572 49.86225 25.60769 1.000 140.39724 25 CYS C O 1
ATOM 2645 N N . SER C 1 40 ? 56.13043 50.06281 23.43918 1.000 131.56657 26 SER C N 1
ATOM 2646 C CA . SER C 1 40 ? 55.63442 48.69623 23.32795 1.000 136.36007 26 SER C CA 1
ATOM 2647 C C . SER C 1 40 ? 56.73615 47.64558 23.24650 1.000 148.88490 26 SER C C 1
ATOM 2648 O O . SER C 1 40 ? 56.42440 46.45075 23.27944 1.000 150.61461 26 SER C O 1
ATOM 2651 N N . LEU C 1 41 ? 58.00508 48.04273 23.13697 1.000 155.13992 27 LEU C N 1
ATOM 2652 C CA . LEU C 1 41 ? 59.07380 47.04797 23.11372 1.000 157.15688 27 LEU C CA 1
ATOM 2653 C C . LEU C 1 41 ? 59.34289 46.49813 24.51062 1.000 153.56925 27 LEU C C 1
ATOM 2654 O O . LEU C 1 41 ? 59.47537 45.28263 24.69278 1.000 152.13148 27 LEU C O 1
ATOM 2659 N N . LEU C 1 42 ? 59.43270 47.37972 25.50545 1.000 147.07399 28 LEU C N 1
ATOM 2660 C CA . LEU C 1 42 ? 59.48119 46.98873 26.91478 1.000 134.33841 28 LEU C CA 1
ATOM 2661 C C . LEU C 1 42 ? 58.09378 46.97982 27.53437 1.000 140.07853 28 LEU C C 1
ATOM 2662 O O . LEU C 1 42 ? 57.89337 47.43889 28.66172 1.000 137.86992 28 LEU C O 1
ATOM 2667 N N . LYS C 1 43 ? 57.12202 46.46230 26.78188 1.000 141.14809 29 LYS C N 1
ATOM 2668 C CA . LYS C 1 43 ? 55.72026 46.51316 27.17743 1.000 143.19990 29 LYS C CA 1
ATOM 2669 C C . LYS C 1 43 ? 55.49686 45.72170 28.46528 1.000 150.87162 29 LYS C C 1
ATOM 2670 O O . LYS C 1 43 ? 54.82484 46.19287 29.39187 1.000 148.52313 29 LYS C O 1
ATOM 2676 N N . GLY C 1 44 ? 56.10406 44.53767 28.56206 1.000 158.35500 30 GLY C N 1
ATOM 2677 C CA . GLY C 1 44 ? 55.91839 43.71591 29.74586 1.000 161.21636 30 GLY C CA 1
ATOM 2678 C C . GLY C 1 44 ? 56.53516 44.32044 30.99057 1.000 161.34893 30 GLY C C 1
ATOM 2679 O O . GLY C 1 44 ? 55.88873 44.40598 32.04529 1.000 180.10363 30 GLY C O 1
ATOM 2680 N N . PHE C 1 45 ? 57.79373 44.74283 30.89182 1.000 141.23992 31 PHE C N 1
ATOM 2681 C CA . PHE C 1 45 ? 58.42982 45.40926 32.01828 1.000 125.20076 31 PHE C CA 1
ATOM 2682 C C . PHE C 1 45 ? 57.55993 46.56043 32.51654 1.000 130.43890 31 PHE C C 1
ATOM 2683 O O . PHE C 1 45 ? 57.06763 46.53406 33.64980 1.000 129.63167 31 PHE C O 1
ATOM 2691 N N . PHE C 1 46 ? 57.30214 47.54606 31.64867 1.000 140.39795 32 PHE C N 1
ATOM 2692 C CA . PHE C 1 46 ? 56.48779 48.70368 32.02060 1.000 134.24962 32 PHE C CA 1
ATOM 2693 C C . PHE C 1 46 ? 55.17278 48.29082 32.67349 1.000 135.42798 32 PHE C C 1
ATOM 2694 O O . PHE C 1 46 ? 54.78985 48.83669 33.71460 1.000 124.90233 32 PHE C O 1
ATOM 2702 N N . ARG C 1 47 ? 54.46765 47.31859 32.08004 1.000 142.92079 33 ARG C N 1
ATOM 2703 C CA . ARG C 1 47 ? 53.19761 46.89233 32.66188 1.000 146.12805 33 ARG C CA 1
ATOM 2704 C C . ARG C 1 47 ? 53.37998 46.39573 34.08811 1.000 150.06652 33 ARG C C 1
ATOM 2705 O O . ARG C 1 47 ? 52.46184 46.52274 34.90683 1.000 160.55621 33 ARG C O 1
ATOM 2713 N N . LEU C 1 48 ? 54.54841 45.82129 34.40614 1.000 135.84313 34 LEU C N 1
ATOM 2714 C CA . LEU C 1 48 ? 54.78786 45.40540 35.78749 1.000 123.43269 34 LEU C CA 1
ATOM 2715 C C . LEU C 1 48 ? 54.84341 46.60154 36.73325 1.000 129.63491 34 LEU C C 1
ATOM 2716 O O . LEU C 1 48 ? 54.29086 46.54665 37.83877 1.000 130.52442 34 LEU C O 1
ATOM 2721 N N . LEU C 1 49 ? 55.52153 47.68312 36.32884 1.000 134.02236 35 LEU C N 1
ATOM 2722 C CA . LEU C 1 49 ? 55.61884 48.86307 37.18798 1.000 136.24466 35 LEU C CA 1
ATOM 2723 C C . LEU C 1 49 ? 54.27042 49.55048 37.36879 1.000 153.15895 35 LEU C C 1
ATOM 2724 O O . LEU C 1 49 ? 54.00247 50.11827 38.43497 1.000 153.41193 35 LEU C O 1
ATOM 2729 N N . GLU C 1 50 ? 53.41945 49.52326 36.34147 1.000 163.26226 36 GLU C N 1
ATOM 2730 C CA . GLU C 1 50 ? 52.13659 50.21150 36.42025 1.000 172.04896 36 GLU C CA 1
ATOM 2731 C C . GLU C 1 50 ? 51.17504 49.50891 37.36974 1.000 187.81708 36 GLU C C 1
ATOM 2732 O O . GLU C 1 50 ? 50.35733 50.16882 38.02150 1.000 190.23324 36 GLU C O 1
ATOM 2738 N N . SER C 1 51 ? 51.25875 48.18663 37.46868 1.000 194.39798 37 SER C N 1
ATOM 2739 C CA . SER C 1 51 ? 50.38437 47.43210 38.35073 1.000 195.45553 37 SER C CA 1
ATOM 2740 C C . SER C 1 51 ? 51.03637 47.22107 39.71391 1.000 191.34511 37 SER C C 1
ATOM 2741 O O . SER C 1 51 ? 52.22173 47.49220 39.92013 1.000 198.08780 37 SER C O 1
ATOM 2744 N N . LYS C 1 52 ? 50.23662 46.72011 40.65077 1.000 177.84043 38 LYS C N 1
ATOM 2745 C CA . LYS C 1 52 ? 50.70685 46.44340 42.00247 1.000 158.07311 38 LYS C CA 1
ATOM 2746 C C . LYS C 1 52 ? 49.71288 45.59279 42.78240 1.000 147.12764 38 LYS C C 1
ATOM 2747 O O . LYS C 1 52 ? 48.62343 45.29431 42.29675 1.000 141.47779 38 LYS C O 1
ATOM 2753 N N . GLN C 1 58 ? 56.80991 46.07157 48.01963 1.000 147.99825 44 GLN C N 1
ATOM 2754 C CA . GLN C 1 58 ? 57.79087 46.73426 47.16622 1.000 145.56838 44 GLN C CA 1
ATOM 2755 C C . GLN C 1 58 ? 57.38002 48.18786 46.91762 1.000 151.45460 44 GLN C C 1
ATOM 2756 O O . GLN C 1 58 ? 56.24029 48.45018 46.55728 1.000 155.45591 44 GLN C O 1
ATOM 2762 N N . ASN C 1 59 ? 58.29213 49.13282 47.13888 1.000 155.39408 45 ASN C N 1
ATOM 2763 C CA . ASN C 1 59 ? 57.93857 50.55207 47.03694 1.000 158.85521 45 ASN C CA 1
ATOM 2764 C C . ASN C 1 59 ? 58.28850 51.13597 45.66975 1.000 147.64527 45 ASN C C 1
ATOM 2765 O O . ASN C 1 59 ? 58.86726 52.21706 45.55890 1.000 151.31501 45 ASN C O 1
ATOM 2770 N N . ILE C 1 60 ? 57.89188 50.39604 4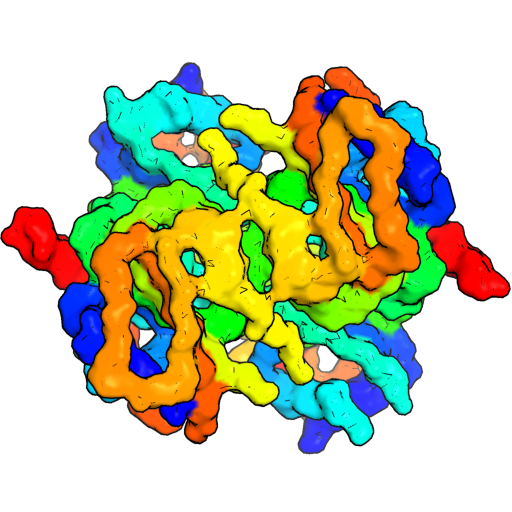4.62658 1.000 133.05369 46 ILE C N 1
ATOM 2771 C CA . ILE C 1 60 ? 58.13016 50.80645 43.24509 1.000 117.47869 46 ILE C CA 1
ATOM 2772 C C . ILE C 1 60 ? 57.75615 52.27110 43.06199 1.000 99.72854 46 ILE C C 1
ATOM 2773 O O . ILE C 1 60 ? 56.65100 52.69469 43.42320 1.000 103.49719 46 ILE C O 1
ATOM 2778 N N . THR C 1 61 ? 58.70499 53.05642 42.55112 1.000 86.12427 47 THR C N 1
ATOM 2779 C CA . THR C 1 61 ? 58.46254 54.43579 42.13678 1.000 88.33454 47 THR C CA 1
ATOM 2780 C C . THR C 1 61 ? 58.77858 54.53989 40.65330 1.000 87.21618 47 THR C C 1
ATOM 2781 O O . THR C 1 61 ? 59.91817 54.32812 40.26234 1.000 73.28773 47 THR C O 1
ATOM 2785 N N . PHE C 1 62 ? 57.78413 54.83100 39.82704 1.000 75.55277 48 PHE C N 1
ATOM 2786 C CA . PHE C 1 62 ? 58.00122 54.99031 38.39120 1.000 72.78464 48 PHE C CA 1
ATOM 2787 C C . PHE C 1 62 ? 57.43743 56.32410 37.91882 1.000 78.18408 48 PHE C C 1
ATOM 2788 O O . PHE C 1 62 ? 56.24184 56.60654 38.09835 1.000 75.25238 48 PHE C O 1
ATOM 2796 N N . ILE C 1 63 ? 58.29560 57.11738 37.28627 1.000 62.75297 49 ILE C N 1
ATOM 2797 C CA . ILE C 1 63 ? 57.93503 58.42524 36.74612 1.000 73.08028 49 ILE C CA 1
ATOM 2798 C C . ILE C 1 63 ? 57.97888 58.36331 35.22355 1.000 61.86610 49 ILE C C 1
ATOM 2799 O O . ILE C 1 63 ? 59.06879 58.41869 34.63051 1.000 53.17839 49 ILE C O 1
ATOM 2804 N N . PRO C 1 64 ? 56.84016 58.20676 34.55334 1.000 61.25161 50 PRO C N 1
ATOM 2805 C CA . PRO C 1 64 ? 56.85112 58.19550 33.08493 1.000 69.13176 50 PRO C CA 1
ATOM 2806 C C . PRO C 1 64 ? 57.34849 59.52679 32.54102 1.000 55.45418 50 PRO C C 1
ATOM 2807 O O . PRO C 1 64 ? 57.04201 60.59368 33.07870 1.000 57.58544 50 PRO C O 1
ATOM 2811 N N . SER C 1 65 ? 58.14361 59.45725 31.47982 1.000 61.56193 51 SER C N 1
ATOM 2812 C CA . SER C 1 65 ? 58.74609 60.64011 30.88831 1.000 78.06050 51 SER C CA 1
ATOM 2813 C C . SER C 1 65 ? 58.26445 60.82130 29.45717 1.000 65.63695 51 SER C C 1
ATOM 2814 O O . SER C 1 65 ? 57.76827 59.88259 28.82610 1.000 67.04087 51 SER C O 1
ATOM 2817 N N . ILE C 1 66 ? 58.40390 62.04920 28.95629 1.000 69.85222 52 ILE C N 1
ATOM 2818 C CA . ILE C 1 66 ? 58.00540 62.33461 27.58334 1.000 66.45908 52 ILE C CA 1
ATOM 2819 C C . ILE C 1 66 ? 59.10714 61.93280 26.60938 1.000 69.59913 52 ILE C C 1
ATOM 2820 O O . ILE C 1 66 ? 58.82928 61.40563 25.52601 1.000 50.58097 52 ILE C O 1
ATOM 2825 N N . ARG C 1 67 ? 60.36640 62.18558 26.96599 1.000 52.56468 53 ARG C N 1
ATOM 2826 C CA . ARG C 1 67 ? 61.49417 61.76716 26.14687 1.000 64.65970 53 ARG C CA 1
ATOM 2827 C C . ARG C 1 67 ? 62.70165 61.52342 27.04815 1.000 67.78051 53 ARG C C 1
ATOM 2828 O O . ARG C 1 67 ? 62.69041 61.83673 28.24141 1.000 61.53389 53 ARG C O 1
ATOM 2836 N N . GLU C 1 68 ? 63.75701 60.96310 26.44848 1.000 71.12153 54 GLU C N 1
ATOM 2837 C CA . GLU C 1 68 ? 64.80383 60.30169 27.22416 1.000 54.49213 54 GLU C CA 1
ATOM 2838 C C . GLU C 1 68 ? 65.62748 61.28248 28.04779 1.000 56.78334 54 GLU C C 1
ATOM 2839 O O . GLU C 1 68 ? 66.09084 60.93800 29.14140 1.000 56.63161 54 GLU C O 1
ATOM 2845 N N . ASP C 1 69 ? 65.84973 62.49630 27.53815 1.000 67.23744 55 ASP C N 1
ATOM 2846 C CA . ASP C 1 69 ? 66.71048 63.42414 28.26679 1.000 71.90584 55 ASP C CA 1
ATOM 2847 C C . ASP C 1 69 ? 66.04517 63.88813 29.56295 1.000 74.13365 55 ASP C C 1
ATOM 2848 O O . ASP C 1 69 ? 66.70525 63.99157 30.60574 1.000 76.09870 55 ASP C O 1
ATOM 2853 N N . SER C 1 70 ? 64.72786 64.11086 29.53594 1.000 70.71498 56 SER C N 1
ATOM 2854 C CA . SER C 1 70 ? 64.01161 64.44754 30.76381 1.000 69.57016 56 SER C CA 1
ATOM 2855 C C . SER C 1 70 ? 63.97731 63.26809 31.73025 1.000 65.71926 56 SER C C 1
ATOM 2856 O O . SER C 1 70 ? 64.02153 63.45821 32.95428 1.000 53.35617 56 SER C O 1
ATOM 2859 N N . ALA C 1 71 ? 63.88298 62.04590 31.19822 1.000 66.62894 57 ALA C N 1
ATOM 2860 C CA . ALA C 1 71 ? 63.93841 60.85490 32.03931 1.000 72.38781 57 ALA C CA 1
ATOM 2861 C C . ALA C 1 71 ? 65.27017 60.76880 32.77048 1.000 75.40984 57 ALA C C 1
ATOM 2862 O O . ALA C 1 71 ? 65.31489 60.52479 33.98191 1.000 79.26350 57 ALA C O 1
ATOM 2864 N N . LEU C 1 72 ? 66.36992 60.96248 32.04087 1.000 65.33164 58 LEU C N 1
ATOM 2865 C CA . LEU C 1 72 ? 67.68641 60.95072 32.66719 1.000 72.29988 58 LEU C CA 1
ATOM 2866 C C . LEU C 1 72 ? 67.81650 62.07155 33.68833 1.000 71.67345 58 LEU C C 1
ATOM 2867 O O . LEU C 1 72 ? 68.43840 61.89004 34.74116 1.000 79.69662 58 LEU C O 1
ATOM 2872 N N . GLY C 1 73 ? 67.23367 63.23326 33.40175 1.000 64.88123 59 GLY C N 1
ATOM 2873 C CA . GLY C 1 73 ? 67.22552 64.31427 34.36971 1.000 52.98293 59 GLY C CA 1
ATOM 2874 C C . GLY C 1 73 ? 66.55986 63.95438 35.68618 1.000 76.64982 59 GLY C C 1
ATOM 2875 O O . GLY C 1 73 ? 67.16101 64.10370 36.75925 1.000 66.79418 59 GLY C O 1
ATOM 2876 N N . VAL C 1 74 ? 65.31590 63.47108 35.61964 1.000 76.33247 60 VAL C N 1
ATOM 2877 C CA . VAL C 1 74 ? 64.61056 63.14788 36.85852 1.000 79.21804 60 VAL C CA 1
ATOM 2878 C C . VAL C 1 74 ? 65.25214 61.94787 37.55151 1.000 83.86642 60 VAL C C 1
ATOM 2879 O O . VAL C 1 74 ? 65.24621 61.86311 38.78768 1.000 80.46526 60 VAL C O 1
ATOM 2883 N N . ALA C 1 75 ? 65.83704 61.01837 36.78955 1.000 61.90941 61 ALA C N 1
ATOM 2884 C CA . ALA C 1 75 ? 66.55984 59.91268 37.41087 1.000 71.29775 61 ALA C CA 1
ATOM 2885 C C . ALA C 1 75 ? 67.77076 60.42406 38.17762 1.000 70.57826 61 ALA C C 1
ATOM 2886 O O . ALA C 1 75 ? 67.99340 60.04570 39.33205 1.000 86.24528 61 ALA C O 1
ATOM 2888 N N . SER C 1 76 ? 68.56365 61.29539 37.55238 1.000 71.69129 62 SER C N 1
ATOM 2889 C CA . SER C 1 76 ? 69.65671 61.94425 38.26538 1.000 67.24873 62 SER C CA 1
ATOM 2890 C C . SER C 1 76 ? 69.15960 62.57964 39.55417 1.000 78.28152 62 SER C C 1
ATOM 2891 O O . SER C 1 76 ? 69.74707 62.38272 40.62262 1.000 90.69282 62 SER C O 1
ATOM 2894 N N . GLY C 1 77 ? 68.07487 63.35378 39.46296 1.000 83.92799 63 GLY C N 1
ATOM 2895 C CA . GLY C 1 77 ? 67.56511 64.03979 40.64218 1.000 79.75608 63 GLY C CA 1
ATOM 2896 C C . GLY C 1 77 ? 67.21650 63.08911 41.76400 1.000 61.86671 63 GLY C C 1
ATOM 2897 O O . GLY C 1 77 ? 67.62131 63.28263 42.91097 1.000 89.72175 63 GLY C O 1
ATOM 2898 N N . MET C 1 78 ? 66.46284 62.03865 41.44388 1.000 60.52817 64 MET C N 1
ATOM 2899 C CA . MET C 1 78 ? 66.13944 61.03422 42.44768 1.000 66.28823 64 MET C CA 1
ATOM 2900 C C . MET C 1 78 ? 67.39583 60.38281 43.01466 1.000 95.60150 64 MET C C 1
ATOM 2901 O O . MET C 1 78 ? 67.42033 60.00811 44.19406 1.000 108.00430 64 MET C O 1
ATOM 2906 N N . TYR C 1 79 ? 68.45298 60.25891 42.20708 1.000 96.95817 65 TYR C N 1
ATOM 2907 C CA . TYR C 1 79 ? 69.72431 59.77679 42.73953 1.000 94.72666 65 TYR C CA 1
ATOM 2908 C C . TYR C 1 79 ? 70.25055 60.72234 43.81103 1.000 93.14864 65 TYR C C 1
ATOM 2909 O O . TYR C 1 79 ? 70.52892 60.31181 44.94431 1.000 103.23650 65 TYR C O 1
ATOM 2918 N N . LEU C 1 80 ? 70.39665 62.00379 43.45876 1.000 82.94971 66 LEU C N 1
ATOM 2919 C CA . LEU C 1 80 ? 70.86964 62.98916 44.42935 1.000 88.77907 66 LEU C CA 1
ATOM 2920 C C . LEU C 1 80 ? 69.94865 63.09179 45.63507 1.000 95.65518 66 LEU C C 1
ATOM 2921 O O . LEU C 1 80 ? 70.36795 63.59834 46.68066 1.000 92.50927 66 LEU C O 1
ATOM 2926 N N . GLY C 1 81 ? 68.71346 62.61736 45.51948 1.000 103.90715 67 GLY C N 1
ATOM 2927 C CA . GLY C 1 81 ? 67.83943 62.53513 46.67019 1.000 110.53390 67 GLY C CA 1
ATOM 2928 C C . GLY C 1 81 ? 68.12638 61.32174 47.53025 1.000 113.40399 67 GLY C C 1
ATOM 2929 O O . GLY C 1 81 ? 67.28773 60.90832 48.33591 1.000 117.40962 67 GLY C O 1
ATOM 2930 N N . GLY C 1 82 ? 69.30820 60.73550 47.35950 1.000 112.48731 68 GLY C N 1
ATOM 2931 C CA . GLY C 1 82 ? 69.72547 59.62058 48.18384 1.000 111.01123 68 GLY C CA 1
ATOM 2932 C C . GLY C 1 82 ? 69.33750 58.27443 47.61282 1.000 108.04620 68 GLY C C 1
ATOM 2933 O O . GLY C 1 82 ? 70.06206 57.29031 47.78559 1.000 118.26758 68 GLY C O 1
ATOM 2934 N N . ARG C 1 83 ? 68.20004 58.21806 46.92659 1.000 104.67152 69 ARG C N 1
ATOM 2935 C CA . ARG C 1 83 ? 67.72510 56.96605 46.36532 1.000 111.16373 69 ARG C CA 1
ATOM 2936 C C . ARG C 1 83 ? 68.52170 56.60283 45.11381 1.000 118.38291 69 ARG C C 1
ATOM 2937 O O . ARG C 1 83 ? 69.24695 57.41953 44.54185 1.000 112.47611 69 ARG C O 1
ATOM 2945 N N . LYS C 1 84 ? 68.39398 55.34508 44.69953 1.000 116.14887 70 LYS C N 1
ATOM 2946 C CA . LYS C 1 84 ? 69.12822 54.81170 43.56129 1.000 105.19133 70 LYS C CA 1
ATOM 2947 C C . LYS C 1 84 ? 68.13376 54.37365 42.49835 1.000 113.79772 70 LYS C C 1
ATOM 2948 O O . LYS C 1 84 ? 67.13917 53.70648 42.80740 1.000 111.34067 70 LYS C O 1
ATOM 2954 N N . CYS C 1 85 ? 68.42298 54.72610 41.24727 1.000 127.49042 71 CYS C N 1
ATOM 2955 C CA . CYS C 1 85 ? 67.42015 54.77959 40.19838 1.000 118.82106 71 CYS C CA 1
ATOM 2956 C C . CYS C 1 85 ? 67.89567 54.07140 38.93776 1.000 103.69458 71 CYS C C 1
ATOM 2957 O O . CYS C 1 85 ? 69.09188 54.04246 38.64202 1.000 104.49667 71 CYS C O 1
ATOM 2960 N N . VAL C 1 86 ? 66.94758 53.51862 38.18324 1.000 89.23697 72 VAL C N 1
ATOM 2961 C CA . VAL C 1 86 ? 67.22682 52.97592 36.85944 1.000 93.07604 72 VAL C CA 1
ATOM 2962 C C . VAL C 1 86 ? 66.56075 53.87490 35.82032 1.000 91.54918 72 VAL C C 1
ATOM 2963 O O . VAL C 1 86 ? 65.81221 54.79642 36.14921 1.000 68.68529 72 VAL C O 1
ATOM 2967 N N . MET C 1 87 ? 66.84384 53.59519 34.54667 1.000 89.28802 73 MET C N 1
ATOM 2968 C CA . MET C 1 87 ? 66.18392 54.27345 33.43367 1.000 75.52715 73 MET C CA 1
ATOM 2969 C C . MET C 1 87 ? 65.96751 53.27674 32.30160 1.000 54.85913 73 MET C C 1
ATOM 2970 O O . MET C 1 87 ? 66.93193 52.80516 31.69510 1.000 68.83493 73 MET C O 1
ATOM 2975 N N . LEU C 1 88 ? 64.70831 52.94317 32.03300 1.000 55.43944 74 LEU C N 1
ATOM 2976 C CA . LEU C 1 88 ? 64.37075 52.19796 30.82819 1.000 74.93946 74 LEU C CA 1
ATOM 2977 C C . LEU C 1 88 ? 64.45058 53.11576 29.61355 1.000 84.76227 74 LEU C C 1
ATOM 2978 O O . LEU C 1 88 ? 64.04102 54.27529 29.67354 1.000 78.44634 74 LEU C O 1
ATOM 2983 N N . MET C 1 89 ? 64.98390 52.59901 28.50744 1.000 94.90004 75 MET C N 1
ATOM 2984 C CA . MET C 1 89 ? 65.12220 53.40492 27.29981 1.000 80.72484 75 MET C CA 1
ATOM 2985 C C . MET C 1 89 ? 65.28762 52.49841 26.09172 1.000 68.35013 75 MET C C 1
ATOM 2986 O O . MET C 1 89 ? 65.80359 51.38362 26.19829 1.000 87.36440 75 MET C O 1
ATOM 2991 N N . GLN C 1 90 ? 64.84252 52.99378 24.94349 1.000 77.41526 76 GLN C N 1
ATOM 2992 C CA . GLN C 1 90 ? 65.07379 52.32264 23.67581 1.000 66.80899 76 GLN C CA 1
ATOM 2993 C C . GLN C 1 90 ? 66.39332 52.78493 23.07284 1.000 68.19113 76 GLN C C 1
ATOM 2994 O O . GLN C 1 90 ? 66.94715 53.82358 23.44318 1.000 61.04486 76 GLN C O 1
ATOM 3000 N N . ASN C 1 91 ? 66.89840 51.98148 22.13628 1.000 98.10373 77 ASN C N 1
ATOM 3001 C CA . ASN C 1 91 ? 68.14021 52.31157 21.44468 1.000 94.58963 77 ASN C CA 1
ATOM 3002 C C . ASN C 1 91 ? 68.08902 53.72413 20.86989 1.000 79.48159 77 ASN C C 1
ATOM 3003 O O . ASN C 1 91 ? 68.97445 54.55164 21.12891 1.000 73.04018 77 ASN C O 1
ATOM 3008 N N . SER C 1 92 ? 67.02280 54.02260 20.11986 1.000 74.48866 78 SER C N 1
ATOM 3009 C CA . SER C 1 92 ? 66.83484 55.33811 19.51326 1.000 78.27982 78 SER C CA 1
ATOM 3010 C C . SER C 1 92 ? 67.01029 56.47812 20.50694 1.000 84.02281 78 SER C C 1
ATOM 3011 O O . SER C 1 92 ? 67.47851 57.56228 20.13568 1.000 68.27904 78 SER C O 1
ATOM 3014 N N . GLY C 1 93 ? 66.63214 56.26113 21.76773 1.000 80.79861 79 GLY C N 1
ATOM 3015 C CA . GLY C 1 93 ? 66.68091 57.33147 22.74305 1.000 58.22845 79 GLY C CA 1
ATOM 3016 C C . GLY C 1 93 ? 68.07662 57.78427 23.11230 1.000 71.07583 79 GLY C C 1
ATOM 3017 O O . GLY C 1 93 ? 68.23293 58.90360 23.61725 1.000 75.11204 79 GLY C O 1
ATOM 3018 N N . LEU C 1 94 ? 69.09453 56.95164 22.86103 1.000 60.88300 80 LEU C N 1
ATOM 3019 C CA . LEU C 1 94 ? 70.42990 57.24299 23.38044 1.000 74.09677 80 LEU C CA 1
ATOM 3020 C C . LEU C 1 94 ? 70.87636 58.65788 23.02761 1.000 86.55349 80 LEU C C 1
ATOM 3021 O O . LEU C 1 94 ? 71.26703 59.43627 23.90856 1.000 82.46205 80 LEU C O 1
ATOM 3026 N N . GLY C 1 95 ? 70.79891 59.01247 21.74198 1.000 102.35192 81 GLY C N 1
ATOM 3027 C CA . GLY C 1 95 ? 71.23205 60.33450 21.31568 1.000 103.28366 81 GLY C CA 1
ATOM 3028 C C . GLY C 1 95 ? 70.64447 61.44654 22.15920 1.000 107.33490 81 GLY C C 1
ATOM 3029 O O . GLY C 1 95 ? 71.36193 62.34262 22.61427 1.000 101.49872 81 GLY C O 1
ATOM 3030 N N . TYR C 1 96 ? 69.33590 61.36649 22.43334 1.000 117.88206 82 TYR C N 1
ATOM 3031 C CA . TYR C 1 96 ? 68.64591 62.45296 23.12452 1.000 116.01340 82 TYR C CA 1
ATOM 3032 C C . TYR C 1 96 ? 69.28396 62.77527 24.46672 1.000 120.28531 82 TYR C C 1
ATOM 3033 O O . TYR C 1 96 ? 69.20245 63.91784 24.93133 1.000 137.59166 82 TYR C O 1
ATOM 3042 N N . CYS C 1 97 ? 69.92574 61.79879 25.10221 1.000 106.98527 83 CYS C N 1
ATOM 3043 C CA . CYS C 1 97 ? 70.57276 62.04055 26.38084 1.000 91.78356 83 CYS C CA 1
ATOM 3044 C C . CYS C 1 97 ? 72.08424 61.89302 26.31602 1.000 94.85813 83 CYS C C 1
ATOM 3045 O O . CYS C 1 97 ? 72.75632 62.14980 27.32203 1.000 80.05872 83 CYS C O 1
ATOM 3048 N N . LEU C 1 98 ? 72.63592 61.51764 25.15549 1.000 101.71948 84 LEU C N 1
ATOM 3049 C CA . LEU C 1 98 ? 74.07288 61.27330 25.05719 1.000 97.33893 84 LEU C CA 1
ATOM 3050 C C . LEU C 1 98 ? 74.87146 62.41921 25.66399 1.000 95.08336 84 LEU C C 1
ATOM 3051 O O . LEU C 1 98 ? 75.68460 62.21266 26.57298 1.000 106.51396 84 LEU C O 1
ATOM 3056 N N . ASN C 1 99 ? 74.61651 63.64411 25.19867 1.000 92.50709 85 ASN C N 1
ATOM 3057 C CA . ASN C 1 99 ? 75.33794 64.80327 25.71316 1.000 105.12380 85 ASN C CA 1
ATOM 3058 C C . ASN C 1 99 ? 75.22025 64.90451 27.22856 1.000 113.10386 85 ASN C C 1
ATOM 3059 O O . ASN C 1 99 ? 76.22653 65.07236 27.92776 1.000 130.48255 85 ASN C O 1
ATOM 3064 N N . VAL C 1 100 ? 73.99892 64.79745 27.76098 1.000 113.48699 86 VAL C N 1
ATOM 3065 C CA . VAL C 1 100 ? 73.85312 64.96892 29.20322 1.000 113.65558 86 VAL C CA 1
ATOM 3066 C C . VAL C 1 100 ? 74.52785 63.82078 29.93952 1.000 103.62330 86 VAL C C 1
ATOM 3067 O O . VAL C 1 100 ? 74.95679 63.97869 31.08904 1.000 110.41707 86 VAL C O 1
ATOM 3071 N N . LEU C 1 101 ? 74.66473 62.66201 29.28960 1.000 93.70511 87 LEU C N 1
ATOM 3072 C CA . LEU C 1 101 ? 75.46316 61.59358 29.87586 1.000 96.13678 87 LEU C CA 1
ATOM 3073 C C . LEU C 1 101 ? 76.92501 62.00786 29.97893 1.000 103.97088 87 LEU C C 1
ATOM 3074 O O . LEU C 1 101 ? 77.56471 61.80435 31.01655 1.000 103.35050 87 LEU C O 1
ATOM 3079 N N . THR C 1 102 ? 77.46055 62.62588 28.92451 1.000 113.04783 88 THR C N 1
ATOM 3080 C CA . THR C 1 102 ? 78.88309 62.94690 28.89739 1.000 117.19287 88 THR C CA 1
ATOM 3081 C C . THR C 1 102 ? 79.19147 64.25543 29.61668 1.000 116.78617 88 THR C C 1
ATOM 3082 O O . THR C 1 102 ? 80.22107 64.36328 30.29189 1.000 132.46180 88 THR C O 1
ATOM 3086 N N . SER C 1 103 ? 78.31854 65.25522 29.49495 1.000 106.91793 89 SER C N 1
ATOM 3087 C CA . SER C 1 103 ? 78.63480 66.59968 29.95941 1.000 110.03709 89 SER C CA 1
ATOM 3088 C C . SER C 1 103 ? 78.00484 66.95494 31.30059 1.000 105.32689 89 SER C C 1
ATOM 3089 O O . SER C 1 103 ? 78.30788 68.02391 31.84145 1.000 94.50873 89 SER C O 1
ATOM 3092 N N . PHE C 1 104 ? 77.13893 66.10574 31.84940 1.000 108.91889 90 PHE C N 1
ATOM 3093 C CA . PHE C 1 104 ? 76.56773 66.35455 33.16901 1.000 104.31253 90 PHE C CA 1
ATOM 3094 C C . PHE C 1 104 ? 76.85271 65.21133 34.12876 1.000 90.84842 90 PHE C C 1
ATOM 3095 O O . PHE C 1 104 ? 77.50793 65.42493 35.15285 1.000 100.86519 90 PHE C O 1
ATOM 3103 N N . ASN C 1 105 ? 76.35905 64.00748 33.83341 1.000 82.86805 91 ASN C N 1
ATOM 3104 C CA . ASN C 1 105 ? 76.53561 62.88086 34.74111 1.000 90.00273 91 ASN C CA 1
ATOM 3105 C C . ASN C 1 105 ? 78.00640 62.67270 35.06639 1.000 114.74788 91 ASN C C 1
ATOM 3106 O O . ASN C 1 105 ? 78.39847 62.62418 36.23562 1.000 127.76615 91 ASN C O 1
ATOM 3111 N N . PHE C 1 106 ? 78.84589 62.58620 34.03307 1.000 120.27498 92 PHE C N 1
ATOM 3112 C CA . PHE C 1 106 ? 80.23307 62.17376 34.24069 1.000 115.04785 92 PHE C CA 1
ATOM 3113 C C . PHE C 1 106 ? 81.07273 63.23228 34.92759 1.000 125.66679 92 PHE C C 1
ATOM 3114 O O . PHE C 1 106 ? 82.03544 62.90325 35.62370 1.000 139.46718 92 PHE C O 1
ATOM 3122 N N . ILE C 1 107 ? 80.79911 64.50529 34.67882 1.000 117.08092 93 ILE C N 1
ATOM 3123 C CA . ILE C 1 107 ? 81.65592 65.51561 35.28601 1.000 122.86891 93 ILE C CA 1
ATOM 3124 C C . ILE C 1 107 ? 81.12766 65.90800 36.65560 1.000 129.51528 93 ILE C C 1
ATOM 3125 O O . ILE C 1 107 ? 81.89794 66.25870 37.54926 1.000 134.92337 93 ILE C O 1
ATOM 3130 N N . TYR C 1 108 ? 79.83113 65.80216 36.85591 1.000 135.61758 94 TYR C N 1
ATOM 3131 C CA . TYR C 1 108 ? 79.26311 65.90478 38.18550 1.000 128.02025 94 TYR C CA 1
ATOM 3132 C C . TYR C 1 108 ? 79.28729 64.57302 38.93670 1.000 119.67424 94 TYR C C 1
ATOM 3133 O O . TYR C 1 108 ? 78.96529 64.54390 40.12992 1.000 119.06397 94 TYR C O 1
ATOM 3142 N N . ASP C 1 109 ? 79.68205 63.48265 38.27952 1.000 112.60747 95 ASP C N 1
ATOM 3143 C CA . ASP C 1 109 ? 79.81714 62.16584 38.91384 1.000 109.79962 95 ASP C CA 1
ATOM 3144 C C . ASP C 1 109 ? 78.50421 61.69746 39.55168 1.000 96.87870 95 ASP C C 1
ATOM 3145 O O . ASP C 1 109 ? 78.40198 61.52413 40.77233 1.000 83.27871 95 ASP C O 1
ATOM 3150 N N . ILE C 1 110 ? 77.50027 61.46674 38.70180 1.000 103.41010 96 ILE C N 1
ATOM 3151 C CA . ILE C 1 110 ? 76.22083 60.89304 39.11101 1.000 104.57331 96 ILE C CA 1
ATOM 3152 C C . ILE C 1 110 ? 76.00008 59.58933 38.35176 1.000 100.62216 96 ILE C C 1
ATOM 3153 O O . ILE C 1 110 ? 75.92039 59.59547 37.12257 1.000 105.63156 96 ILE C O 1
ATOM 3158 N N . PRO C 1 111 ? 75.86464 58.46256 39.02197 1.000 96.79149 97 PRO C N 1
ATOM 3159 C CA . PRO C 1 111 ? 75.62685 57.21898 38.28946 1.000 96.17303 97 PRO C CA 1
ATOM 3160 C C . PRO C 1 111 ? 74.15435 56.88377 38.14491 1.000 91.68574 97 PRO C C 1
ATOM 3161 O O . PRO C 1 111 ? 73.34323 57.11680 39.04701 1.000 87.41506 97 PRO C O 1
ATOM 3165 N N . ILE C 1 112 ? 73.81380 56.35332 36.97699 1.000 87.13478 98 ILE C N 1
ATOM 3166 C CA . ILE C 1 112 ? 72.49406 55.81677 36.67789 1.000 88.36369 98 ILE C CA 1
ATOM 3167 C C . ILE C 1 112 ? 72.71829 54.50979 35.93682 1.000 90.18050 98 ILE C C 1
ATOM 3168 O O . ILE C 1 112 ? 73.65377 54.39361 35.14041 1.000 97.40680 98 ILE C O 1
ATOM 3173 N N . LEU C 1 113 ? 71.88758 53.51353 36.20450 1.000 84.38550 99 LEU C N 1
ATOM 3174 C CA . LEU C 1 113 ? 71.94385 52.28243 35.43162 1.000 89.85880 99 LEU C CA 1
ATOM 3175 C C . LEU C 1 113 ? 70.91757 52.36647 34.30982 1.000 85.43684 99 LEU C C 1
ATOM 3176 O O . LEU C 1 113 ? 69.73510 52.61660 34.56364 1.000 75.24172 99 LEU C O 1
ATOM 3181 N N . LEU C 1 114 ? 71.38082 52.17953 33.07553 1.000 87.19729 100 LEU C N 1
ATOM 3182 C CA . LEU C 1 114 ? 70.56266 52.27504 31.87418 1.000 74.06267 100 LEU C CA 1
ATOM 3183 C C . LEU C 1 114 ? 70.32021 50.87372 31.32499 1.000 72.78027 100 LEU C C 1
ATOM 3184 O O . LEU C 1 114 ? 71.24206 50.05673 31.28666 1.000 80.37728 100 LEU C O 1
ATOM 3189 N N . LEU C 1 115 ? 69.08967 50.57104 30.90963 1.000 71.09978 101 LEU C N 1
ATOM 3190 C CA . LEU C 1 115 ? 68.84384 49.31193 30.19396 1.000 89.85397 101 LEU C CA 1
ATOM 3191 C C . LEU C 1 115 ? 68.35002 49.65865 28.79888 1.000 102.92281 101 LEU C C 1
ATOM 3192 O O . LEU C 1 115 ? 67.15228 49.80890 28.54240 1.000 104.03808 101 LEU C O 1
ATOM 3197 N N . ILE C 1 116 ? 69.30875 49.76401 27.88948 1.000 82.14713 102 ILE C N 1
ATOM 3198 C CA . ILE C 1 116 ? 69.03454 50.14997 26.51534 1.000 50.16031 102 ILE C CA 1
ATOM 3199 C C . ILE C 1 116 ? 68.59534 48.91305 25.74527 1.000 67.60839 102 ILE C C 1
ATOM 3200 O O . ILE C 1 116 ? 69.33795 47.93128 25.65187 1.000 85.05477 102 ILE C O 1
ATOM 3205 N N . SER C 1 117 ? 67.38259 48.95151 25.20458 1.000 82.26960 103 SER C N 1
ATOM 3206 C CA . SER C 1 117 ? 66.84547 47.86781 24.39650 1.000 101.68309 103 SER C CA 1
ATOM 3207 C C . SER C 1 117 ? 66.87811 48.24637 22.91957 1.000 130.05207 103 SER C C 1
ATOM 3208 O O . SER C 1 117 ? 66.93834 49.42569 22.56150 1.000 139.36073 103 SER C O 1
ATOM 3211 N N . TRP C 1 118 ? 66.84371 47.22941 22.05645 1.000 146.49978 104 TRP C N 1
ATOM 3212 C CA . TRP C 1 118 ? 66.78510 47.46636 20.61878 1.000 159.27154 104 TRP C CA 1
ATOM 3213 C C . TRP C 1 118 ? 66.07758 46.30910 19.92449 1.000 164.38129 104 TRP C C 1
ATOM 3214 O O . TRP C 1 118 ? 65.89214 45.22943 20.49261 1.000 162.80587 104 TRP C O 1
ATOM 3225 N N . ARG C 1 119 ? 65.70141 46.55828 18.66899 1.000 166.45260 105 ARG C N 1
ATOM 3226 C CA . ARG C 1 119 ? 64.88984 45.65780 17.84192 1.000 164.97060 105 ARG C CA 1
ATOM 3227 C C . ARG C 1 119 ? 63.74944 45.00563 18.61834 1.000 169.08951 105 ARG C C 1
ATOM 3228 O O . ARG C 1 119 ? 62.62203 44.92759 18.13037 1.000 169.22001 105 ARG C O 1
ATOM 3236 N N . GLY C 1 133 ? 72.60223 47.63850 17.56310 1.000 152.53409 119 GLY C N 1
ATOM 3237 C CA . GLY C 1 133 ? 73.48123 46.57494 18.00780 1.000 153.97525 119 GLY C CA 1
ATOM 3238 C C . GLY C 1 133 ? 74.94211 46.97656 18.01332 1.000 155.47870 119 GLY C C 1
ATOM 3239 O O . GLY C 1 133 ? 75.41045 47.62443 18.94674 1.000 153.56466 119 GLY C O 1
ATOM 3240 N N . GLU C 1 134 ? 75.65550 46.60591 16.94829 1.000 155.13720 120 GLU C N 1
ATOM 3241 C CA . GLU C 1 134 ? 77.10000 46.81141 16.90293 1.000 149.78219 120 GLU C CA 1
ATOM 3242 C C . GLU C 1 134 ? 77.45510 48.29354 16.94910 1.000 138.84879 120 GLU C C 1
ATOM 3243 O O . GLU C 1 134 ? 78.34131 48.70157 17.70379 1.000 132.22991 120 GLU C O 1
ATOM 3249 N N . LYS C 1 135 ? 76.77451 49.11054 16.14161 1.000 131.88457 121 LYS C N 1
ATOM 3250 C CA . LYS C 1 135 ? 76.99785 50.55639 16.14297 1.000 123.42245 121 LYS C CA 1
ATOM 3251 C C . LYS C 1 135 ? 76.66492 51.17168 17.49596 1.000 120.01399 121 LYS C C 1
ATOM 3252 O O . LYS C 1 135 ? 77.23329 52.19992 17.88717 1.000 114.61656 121 LYS C O 1
ATOM 3258 N N . LEU C 1 136 ? 75.75212 50.54721 18.23338 1.000 118.34338 122 LEU C N 1
ATOM 3259 C CA . LEU C 1 136 ? 75.39895 51.04912 19.55429 1.000 108.92554 122 LEU C CA 1
ATOM 3260 C C . LEU C 1 136 ? 76.53947 50.81430 20.54173 1.000 106.74559 122 LEU C C 1
ATOM 3261 O O . LEU C 1 136 ? 76.89362 51.70536 21.32633 1.000 91.41585 122 LEU C O 1
ATOM 3266 N N . THR C 1 137 ? 77.15811 49.63039 20.48459 1.000 110.68460 123 THR C N 1
ATOM 3267 C CA . THR C 1 137 ? 78.37780 49.39487 21.25527 1.000 113.74749 123 THR C CA 1
ATOM 3268 C C . THR C 1 137 ? 79.51206 50.30200 20.78614 1.000 119.08931 123 THR C C 1
ATOM 3269 O O . THR C 1 137 ? 80.29664 50.79341 21.60827 1.000 115.28169 123 THR C O 1
ATOM 3273 N N . ASP C 1 138 ? 79.63708 50.49386 19.46166 1.000 123.53972 124 ASP C N 1
ATOM 3274 C CA . ASP C 1 138 ? 80.51856 51.52590 18.92402 1.000 128.53597 124 ASP C CA 1
ATOM 3275 C C . ASP C 1 138 ? 80.39024 52.79795 19.73775 1.000 115.45112 124 ASP C C 1
ATOM 3276 O O . ASP C 1 138 ? 81.37995 53.32756 20.26097 1.000 112.48418 124 ASP C O 1
ATOM 3281 N N . LEU C 1 139 ? 79.16417 53.30188 19.84520 1.000 110.82951 125 LEU C N 1
ATOM 3282 C CA . LEU C 1 139 ? 78.92115 54.59699 20.46780 1.000 108.90308 125 LEU C CA 1
ATOM 3283 C C . LEU C 1 139 ? 79.24687 54.57586 21.95814 1.000 107.09029 125 LEU C C 1
ATOM 3284 O O . LEU C 1 139 ? 79.90247 55.49432 22.47985 1.000 108.28632 125 LEU C O 1
ATOM 3289 N N . LEU C 1 140 ? 78.77216 53.54188 22.66025 1.000 103.72825 126 LEU C N 1
ATOM 3290 C CA . LEU C 1 140 ? 79.07408 53.39179 24.08091 1.000 102.58227 126 LEU C CA 1
ATOM 3291 C C . LEU C 1 140 ? 80.57863 53.43288 24.32258 1.000 109.72595 126 LEU C C 1
ATOM 3292 O O . LEU C 1 140 ? 81.05328 54.10671 25.24494 1.000 98.49078 126 LEU C O 1
ATOM 3297 N N . ASP C 1 141 ? 81.34757 52.72867 23.48431 1.000 118.93200 127 ASP C N 1
ATOM 3298 C CA . ASP C 1 141 ? 82.80427 52.79070 23.56989 1.000 115.47664 127 ASP C CA 1
ATOM 3299 C C . ASP C 1 141 ? 83.31579 54.19193 23.27127 1.000 116.35970 127 ASP C C 1
ATOM 3300 O O . ASP C 1 141 ? 84.29647 54.64663 23.87202 1.000 116.79824 127 ASP C O 1
ATOM 3305 N N . SER C 1 142 ? 82.66800 54.88377 22.33277 1.000 123.70180 128 SER C N 1
ATOM 3306 C CA . SER C 1 142 ? 83.10808 56.22120 21.95344 1.000 131.36260 128 SER C CA 1
ATOM 3307 C C . SER C 1 142 ? 83.05491 57.18204 23.13240 1.000 128.18719 128 SER C C 1
ATOM 3308 O O . SER C 1 142 ? 83.95789 58.00920 23.30891 1.000 120.06750 128 SER C O 1
ATOM 3311 N N . VAL C 1 143 ? 82.00391 57.09817 23.94902 1.000 133.12711 129 VAL C N 1
ATOM 3312 C CA . VAL C 1 143 ? 81.82239 58.07053 25.02631 1.000 136.74591 129 VAL C CA 1
ATOM 3313 C C . VAL C 1 143 ? 82.24664 57.52339 26.38945 1.000 135.76520 129 VAL C C 1
ATOM 3314 O O . VAL C 1 143 ? 81.97548 58.16017 27.41208 1.000 135.56928 129 VAL C O 1
ATOM 3318 N N . ASP C 1 144 ? 82.92040 56.36969 26.42739 1.000 134.28075 130 ASP C N 1
ATOM 3319 C CA . ASP C 1 144 ? 83.43934 55.77695 27.66790 1.000 132.21224 130 ASP C CA 1
ATOM 3320 C C . ASP C 1 144 ? 82.31115 55.39017 28.62531 1.000 113.75717 130 ASP C C 1
ATOM 3321 O O . ASP C 1 144 ? 82.32852 55.72606 29.81118 1.000 103.40701 130 ASP C O 1
ATOM 3326 N N . ILE C 1 145 ? 81.32733 54.66446 28.10464 1.000 107.19989 131 ILE C N 1
ATOM 3327 C CA . ILE C 1 145 ? 80.22817 54.16193 28.92722 1.000 113.00899 131 ILE C CA 1
ATOM 3328 C C . ILE C 1 145 ? 80.25175 52.63922 28.91606 1.000 101.69489 131 ILE C C 1
ATOM 3329 O O . ILE C 1 145 ? 79.95515 52.02368 27.88099 1.000 84.01846 131 ILE C O 1
ATOM 3334 N N . PRO C 1 146 ? 80.58524 51.99544 30.03024 1.000 91.00550 132 PRO C N 1
ATOM 3335 C CA . PRO C 1 146 ? 80.60277 50.53029 30.05986 1.000 96.23963 132 PRO C CA 1
ATOM 3336 C C . PRO C 1 146 ? 79.20935 49.94160 29.91017 1.000 96.50838 132 PRO C C 1
ATOM 3337 O O . PRO C 1 146 ? 78.18946 50.59451 30.14272 1.000 115.42546 132 PRO C O 1
ATOM 3341 N N . TYR C 1 147 ? 79.18643 48.66516 29.54070 1.000 73.96762 133 TYR C N 1
ATOM 3342 C CA . TYR C 1 147 ? 77.95737 48.01382 29.12103 1.000 73.66075 133 TYR C CA 1
ATOM 3343 C C . TYR C 1 147 ? 78.16807 46.51000 29.15611 1.000 82.56576 133 TYR C C 1
ATOM 3344 O O . TYR C 1 147 ? 79.30387 46.02925 29.17022 1.000 103.32338 133 TYR C O 1
ATOM 3353 N N . LYS C 1 148 ? 77.06018 45.77040 29.16490 1.000 76.36181 134 LYS C N 1
ATOM 3354 C CA . LYS C 1 148 ? 77.15159 44.33594 28.93100 1.000 90.36547 134 LYS C CA 1
ATOM 3355 C C . LYS C 1 148 ? 75.77731 43.78341 28.59926 1.000 81.98146 134 LYS C C 1
ATOM 3356 O O . LYS C 1 148 ? 74.77018 44.21778 29.16039 1.000 79.69237 134 LYS C O 1
ATOM 3362 N N . GLU C 1 149 ? 75.75747 42.82168 27.68763 1.000 102.46213 135 GLU C N 1
ATOM 3363 C CA . GLU C 1 149 ? 74.52193 42.23573 27.21014 1.000 118.82189 135 GLU C CA 1
ATOM 3364 C C . GLU C 1 149 ? 73.94106 41.29911 28.26388 1.000 120.65518 135 GLU C C 1
ATOM 3365 O O . GLU C 1 149 ? 74.64698 40.78683 29.13777 1.000 122.80032 135 GLU C O 1
ATOM 3371 N N . LEU C 1 150 ? 72.63248 41.08352 28.18035 1.000 127.77836 136 LEU C N 1
ATOM 3372 C CA . LEU C 1 150 ? 71.93515 40.31273 29.19583 1.000 144.64415 136 LEU C CA 1
ATOM 3373 C C . LEU C 1 150 ? 71.98619 38.82812 28.86772 1.000 150.56215 136 LEU C C 1
ATOM 3374 O O . LEU C 1 150 ? 71.80639 38.41875 27.71632 1.000 146.96140 136 LEU C O 1
ATOM 3379 N N . ASP C 1 151 ? 72.25633 38.02791 29.89158 1.000 150.04287 137 ASP C N 1
ATOM 3380 C CA . ASP C 1 151 ? 72.32408 36.58971 29.72458 1.000 149.45642 137 ASP C CA 1
ATOM 3381 C C . ASP C 1 151 ? 70.91727 36.00938 29.62677 1.000 161.23435 137 ASP C C 1
ATOM 3382 O O . ASP C 1 151 ? 69.93736 36.61282 30.07616 1.000 151.19462 137 ASP C O 1
ATOM 3387 N N . TYR C 1 152 ? 70.83258 34.83288 28.99637 1.000 181.61476 138 TYR C N 1
ATOM 3388 C CA . TYR C 1 152 ? 69.57133 34.11250 28.85593 1.000 198.00672 138 TYR C CA 1
ATOM 3389 C C . TYR C 1 152 ? 68.76326 34.13490 30.13871 1.000 197.85613 138 TYR C C 1
ATOM 3390 O O . TYR C 1 152 ? 67.57792 34.47821 30.15933 1.000 203.26920 138 TYR C O 1
ATOM 3399 N N . GLU C 1 153 ? 69.41725 33.76571 31.22077 1.000 186.98208 139 GLU C N 1
ATOM 3400 C CA . GLU C 1 153 ? 68.76884 33.40749 32.46009 1.000 174.96478 139 GLU C CA 1
ATOM 3401 C C . GLU C 1 153 ? 68.89830 34.52772 33.47625 1.000 169.65760 139 GLU C C 1
ATOM 3402 O O . GLU C 1 153 ? 67.90006 35.16154 33.86288 1.000 158.34443 139 GLU C O 1
ATOM 3408 N N . ASN C 1 154 ? 70.13201 34.81847 33.88094 1.000 174.00309 140 ASN C N 1
ATOM 3409 C CA . ASN C 1 154 ? 70.38822 35.71708 34.99014 1.000 171.70894 140 ASN C CA 1
ATOM 3410 C C . ASN C 1 154 ? 71.53881 36.63388 34.60132 1.000 164.42569 140 ASN C C 1
ATOM 3411 O O . ASN C 1 154 ? 72.66816 36.17276 34.43822 1.000 171.14152 140 ASN C O 1
ATOM 3416 N N . SER C 1 155 ? 71.25738 37.92606 34.43225 1.000 146.47450 141 SER C N 1
ATOM 3417 C CA . SER C 1 155 ? 72.30603 38.91188 34.19285 1.000 133.20313 141 SER C CA 1
ATOM 3418 C C . SER C 1 155 ? 72.56188 39.75920 35.43218 1.000 124.76050 141 SER C C 1
ATOM 3419 O O . SER C 1 155 ? 73.09663 40.86941 35.33056 1.000 101.21383 141 SER C O 1
ATOM 3422 N N . GLU C 1 156 ? 72.15427 39.25004 36.59954 1.000 137.47015 142 GLU C N 1
ATOM 3423 C CA . GLU C 1 156 ? 72.59210 39.78051 37.88569 1.000 113.25262 142 GLU C CA 1
ATOM 3424 C C . GLU C 1 156 ? 74.09066 39.99139 37.90331 1.000 107.17845 142 GLU C C 1
ATOM 3425 O O . GLU C 1 156 ? 74.58453 40.91948 38.55851 1.000 90.27030 142 GLU C O 1
ATOM 3431 N N . GLY C 1 157 ? 74.82264 39.11480 37.21514 1.000 117.42912 143 GLY C N 1
ATOM 3432 C CA . GLY C 1 157 ? 76.24327 39.25145 37.00047 1.000 133.29864 143 GLY C CA 1
ATOM 3433 C C . GLY C 1 157 ? 76.61333 40.67525 36.67532 1.000 131.89491 143 GLY C C 1
ATOM 3434 O O . GLY C 1 157 ? 77.38775 41.29452 37.40294 1.000 128.47161 143 GLY C O 1
ATOM 3435 N N . THR C 1 158 ? 76.02421 41.23907 35.62547 1.000 137.99213 144 THR C N 1
ATOM 3436 C CA . THR C 1 158 ? 76.36808 42.60229 35.26703 1.000 144.37461 144 THR C CA 1
ATOM 3437 C C . THR C 1 158 ? 75.43249 43.64390 35.85582 1.000 119.38868 144 THR C C 1
ATOM 3438 O O . THR C 1 158 ? 75.79241 44.81532 35.84545 1.000 111.75101 144 THR C O 1
ATOM 3442 N N . ILE C 1 159 ? 74.28947 43.26256 36.42833 1.000 111.21251 145 ILE C N 1
ATOM 3443 C CA . ILE C 1 159 ? 73.61029 44.20635 37.31190 1.000 108.19627 145 ILE C CA 1
ATOM 3444 C C . ILE C 1 159 ? 74.57038 44.66318 38.39892 1.000 117.51004 145 ILE C C 1
ATOM 3445 O O . ILE C 1 159 ? 74.80004 45.85818 38.58189 1.000 113.32813 145 ILE C O 1
ATOM 3450 N N . LEU C 1 160 ? 75.21595 43.71742 39.07853 1.000 111.35386 146 LEU C N 1
ATOM 3451 C CA . LEU C 1 160 ? 76.15124 44.09275 40.13086 1.000 97.31834 146 LEU C CA 1
ATOM 3452 C C . LEU C 1 160 ? 77.57175 44.34170 39.64828 1.000 85.77336 146 LEU C C 1
ATOM 3453 O O . LEU C 1 160 ? 78.32521 45.00513 40.35577 1.000 83.41974 146 LEU C O 1
ATOM 3458 N N . ASP C 1 161 ? 77.96583 43.84710 38.47620 1.000 106.71103 147 ASP C N 1
ATOM 3459 C CA . ASP C 1 161 ? 79.16846 44.36903 37.83530 1.000 120.65493 147 ASP C CA 1
ATOM 3460 C C . ASP C 1 161 ? 79.01836 45.85710 37.57414 1.000 108.35741 147 ASP C C 1
ATOM 3461 O O . ASP C 1 161 ? 79.86145 46.66209 37.97390 1.000 94.88990 147 ASP C O 1
ATOM 3466 N N . ALA C 1 162 ? 78.00595 46.20731 36.77883 1.000 117.68677 148 ALA C N 1
ATOM 3467 C CA . ALA C 1 162 ? 77.43669 47.53980 36.70408 1.000 118.37963 148 ALA C CA 1
ATOM 3468 C C . ALA C 1 162 ? 77.48185 48.27472 38.02880 1.000 106.49586 148 ALA C C 1
ATOM 3469 O O . ALA C 1 162 ? 78.02687 49.37364 38.11987 1.000 102.87547 148 ALA C O 1
ATOM 3471 N N . LEU C 1 163 ? 76.89815 47.67994 39.06752 1.000 113.68300 149 LEU C N 1
ATOM 3472 C CA . LEU C 1 163 ? 76.77015 48.36705 40.34514 1.000 106.87628 149 LEU C CA 1
ATOM 3473 C C . LEU C 1 163 ? 78.12663 48.62203 40.98292 1.000 117.39541 149 LEU C C 1
ATOM 3474 O O . LEU C 1 163 ? 78.36884 49.70265 41.51510 1.000 120.51295 149 LEU C O 1
ATOM 3479 N N . PHE C 1 164 ? 79.03186 47.64603 40.94012 1.000 121.42630 150 PHE C N 1
ATOM 3480 C CA . PHE C 1 164 ? 80.32704 47.84946 41.57637 1.000 118.67439 150 PHE C CA 1
ATOM 3481 C C . PHE C 1 164 ? 81.21666 48.75107 40.73874 1.000 101.88502 150 PHE C C 1
ATOM 3482 O O . PHE C 1 164 ? 82.06787 49.45545 41.28053 1.000 83.91911 150 PHE C O 1
ATOM 3490 N N . LEU C 1 165 ? 81.02686 48.75648 39.41989 1.000 117.89073 151 LEU C N 1
ATOM 3491 C CA . LEU C 1 165 ? 81.62447 49.79630 38.59360 1.000 120.04422 151 LEU C CA 1
ATOM 3492 C C . LEU C 1 165 ? 81.08558 51.15447 39.01238 1.000 120.92111 151 LEU C C 1
ATOM 3493 O O . LEU C 1 165 ? 81.84214 52.10951 39.15264 1.000 121.73501 151 LEU C O 1
ATOM 3498 N N . ILE C 1 166 ? 79.77737 51.23504 39.26750 1.000 122.88438 152 ILE C N 1
ATOM 3499 C CA . ILE C 1 166 ? 79.15331 52.45667 39.77489 1.000 131.04558 152 ILE C CA 1
ATOM 3500 C C . ILE C 1 166 ? 79.85292 52.92177 41.04626 1.000 144.15856 152 ILE C C 1
ATOM 3501 O O . ILE C 1 166 ? 80.25835 54.08323 41.17070 1.000 140.74021 152 ILE C O 1
ATOM 3506 N N . GLU C 1 167 ? 80.00094 52.01167 42.01026 1.000 161.79390 153 GLU C N 1
ATOM 3507 C CA . GLU C 1 167 ? 80.64081 52.34448 43.28262 1.000 163.66948 153 GLU C CA 1
ATOM 3508 C C . GLU C 1 167 ? 82.11977 52.65045 43.08482 1.000 161.90607 153 GLU C C 1
ATOM 3509 O O . GLU C 1 167 ? 82.70960 53.42592 43.84436 1.000 167.55963 153 GLU C O 1
ATOM 3515 N N . LYS C 1 168 ? 82.71701 52.05622 42.05418 1.000 143.74828 154 LYS C N 1
ATOM 3516 C CA . LYS C 1 168 ? 84.12517 52.24271 41.73535 1.000 136.13643 154 LYS C CA 1
ATOM 3517 C C . LYS C 1 168 ? 84.37846 53.62347 41.13597 1.000 142.25286 154 LYS C C 1
ATOM 3518 O O . LYS C 1 168 ? 85.29675 54.33740 41.55492 1.000 134.74463 154 LYS C O 1
ATOM 3524 N N . THR C 1 169 ? 83.52517 54.04599 40.20346 1.000 161.80842 155 THR C N 1
ATOM 3525 C CA . THR C 1 169 ? 83.89902 54.95591 39.12626 1.000 166.14307 155 THR C CA 1
ATOM 3526 C C . THR C 1 169 ? 83.24321 56.32486 39.18268 1.000 168.06735 155 THR C C 1
ATOM 3527 O O . THR C 1 169 ? 83.65262 57.20895 38.41903 1.000 168.88639 155 THR C O 1
ATOM 3531 N N . ASN C 1 170 ? 82.21854 56.50162 40.02601 1.000 160.90350 156 ASN C N 1
ATOM 3532 C CA . ASN C 1 170 ? 81.42621 57.73329 40.12910 1.000 150.17310 156 ASN C CA 1
ATOM 3533 C C . ASN C 1 170 ? 80.49087 57.92278 38.92506 1.000 128.72160 156 ASN C C 1
ATOM 3534 O O . ASN C 1 170 ? 80.11001 59.03989 38.59335 1.000 113.48541 156 ASN C O 1
ATOM 3539 N N . ARG C 1 171 ? 80.11261 56.84222 38.24568 1.000 127.82966 157 ARG C N 1
ATOM 3540 C CA . ARG C 1 171 ? 79.60318 57.04250 36.89043 1.000 124.50121 157 ARG C CA 1
ATOM 3541 C C . ARG C 1 171 ? 78.57671 55.99247 36.48354 1.000 116.39949 157 ARG C C 1
ATOM 3542 O O . ARG C 1 171 ? 78.56095 54.88138 37.03081 1.000 101.00835 157 ARG C O 1
ATOM 3550 N N . PRO C 1 172 ? 77.71938 56.32470 35.51816 1.000 110.18449 158 PRO C N 1
ATOM 3551 C CA . PRO C 1 172 ? 76.68201 55.39552 35.06211 1.000 102.53531 158 PRO C CA 1
ATOM 3552 C C . PRO C 1 172 ? 77.20212 54.35318 34.08650 1.000 97.74468 158 PRO C C 1
ATOM 3553 O O . PRO C 1 172 ? 78.22317 54.52220 33.41873 1.000 101.47450 158 PRO C O 1
ATOM 3557 N N . VAL C 1 173 ? 76.45243 53.25537 34.01547 1.000 91.35062 159 VAL C N 1
ATOM 3558 C CA . VAL C 1 173 ? 76.77200 52.11015 33.17236 1.000 82.11942 159 VAL C CA 1
ATOM 3559 C C . VAL C 1 173 ? 75.45722 51.53618 32.67014 1.000 75.11678 159 VAL C C 1
ATOM 3560 O O . VAL C 1 173 ? 74.41213 51.70697 33.29902 1.000 81.73988 159 VAL C O 1
ATOM 3564 N N . ALA C 1 174 ? 75.50829 50.83026 31.54685 1.000 86.84784 160 ALA C N 1
ATOM 3565 C CA . ALA C 1 174 ? 74.29584 50.33277 30.91787 1.000 96.21969 160 ALA C CA 1
ATOM 3566 C C . ALA C 1 174 ? 74.35391 48.82473 30.70451 1.000 80.09091 160 ALA C C 1
ATOM 3567 O O . ALA C 1 174 ? 75.42517 48.21719 30.66976 1.000 96.39658 160 ALA C O 1
ATOM 3569 N N . ILE C 1 175 ? 73.17023 48.22339 30.58125 1.000 74.92996 161 ILE C N 1
ATOM 3570 C CA . ILE C 1 175 ? 73.01282 46.84892 30.12278 1.000 94.31922 161 ILE C CA 1
ATOM 3571 C C . ILE C 1 175 ? 72.03233 46.86306 28.95857 1.000 99.37137 161 ILE C C 1
ATOM 3572 O O . ILE C 1 175 ? 71.13427 47.70801 28.89081 1.000 101.18785 161 ILE C O 1
ATOM 3577 N N . LEU C 1 176 ? 72.21835 45.93195 28.02529 1.000 103.44574 162 LEU C N 1
ATOM 3578 C CA . LEU C 1 176 ? 71.51045 45.95974 26.75357 1.000 92.10689 162 LEU C CA 1
ATOM 3579 C C . LEU C 1 176 ? 70.74173 44.66516 26.53558 1.000 94.77222 162 LEU C C 1
ATOM 3580 O O . LEU C 1 176 ? 71.27135 43.56745 26.74029 1.000 116.02077 162 LEU C O 1
ATOM 3585 N N . ILE C 1 177 ? 69.49561 44.81090 26.09055 1.000 102.83635 163 ILE C N 1
ATOM 3586 C CA . ILE C 1 177 ? 68.49880 43.75150 26.14144 1.000 109.80583 163 ILE C CA 1
ATOM 3587 C C . ILE C 1 177 ? 67.87951 43.58640 24.76257 1.000 120.76532 163 ILE C C 1
ATOM 3588 O O . ILE C 1 177 ? 67.67941 44.57011 24.04087 1.000 133.67888 163 ILE C O 1
ATOM 3593 N N . LYS C 1 178 ? 67.58649 42.33789 24.40066 1.000 120.98741 164 LYS C N 1
ATOM 3594 C CA . LYS C 1 178 ? 66.92815 41.99789 23.14149 1.000 115.96160 164 LYS C CA 1
ATOM 3595 C C . LYS C 1 178 ? 67.80508 42.33896 21.94151 1.000 123.66608 164 LYS C C 1
ATOM 3596 O O . LYS C 1 178 ? 68.09206 41.47757 21.10896 1.000 126.33235 164 LYS C O 1
ATOM 3602 N N . MET D 2 1 ? 64.17982 95.43545 36.06988 1.000 115.48108 1 MET D N 1
ATOM 3603 C CA . MET D 2 1 ? 65.21847 94.90995 36.94801 1.000 125.05530 1 MET D CA 1
ATOM 3604 C C . MET D 2 1 ? 66.18996 94.03448 36.16563 1.000 127.23240 1 MET D C 1
ATOM 3605 O O . MET D 2 1 ? 65.90482 93.64021 35.03824 1.000 124.32787 1 MET D O 1
ATOM 3610 N N . ASN D 2 2 ? 67.34037 93.74298 36.76303 1.000 137.71171 2 ASN D N 1
ATOM 3611 C CA . ASN D 2 2 ? 68.30885 92.82404 36.18541 1.000 145.20304 2 ASN D CA 1
ATOM 3612 C C . ASN D 2 2 ? 68.26585 91.49311 36.93021 1.000 142.91408 2 ASN D C 1
ATOM 3613 O O . ASN D 2 2 ? 67.68860 91.37808 38.01361 1.000 144.27088 2 ASN D O 1
ATOM 3618 N N . LYS D 2 3 ? 68.88265 90.47460 36.32109 1.000 138.46515 3 LYS D N 1
ATOM 3619 C CA . LYS D 2 3 ? 68.76754 89.11472 36.84303 1.000 132.47217 3 LYS D CA 1
ATOM 3620 C C . LYS D 2 3 ? 69.25157 89.02838 38.28251 1.000 136.14938 3 LYS D C 1
ATOM 3621 O O . LYS D 2 3 ? 68.68617 88.27912 39.08826 1.000 144.49372 3 LYS D O 1
ATOM 3627 N N . HIS D 2 4 ? 70.29745 89.78847 38.62124 1.000 137.62705 4 HIS D N 1
ATOM 3628 C CA . HIS D 2 4 ? 70.77438 89.84646 39.99924 1.000 142.97827 4 HIS D CA 1
ATOM 3629 C C . HIS D 2 4 ? 69.63652 90.18147 40.95408 1.000 140.18071 4 HIS D C 1
ATOM 3630 O O . HIS D 2 4 ? 69.41104 89.47798 41.94536 1.000 130.26891 4 HIS D O 1
ATOM 3637 N N . ASP D 2 5 ? 68.89959 91.25600 40.65648 1.000 138.20992 5 ASP D N 1
ATOM 3638 C CA . ASP D 2 5 ? 67.80109 91.67463 41.52146 1.000 140.27532 5 ASP D CA 1
ATOM 3639 C C . ASP D 2 5 ? 66.68388 90.64075 41.54246 1.000 133.06511 5 ASP D C 1
ATOM 3640 O O . ASP D 2 5 ? 66.06986 90.40225 42.58873 1.000 136.05264 5 ASP D O 1
ATOM 3645 N N . ALA D 2 6 ? 66.39923 90.02200 40.39453 1.000 114.05625 6 ALA D N 1
ATOM 3646 C CA . ALA D 2 6 ? 65.33250 89.02782 40.33526 1.000 93.10819 6 ALA D CA 1
ATOM 3647 C C . ALA D 2 6 ? 65.63417 87.84256 41.24425 1.000 91.44687 6 ALA D C 1
ATOM 3648 O O . ALA D 2 6 ? 64.76806 87.38223 42.00320 1.000 99.89457 6 ALA D O 1
ATOM 3650 N N . ILE D 2 7 ? 66.86573 87.33634 41.19793 1.000 100.84106 7 ILE D N 1
ATOM 3651 C CA . ILE D 2 7 ? 67.14700 86.18668 42.04422 1.000 112.33690 7 ILE D CA 1
ATOM 3652 C C . ILE D 2 7 ? 67.39140 86.60714 43.49167 1.000 117.75916 7 ILE D C 1
ATOM 3653 O O . ILE D 2 7 ? 67.14121 85.81543 44.40885 1.000 124.76316 7 ILE D O 1
ATOM 3658 N N . GLN D 2 8 ? 67.79648 87.85494 43.73497 1.000 121.60813 8 GLN D N 1
ATOM 3659 C CA . GLN D 2 8 ? 67.74321 88.38242 45.09553 1.000 130.71335 8 GLN D CA 1
ATOM 3660 C C . GLN D 2 8 ? 66.32279 88.30575 45.63921 1.000 123.32323 8 GLN D C 1
ATOM 3661 O O . GLN D 2 8 ? 66.09514 87.85239 46.76592 1.000 116.78353 8 GLN D O 1
ATOM 3667 N N . LEU D 2 9 ? 65.35014 88.71728 44.82323 1.000 115.33090 9 LEU D N 1
ATOM 3668 C CA . LEU D 2 9 ? 63.94308 88.67161 45.21413 1.000 99.39933 9 LEU D CA 1
ATOM 3669 C C . LEU D 2 9 ? 63.49214 87.24509 45.52125 1.000 97.25990 9 LEU D C 1
ATOM 3670 O O . LEU D 2 9 ? 62.89461 86.97701 46.57990 1.000 109.12414 9 LEU D O 1
ATOM 3675 N N . ILE D 2 10 ? 63.75405 86.31344 44.59956 1.000 89.49927 10 ILE D N 1
ATOM 3676 C CA . ILE D 2 10 ? 63.27413 84.95449 44.83784 1.000 84.83125 10 ILE D CA 1
ATOM 3677 C C . ILE D 2 10 ? 63.94761 84.35554 46.07037 1.000 87.08298 10 ILE D C 1
ATOM 3678 O O . ILE D 2 10 ? 63.29918 83.67206 46.87231 1.000 92.39844 10 ILE D O 1
ATOM 3683 N N . LEU D 2 11 ? 65.25472 84.58639 46.25004 1.000 103.16026 11 LEU D N 1
ATOM 3684 C CA . LEU D 2 11 ? 65.90231 84.13417 47.47779 1.000 110.63108 11 LEU D CA 1
ATOM 3685 C C . LEU D 2 11 ? 65.23766 84.76174 48.69124 1.000 98.84712 11 LEU D C 1
ATOM 3686 O O . LEU D 2 11 ? 65.12124 84.12603 49.74394 1.000 93.70275 11 LEU D O 1
ATOM 3691 N N . GLY D 2 12 ? 64.78050 86.00821 48.55334 1.000 97.96236 12 GLY D N 1
ATOM 3692 C CA . GLY D 2 12 ? 64.08988 86.65932 49.65132 1.000 107.15426 12 GLY D CA 1
ATOM 3693 C C . GLY D 2 12 ? 62.80896 85.94929 50.04423 1.000 110.59270 12 GLY D C 1
ATOM 3694 O O . GLY D 2 12 ? 62.48459 85.84957 51.23057 1.000 104.26905 12 GLY D O 1
ATOM 3695 N N . GLN D 2 13 ? 62.05840 85.44044 49.06043 1.000 110.46367 13 GLN D N 1
ATOM 3696 C CA . GLN D 2 13 ? 60.78827 84.81099 49.43236 1.000 101.18605 13 GLN D CA 1
ATOM 3697 C C . GLN D 2 13 ? 60.91673 83.31277 49.72870 1.000 93.47973 13 GLN D C 1
ATOM 3698 O O . GLN D 2 13 ? 60.04132 82.74761 50.38602 1.000 97.58728 13 GLN D O 1
ATOM 3704 N N . PHE D 2 14 ? 61.99552 82.66244 49.29966 1.000 81.35881 14 PHE D N 1
ATOM 3705 C CA . PHE D 2 14 ? 62.29671 81.27638 49.67800 1.000 87.78178 14 PHE D CA 1
ATOM 3706 C C . PHE D 2 14 ? 63.71721 81.19002 50.23842 1.000 105.31934 14 PHE D C 1
ATOM 3707 O O . PHE D 2 14 ? 64.60319 80.56704 49.63506 1.000 96.81770 14 PHE D O 1
ATOM 3715 N N . PRO D 2 15 ? 63.96605 81.79512 51.40645 1.000 109.85869 15 PRO D N 1
ATOM 3716 C CA . PRO D 2 15 ? 65.33638 81.79282 51.95487 1.000 109.06092 15 PRO D CA 1
ATOM 3717 C C . PRO D 2 15 ? 65.86468 80.40973 52.30502 1.000 95.48130 15 PRO D C 1
ATOM 3718 O O . PRO D 2 15 ? 67.08221 80.19364 52.25211 1.000 88.58288 15 PRO D O 1
ATOM 3722 N N . SER D 2 16 ? 64.99705 79.46736 52.66617 1.000 88.49438 16 SER D N 1
ATOM 3723 C CA . SER D 2 16 ? 65.41929 78.11414 53.00463 1.000 86.46590 16 SER D CA 1
ATOM 3724 C C . SER D 2 16 ? 65.38150 77.16268 51.81618 1.000 92.97252 16 SER D C 1
ATOM 3725 O O . SER D 2 16 ? 65.60634 75.96035 51.99535 1.000 89.69407 16 SER D O 1
ATOM 3728 N N . ALA D 2 17 ? 65.10872 77.66435 50.61493 1.000 87.13109 17 ALA D N 1
ATOM 3729 C CA . ALA D 2 17 ? 64.90955 76.78676 49.47215 1.000 87.47691 17 ALA D CA 1
ATOM 3730 C C . ALA D 2 17 ? 66.23300 76.28695 48.90774 1.000 87.59579 17 ALA D C 1
ATOM 3731 O O . ALA D 2 17 ? 67.26534 76.95940 48.98264 1.000 87.00714 17 ALA D O 1
ATOM 3733 N N . TYR D 2 18 ? 66.17984 75.09482 48.31633 1.000 85.93633 18 TYR D N 1
ATOM 3734 C CA . TYR D 2 18 ? 67.33693 74.44030 47.71430 1.000 85.49447 18 TYR D CA 1
ATOM 3735 C C . TYR D 2 18 ? 67.32345 74.73480 46.21551 1.000 92.44925 18 TYR D C 1
ATOM 3736 O O . TYR D 2 18 ? 66.48504 74.20554 45.47950 1.000 92.77885 18 TYR D O 1
ATOM 3745 N N . LEU D 2 19 ? 68.24819 75.58327 45.76886 1.000 90.07699 19 LEU D N 1
ATOM 3746 C CA . LEU D 2 19 ? 68.24932 76.06141 44.39239 1.000 88.13521 19 LEU D CA 1
ATOM 3747 C C . LEU D 2 19 ? 68.86260 75.03574 43.44759 1.000 100.66884 19 LEU D C 1
ATOM 3748 O O . LEU D 2 19 ? 69.71975 74.23761 43.83098 1.000 113.11938 19 LEU D O 1
ATOM 3753 N N . VAL D 2 20 ? 68.41140 75.07154 42.19421 1.000 87.81123 20 VAL D N 1
ATOM 3754 C CA . VAL D 2 20 ? 69.00783 74.29946 41.10862 1.000 82.08238 20 VAL D CA 1
ATOM 3755 C C . VAL D 2 20 ? 69.07240 75.20767 39.88596 1.000 87.56214 20 VAL D C 1
ATOM 3756 O O . VAL D 2 20 ? 68.12430 75.27273 39.09501 1.000 102.89976 20 VAL D O 1
ATOM 3760 N N . SER D 2 21 ? 70.17811 75.93292 39.73647 1.000 73.01657 21 SER D N 1
ATOM 3761 C CA . SER D 2 21 ? 70.28953 76.94234 38.69304 1.000 89.68015 21 SER D CA 1
ATOM 3762 C C . SER D 2 21 ? 70.65953 76.30851 37.35814 1.000 102.41042 21 SER D C 1
ATOM 3763 O O . SER D 2 21 ? 71.31747 75.26825 37.30173 1.000 113.06841 21 SER D O 1
ATOM 3766 N N . THR D 2 22 ? 70.22748 76.94917 36.27609 1.000 106.09129 22 THR D N 1
ATOM 3767 C CA . THR D 2 22 ? 70.56895 76.47693 34.94490 1.000 104.74881 22 THR D CA 1
ATOM 3768 C C . THR D 2 22 ? 71.95321 76.98366 34.54355 1.000 115.40481 22 THR D C 1
ATOM 3769 O O . THR D 2 22 ? 72.54150 77.85356 35.19187 1.000 123.69553 22 THR D O 1
ATOM 3773 N N . CYS D 2 23 ? 72.47730 76.42194 33.45787 1.000 110.28164 23 CYS D N 1
ATOM 3774 C CA . CYS D 2 23 ? 73.79998 76.80543 32.99352 1.000 102.54925 23 CYS D CA 1
ATOM 3775 C C . CYS D 2 23 ? 73.77692 78.20858 32.39419 1.000 106.71498 23 CYS D C 1
ATOM 3776 O O . CYS D 2 23 ? 72.72500 78.75423 32.04713 1.000 108.49348 23 CYS D O 1
ATOM 3779 N N . GLY D 2 24 ? 74.96441 78.79525 32.28113 1.000 103.29793 24 GLY D N 1
ATOM 3780 C CA . GLY D 2 24 ? 75.09428 80.11704 31.70431 1.000 99.31920 24 GLY D CA 1
ATOM 3781 C C . GLY D 2 24 ? 75.19834 81.22144 32.73565 1.000 96.48726 24 GLY D C 1
ATOM 3782 O O . GLY D 2 24 ? 75.64601 80.99355 33.86430 1.000 78.40606 24 GLY D O 1
ATOM 3783 N N . HIS D 2 25 ? 74.76772 82.42628 32.35374 1.000 93.57455 25 HIS D N 1
ATOM 3784 C CA . HIS D 2 25 ? 74.93990 83.59683 33.20752 1.000 93.70175 25 HIS D CA 1
ATOM 3785 C C . HIS D 2 25 ? 74.13470 83.49574 34.49708 1.000 103.07805 25 HIS D C 1
ATOM 3786 O O . HIS D 2 25 ? 74.51527 84.09929 35.50624 1.000 112.46386 25 HIS D O 1
ATOM 3793 N N . ILE D 2 26 ? 73.01955 82.75973 34.48248 1.000 110.23917 26 ILE D N 1
ATOM 3794 C CA . ILE D 2 26 ? 72.14535 82.70499 35.65240 1.000 103.68256 26 ILE D CA 1
ATOM 3795 C C . ILE D 2 26 ? 72.88105 82.09239 36.83601 1.000 103.28733 26 ILE D C 1
ATOM 3796 O O . ILE D 2 26 ? 72.79089 82.58475 37.96889 1.000 105.77318 26 ILE D O 1
ATOM 3801 N N . SER D 2 27 ? 73.64143 81.02649 36.58858 1.000 99.99090 27 SER D N 1
ATOM 3802 C CA . SER D 2 27 ? 74.45539 80.43963 37.64535 1.000 104.62680 27 SER D CA 1
ATOM 3803 C C . SER D 2 27 ? 75.46485 81.44856 38.18548 1.000 114.90728 27 SER D C 1
ATOM 3804 O O . SER D 2 27 ? 75.54616 81.67325 39.39874 1.000 108.52663 27 SER D O 1
ATOM 3807 N N . ARG D 2 28 ? 76.24183 82.07086 37.29630 1.000 126.38668 28 ARG D N 1
ATOM 3808 C CA . ARG D 2 28 ? 77.26858 83.00691 37.74409 1.000 135.46298 28 ARG D CA 1
ATOM 3809 C C . ARG D 2 28 ? 76.66848 84.13115 38.58208 1.000 133.44544 28 ARG D C 1
ATOM 3810 O O . ARG D 2 28 ? 77.24732 84.53466 39.60002 1.000 139.18952 28 ARG D O 1
ATOM 3818 N N . ASP D 2 29 ? 75.50272 84.64206 38.17509 1.000 122.30484 29 ASP D N 1
ATOM 3819 C CA . ASP D 2 29 ? 74.84466 85.69207 38.94664 1.000 124.10329 29 ASP D CA 1
ATOM 3820 C C . ASP D 2 29 ? 74.39762 85.17796 40.30765 1.000 131.79249 29 ASP D C 1
ATOM 3821 O O . ASP D 2 29 ? 74.59430 85.85417 41.32689 1.000 137.30172 29 ASP D O 1
ATOM 3826 N N . LEU D 2 30 ? 73.78870 83.98710 40.34256 1.000 134.51348 30 LEU D N 1
ATOM 3827 C CA . LEU D 2 30 ? 73.42199 83.37875 41.61601 1.000 130.81401 30 LEU D CA 1
ATOM 3828 C C . LEU D 2 30 ? 74.62086 83.31361 42.55084 1.000 146.91552 30 LEU D C 1
ATOM 3829 O O . LEU D 2 30 ? 74.50049 83.57747 43.75290 1.000 151.87448 30 LEU D O 1
ATOM 3834 N N . TYR D 2 31 ? 75.79534 82.99373 42.01011 1.000 157.83812 31 TYR D N 1
ATOM 3835 C CA . TYR D 2 31 ? 76.95553 82.83471 42.88059 1.000 165.95486 31 TYR D CA 1
ATOM 3836 C C . TYR D 2 31 ? 77.47676 84.17732 43.36430 1.000 155.49731 31 TYR D C 1
ATOM 3837 O O . TYR D 2 31 ? 77.71053 84.36907 44.56254 1.000 157.90670 31 TYR D O 1
ATOM 3846 N N . ASN D 2 32 ? 77.70282 85.10920 42.44307 1.000 144.92456 32 ASN D N 1
ATOM 3847 C CA . ASN D 2 32 ? 78.39380 86.32509 42.84620 1.000 142.85722 32 ASN D CA 1
ATOM 3848 C C . ASN D 2 32 ? 77.48540 87.22623 43.67348 1.000 151.08784 32 ASN D C 1
ATOM 3849 O O . ASN D 2 32 ? 77.97296 87.98103 44.52357 1.000 145.99914 32 ASN D O 1
ATOM 3854 N N . ILE D 2 33 ? 76.16760 87.14264 43.46298 1.000 160.50727 33 ILE D N 1
ATOM 3855 C CA . ILE D 2 33 ? 75.23383 87.80740 44.37011 1.000 163.56094 33 ILE D CA 1
ATOM 3856 C C . ILE D 2 33 ? 75.41210 87.26484 45.78293 1.000 167.93690 33 ILE D C 1
ATOM 3857 O O . ILE D 2 33 ? 75.75283 88.00250 46.71537 1.000 182.26969 33 ILE D O 1
ATOM 3862 N N . ASN D 2 34 ? 75.19405 85.95939 45.95219 1.000 154.85164 34 ASN D N 1
ATOM 3863 C CA . ASN D 2 34 ? 75.50589 85.25428 47.18927 1.000 142.31294 34 ASN D CA 1
ATOM 3864 C C . ASN D 2 34 ? 75.41563 83.75800 46.93588 1.000 134.96087 34 ASN D C 1
ATOM 3865 O O . ASN D 2 34 ? 74.35168 83.23843 46.58028 1.000 131.61300 34 ASN D O 1
ATOM 3870 N N . ASP D 2 35 ? 76.53118 83.06328 47.13196 1.000 131.68290 35 ASP D N 1
ATOM 3871 C CA . ASP D 2 35 ? 76.54800 81.61205 47.06225 1.000 134.34005 35 ASP D CA 1
ATOM 3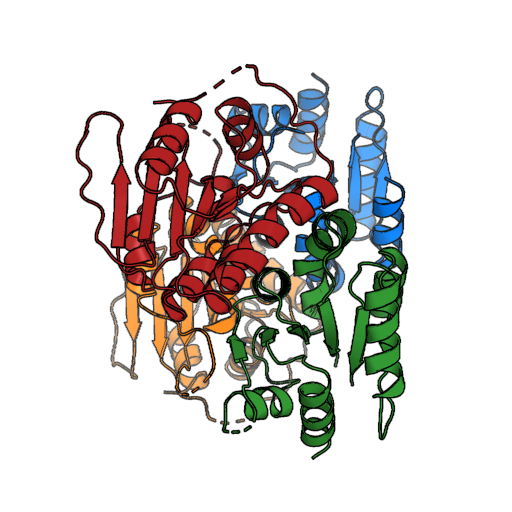872 C C . ASP D 2 35 ? 76.08508 81.03243 48.38202 1.000 124.69196 35 ASP D C 1
ATOM 3873 O O . ASP D 2 35 ? 76.69020 81.28482 49.42933 1.000 128.72208 35 ASP D O 1
ATOM 3878 N N . ARG D 2 36 ? 75.03659 80.24030 48.32805 1.000 119.74609 36 ARG D N 1
ATOM 3879 C CA . ARG D 2 36 ? 74.69143 79.40227 49.45111 1.000 121.04559 36 ARG D CA 1
ATOM 3880 C C . ARG D 2 36 ? 75.06517 77.96328 49.11251 1.000 113.08005 36 ARG D C 1
ATOM 3881 O O . ARG D 2 36 ? 75.01428 77.55262 47.95005 1.000 124.00521 36 ARG D O 1
ATOM 3889 N N . ALA D 2 37 ? 75.49006 77.21118 50.13616 1.000 105.94060 37 ALA D N 1
ATOM 3890 C CA . ALA D 2 37 ? 75.89989 75.82120 49.93314 1.000 114.79997 37 ALA D CA 1
ATOM 3891 C C . ALA D 2 37 ? 74.83689 75.01347 49.20431 1.000 116.45752 37 ALA D C 1
ATOM 3892 O O . ALA D 2 37 ? 75.16107 74.05468 48.48951 1.000 92.29599 37 ALA D O 1
ATOM 3894 N N . ARG D 2 38 ? 73.56713 75.39937 49.35703 1.000 149.47913 38 ARG D N 1
ATOM 3895 C CA . ARG D 2 38 ? 72.46228 74.59813 48.85339 1.000 147.71527 38 ARG D CA 1
ATOM 3896 C C . ARG D 2 38 ? 72.08624 74.94624 47.42773 1.000 129.25994 38 ARG D C 1
ATOM 3897 O O . ARG D 2 38 ? 71.20717 74.30073 46.85449 1.000 125.45175 38 ARG D O 1
ATOM 3905 N N . ASN D 2 39 ? 72.73047 75.94613 46.85531 1.000 113.44115 39 ASN D N 1
ATOM 3906 C CA . ASN D 2 39 ? 72.53153 76.25817 45.45379 1.000 105.01753 39 ASN D CA 1
ATOM 3907 C C . ASN D 2 39 ? 73.19654 75.18740 44.60007 1.000 117.57745 39 ASN D C 1
ATOM 3908 O O . ASN D 2 39 ? 74.30292 74.73217 44.90218 1.000 127.40308 39 ASN D O 1
ATOM 3913 N N . PHE D 2 40 ? 72.51051 74.77166 43.54190 1.000 112.82025 40 PHE D N 1
ATOM 3914 C CA . PHE D 2 40 ? 73.08349 73.88319 42.54189 1.000 105.76520 40 PHE D CA 1
ATOM 3915 C C . PHE D 2 40 ? 73.41681 74.69927 41.30473 1.000 110.87621 40 PHE D C 1
ATOM 3916 O O . PHE D 2 40 ? 72.52313 75.28910 40.68638 1.000 119.19342 40 PHE D O 1
ATOM 3924 N N . TYR D 2 41 ? 74.69210 74.72224 40.94268 1.000 98.24125 41 TYR D N 1
ATOM 3925 C CA . TYR D 2 41 ? 75.13213 75.34505 39.70684 1.000 114.19218 41 TYR D CA 1
ATOM 3926 C C . TYR D 2 41 ? 75.30221 74.27814 38.64145 1.000 111.15101 41 TYR D C 1
ATOM 3927 O O . TYR D 2 41 ? 75.80091 73.18294 38.91626 1.000 114.98061 41 TYR D O 1
ATOM 3936 N N . MET D 2 42 ? 74.85096 74.58909 37.43513 1.000 108.45171 42 MET D N 1
ATOM 3937 C CA . MET D 2 42 ? 74.93817 73.66915 36.31282 1.000 118.45327 42 MET D CA 1
ATOM 3938 C C . MET D 2 42 ? 75.94965 74.21577 35.31737 1.000 116.72301 42 MET D C 1
ATOM 3939 O O . MET D 2 42 ? 75.82717 75.35927 34.86719 1.000 119.45381 42 MET D O 1
ATOM 3944 N N . VAL D 2 43 ? 76.95988 73.41511 35.00057 1.000 109.72572 43 VAL D N 1
ATOM 3945 C CA . VAL D 2 43 ? 77.85663 73.70347 33.89086 1.000 105.03945 43 VAL D CA 1
ATOM 3946 C C . VAL D 2 43 ? 77.35683 72.90227 32.69689 1.000 106.89817 43 VAL D C 1
ATOM 3947 O O . VAL D 2 43 ? 77.21975 71.67423 32.77053 1.000 100.57559 43 VAL D O 1
ATOM 3951 N N . GLY D 2 44 ? 77.02996 73.60297 31.61530 1.000 112.03604 44 GLY D N 1
ATOM 3952 C CA . GLY D 2 44 ? 76.43470 72.93960 30.47919 1.000 112.19427 44 GLY D CA 1
ATOM 3953 C C . GLY D 2 44 ? 75.08224 72.32555 30.82064 1.000 109.60445 44 GLY D C 1
ATOM 3954 O O . GLY D 2 44 ? 74.43590 72.66069 31.81826 1.000 93.56730 44 GLY D O 1
ATOM 3955 N N . SER D 2 45 ? 74.66494 71.40082 29.95414 1.000 116.55246 45 SER D N 1
ATOM 3956 C CA . SER D 2 45 ? 73.41821 70.65183 30.11062 1.000 106.34657 45 SER D CA 1
ATOM 3957 C C . SER D 2 45 ? 72.21657 71.59661 30.19041 1.000 106.66730 45 SER D C 1
ATOM 3958 O O . SER D 2 45 ? 71.43653 71.58503 31.14507 1.000 116.51087 45 SER D O 1
ATOM 3961 N N . MET D 2 46 ? 72.08826 72.42628 29.15839 1.000 101.59565 46 MET D N 1
ATOM 3962 C CA . MET D 2 46 ? 70.97087 73.35494 29.07166 1.000 95.65926 46 MET D CA 1
ATOM 3963 C C . MET D 2 46 ? 69.66048 72.59497 28.90757 1.000 96.27228 46 MET D C 1
ATOM 3964 O O . MET D 2 46 ? 69.56328 71.65327 28.11572 1.000 84.35082 46 MET D O 1
ATOM 3969 N N . GLY D 2 47 ? 68.64920 73.00963 29.66816 1.000 102.02345 47 GLY D N 1
ATOM 3970 C CA . GLY D 2 47 ? 67.36726 72.33639 29.64854 1.000 82.31725 47 GLY D CA 1
ATOM 3971 C C . GLY D 2 47 ? 67.26509 71.14859 30.57341 1.000 66.32503 47 GLY D C 1
ATOM 3972 O O . GLY D 2 47 ? 66.38977 70.29957 30.37920 1.000 69.11108 47 GLY D O 1
ATOM 3973 N N . MET D 2 48 ? 68.13451 71.06021 31.58116 1.000 68.89778 48 MET D N 1
ATOM 3974 C CA . MET D 2 48 ? 68.15850 69.92114 32.48469 1.000 72.09818 48 MET D CA 1
ATOM 3975 C C . MET D 2 48 ? 67.93932 70.28042 33.94540 1.000 67.25956 48 MET D C 1
ATOM 3976 O O . MET D 2 48 ? 67.74616 69.37014 34.76059 1.000 63.67066 48 MET D O 1
ATOM 3981 N N . ALA D 2 49 ? 67.95478 71.56668 34.30099 1.000 57.19936 49 ALA D N 1
ATOM 3982 C CA . ALA D 2 49 ? 67.73064 71.94511 35.69109 1.000 78.69346 49 ALA D CA 1
ATOM 3983 C C . ALA D 2 49 ? 66.35962 71.48749 36.16937 1.000 84.59668 49 ALA D C 1
ATOM 3984 O O . ALA D 2 49 ? 66.22349 70.96265 37.28164 1.000 87.57421 49 ALA D O 1
ATOM 3986 N N . ALA D 2 50 ? 65.33942 71.65167 35.33070 1.000 78.30323 50 ALA D N 1
ATOM 3987 C CA . ALA D 2 50 ? 63.96478 71.32743 35.68756 1.000 72.99323 50 ALA D CA 1
ATOM 3988 C C . ALA D 2 50 ? 63.74985 69.82524 35.87776 1.000 51.87691 50 ALA D C 1
ATOM 3989 O O . ALA D 2 50 ? 63.06048 69.43510 36.82343 1.000 70.53915 50 ALA D O 1
ATOM 3991 N N . PRO D 2 51 ? 64.28963 68.94530 35.02358 1.000 61.74006 51 PRO D N 1
ATOM 3992 C CA . PRO D 2 51 ? 64.10524 67.50296 35.28650 1.000 63.31236 51 PRO D CA 1
ATOM 3993 C C . PRO D 2 51 ? 64.77249 67.01119 36.56297 1.000 66.20311 51 PRO D C 1
ATOM 3994 O O . PRO D 2 51 ? 64.16333 66.24696 37.32360 1.000 79.26950 51 PRO D O 1
ATOM 3998 N N . VAL D 2 52 ? 66.01828 67.41712 36.81534 1.000 67.15062 52 VAL D N 1
ATOM 3999 C CA . VAL D 2 52 ? 66.70667 66.98779 38.02737 1.000 98.30690 52 VAL D CA 1
ATOM 4000 C C . VAL D 2 52 ? 66.04515 67.60598 39.25620 1.000 97.70400 52 VAL D C 1
ATOM 4001 O O . VAL D 2 52 ? 65.96114 66.96828 40.31615 1.000 102.39279 52 VAL D O 1
ATOM 4005 N N . GLY D 2 53 ? 65.51219 68.82305 39.12311 1.000 83.92472 53 GLY D N 1
ATOM 4006 C CA . GLY D 2 53 ? 64.69013 69.37264 40.18625 1.000 69.12452 53 GLY D CA 1
ATOM 4007 C C . GLY D 2 53 ? 63.42770 68.56365 40.42213 1.000 67.60632 53 GLY D C 1
ATOM 4008 O O . GLY D 2 53 ? 63.01629 68.35487 41.56553 1.000 65.79546 53 GLY D O 1
ATOM 4009 N N . LEU D 2 54 ? 62.79115 68.10074 39.34383 1.000 57.26398 54 LEU D N 1
ATOM 4010 C CA . LEU D 2 54 ? 61.61436 67.25076 39.49521 1.000 71.50015 54 LEU D CA 1
ATOM 4011 C C . LEU D 2 54 ? 61.96693 65.95657 40.21988 1.000 52.44126 54 LEU D C 1
ATOM 4012 O O . LEU D 2 54 ? 61.19909 65.47568 41.06040 1.000 56.12071 54 LEU D O 1
ATOM 4017 N N . GLY D 2 55 ? 63.13544 65.38920 39.92118 1.000 54.68575 55 GLY D N 1
ATOM 4018 C CA . GLY D 2 55 ? 63.57188 64.20004 40.64369 1.000 66.30210 55 GLY D CA 1
ATOM 4019 C C . GLY D 2 55 ? 63.77672 64.46881 42.12483 1.000 70.31906 55 GLY D C 1
ATOM 4020 O O . GLY D 2 55 ? 63.32506 63.69900 42.98499 1.000 77.80763 55 GLY D O 1
ATOM 4021 N N . LEU D 2 56 ? 64.45776 65.57790 42.43828 1.000 60.71496 56 LEU D N 1
ATOM 4022 C CA . LEU D 2 56 ? 64.63043 65.99886 43.82666 1.000 63.60368 56 LEU D CA 1
ATOM 4023 C C . LEU D 2 56 ? 63.29052 66.14315 44.54731 1.000 73.05307 56 LEU D C 1
ATOM 4024 O O . LEU D 2 56 ? 63.14227 65.68841 45.68727 1.000 62.33666 56 LEU D O 1
ATOM 4029 N N . SER D 2 57 ? 62.30755 66.79344 43.91054 1.000 63.79475 57 SER D N 1
ATOM 4030 C CA . SER D 2 57 ? 60.98370 66.90939 44.52546 1.000 56.96701 57 SER D CA 1
ATOM 4031 C C . SER D 2 57 ? 60.33747 65.55113 44.70998 1.000 47.68135 57 SER D C 1
ATOM 4032 O O . SER D 2 57 ? 59.58936 65.34109 45.67238 1.000 68.57528 57 SER D O 1
ATOM 4035 N N . THR D 2 58 ? 60.56426 64.64486 43.76197 1.000 55.57114 58 THR D N 1
ATOM 4036 C CA . THR D 2 58 ? 59.91619 63.34586 43.82579 1.000 67.14747 58 THR D CA 1
ATOM 4037 C C . THR D 2 58 ? 60.39910 62.56660 45.03326 1.000 72.94538 58 THR D C 1
ATOM 4038 O O . THR D 2 58 ? 59.59673 61.95140 45.74668 1.000 63.45567 58 THR D O 1
ATOM 4042 N N . VAL D 2 59 ? 61.70798 62.59484 45.28855 1.000 84.25688 59 VAL D N 1
ATOM 4043 C CA . VAL D 2 59 ? 62.22787 61.86289 46.43927 1.000 83.83806 59 VAL D CA 1
ATOM 4044 C C . VAL D 2 59 ? 61.94781 62.61543 47.73365 1.000 85.82204 59 VAL D C 1
ATOM 4045 O O . VAL D 2 59 ? 61.66293 62.00396 48.76927 1.000 87.90169 59 VAL D O 1
ATOM 4049 N N . TYR D 2 60 ? 62.01353 63.94839 47.69843 1.000 78.14430 60 TYR D N 1
ATOM 4050 C CA . TYR D 2 60 ? 61.91194 64.79392 48.88622 1.000 68.10438 60 TYR D CA 1
ATOM 4051 C C . TYR D 2 60 ? 60.74487 65.76316 48.71863 1.000 60.41378 60 TYR D C 1
ATOM 4052 O O . TYR D 2 60 ? 60.94628 66.93653 48.37236 1.000 81.70722 60 TYR D O 1
ATOM 4061 N N . PRO D 2 61 ? 59.51038 65.31605 48.97141 1.000 65.24122 61 PRO D N 1
ATOM 4062 C CA . PRO D 2 61 ? 58.34637 66.17666 48.69019 1.000 48.96715 61 PRO D CA 1
ATOM 4063 C C . PRO D 2 61 ? 58.22517 67.40227 49.58073 1.000 65.24642 61 PRO D C 1
ATOM 4064 O O . PRO D 2 61 ? 57.54103 68.35581 49.18972 1.000 49.84747 61 PRO D O 1
ATOM 4068 N N . ASP D 2 62 ? 58.83259 67.41866 50.76456 1.000 82.44171 62 ASP D N 1
ATOM 4069 C CA . ASP D 2 62 ? 58.51133 68.43865 51.75509 1.000 66.79774 62 ASP D CA 1
ATOM 4070 C C . ASP D 2 62 ? 59.55278 69.54123 51.85356 1.000 74.68692 62 ASP D C 1
ATOM 4071 O O . ASP D 2 62 ? 59.46892 70.37873 52.75718 1.000 91.70201 62 ASP D O 1
ATOM 4076 N N . VAL D 2 63 ? 60.51348 69.58173 50.94802 1.000 71.05660 63 VAL D N 1
ATOM 4077 C CA . VAL D 2 63 ? 61.57908 70.57669 50.98011 1.000 75.38853 63 VAL D CA 1
ATOM 4078 C C . VAL D 2 63 ? 61.34469 71.56861 49.85440 1.000 81.27089 63 VAL D C 1
ATOM 4079 O O . VAL D 2 63 ? 61.07379 71.15341 48.71785 1.000 74.27529 63 VAL D O 1
ATOM 4083 N N . PRO D 2 64 ? 61.41919 72.87834 50.11120 1.000 72.59807 64 PRO D N 1
ATOM 4084 C CA . PRO D 2 64 ? 61.20128 73.86756 49.04449 1.000 62.82899 64 PRO D CA 1
ATOM 4085 C C . PRO D 2 64 ? 62.37636 73.88246 48.07950 1.000 83.36208 64 PRO D C 1
ATOM 4086 O O . PRO D 2 64 ? 63.51889 74.11024 48.47786 1.000 92.30187 64 PRO D O 1
ATOM 4090 N N . LEU D 2 65 ? 62.09615 73.63950 46.80717 1.000 82.51433 65 LEU D N 1
ATOM 4091 C CA . LEU D 2 65 ? 63.12150 73.70542 45.77997 1.000 83.05430 65 LEU D CA 1
ATOM 4092 C C . LEU D 2 65 ? 62.62905 74.59180 44.65415 1.000 80.51520 65 LEU D C 1
ATOM 4093 O O . LEU D 2 65 ? 61.51726 74.40790 44.14588 1.000 79.44268 65 LEU D O 1
ATOM 4098 N N . VAL D 2 66 ? 63.44911 75.55600 44.27273 1.000 60.87774 66 VAL D N 1
ATOM 4099 C CA . VAL D 2 66 ? 63.12546 76.43242 43.16792 1.000 62.88305 66 VAL D CA 1
ATOM 4100 C C . VAL D 2 66 ? 64.16275 76.18067 42.08474 1.000 75.44832 66 VAL D C 1
ATOM 4101 O O . VAL D 2 66 ? 65.37327 76.19693 42.34284 1.000 76.80536 66 VAL D O 1
ATOM 4105 N N . VAL D 2 67 ? 63.67370 75.84147 40.90403 1.000 73.09182 67 VAL D N 1
ATOM 4106 C CA . VAL D 2 67 ? 64.49691 75.63746 39.72530 1.000 64.18473 67 VAL D CA 1
ATOM 4107 C C . VAL D 2 67 ? 64.59260 76.96985 39.00418 1.000 67.54586 67 VAL D C 1
ATOM 4108 O O . VAL D 2 67 ? 63.58979 77.68107 38.86531 1.000 72.58820 67 VAL D O 1
ATOM 4112 N N . LEU D 2 68 ? 65.79910 77.32884 38.58132 1.000 76.80095 68 LEU D N 1
ATOM 4113 C CA . LEU D 2 68 ? 66.04028 78.55935 37.84081 1.000 77.08388 68 LEU D CA 1
ATOM 4114 C C . LEU D 2 68 ? 66.25367 78.19833 36.37725 1.000 79.15359 68 LEU D C 1
ATOM 4115 O O . LEU D 2 68 ? 67.12927 77.38779 36.05794 1.000 97.25532 68 LEU D O 1
ATOM 4120 N N . ASP D 2 69 ? 65.44608 78.78269 35.49647 1.000 66.02103 69 ASP D N 1
ATOM 4121 C CA . ASP D 2 69 ? 65.58471 78.60662 34.06256 1.000 55.96245 69 ASP D CA 1
ATOM 4122 C C . ASP D 2 69 ? 65.58926 79.97829 33.40858 1.000 65.94204 69 ASP D C 1
ATOM 4123 O O . ASP D 2 69 ? 65.10733 80.96119 33.97702 1.000 64.92462 69 ASP D O 1
ATOM 4128 N N . GLY D 2 70 ? 66.14059 80.03548 32.20173 1.000 66.57128 70 GLY D N 1
ATOM 4129 C CA . GLY D 2 70 ? 65.92551 81.15752 31.31916 1.000 54.76148 70 GLY D CA 1
ATOM 4130 C C . GLY D 2 70 ? 64.87960 80.80250 30.27840 1.000 61.71913 70 GLY D C 1
ATOM 4131 O O . GLY D 2 70 ? 64.45458 79.65675 30.16235 1.000 76.97950 70 GLY D O 1
ATOM 4132 N N . ASP D 2 71 ? 64.46114 81.81704 29.51925 1.000 64.01582 71 ASP D N 1
ATOM 4133 C CA . ASP D 2 71 ? 63.53335 81.55983 28.42239 1.000 72.52161 71 ASP D CA 1
ATOM 4134 C C . ASP D 2 71 ? 64.10998 80.53930 27.44932 1.000 74.47170 71 ASP D C 1
ATOM 4135 O O . ASP D 2 71 ? 63.39279 79.65394 26.96819 1.000 90.07857 71 ASP D O 1
ATOM 4140 N N . GLY D 2 72 ? 65.41153 80.63063 27.17031 1.000 82.61894 72 GLY D N 1
ATOM 4141 C CA . GLY D 2 72 ? 66.03256 79.67726 26.26430 1.000 76.43473 72 GLY D CA 1
ATOM 4142 C C . GLY D 2 72 ? 66.05916 78.26845 26.82721 1.000 78.58340 72 GLY D C 1
ATOM 4143 O O . GLY D 2 72 ? 65.66425 77.31264 26.15396 1.000 73.11940 72 GLY D O 1
ATOM 4144 N N . SER D 2 73 ? 66.52535 78.11956 28.07213 1.000 65.73327 73 SER D N 1
ATOM 4145 C CA . SER D 2 73 ? 66.56647 76.79693 28.68951 1.000 66.29030 73 SER D CA 1
ATOM 4146 C C . SER D 2 73 ? 65.16630 76.24028 28.92184 1.000 69.17487 73 SER D C 1
ATOM 4147 O O . SER D 2 73 ? 64.97136 75.01932 28.88785 1.000 65.89417 73 SER D O 1
ATOM 4150 N N . PHE D 2 74 ? 64.18549 77.11110 29.16428 1.000 52.77538 74 PHE D N 1
ATOM 4151 C CA . PHE D 2 74 ? 62.80864 76.65054 29.30241 1.000 63.84723 74 PHE D CA 1
ATOM 4152 C C . PHE D 2 74 ? 62.27400 76.13024 27.97222 1.000 70.88029 74 PHE D C 1
ATOM 4153 O O . PHE D 2 74 ? 61.70662 75.03342 27.90380 1.000 69.23735 74 PHE D O 1
ATOM 4161 N N . LEU D 2 75 ? 62.45346 76.90463 26.89984 1.000 62.28505 75 LEU D N 1
ATOM 4162 C CA . LEU D 2 75 ? 61.96756 76.48110 25.59144 1.000 66.93849 75 LEU D CA 1
ATOM 4163 C C . LEU D 2 75 ? 62.68512 75.23050 25.10170 1.000 54.97883 75 LEU D C 1
ATOM 4164 O O . LEU D 2 75 ? 62.07676 74.38759 24.43274 1.000 64.71768 75 LEU D O 1
ATOM 4169 N N . MET D 2 76 ? 63.96879 75.08580 25.43708 1.000 51.61882 76 MET D N 1
ATOM 4170 C CA . MET D 2 76 ? 64.75101 73.95957 24.94089 1.000 51.28427 76 MET D CA 1
ATOM 4171 C C . MET D 2 76 ? 64.18600 72.62376 25.40420 1.000 62.42571 76 MET D C 1
ATOM 4172 O O . MET D 2 76 ? 64.34165 71.61220 24.71118 1.000 67.60206 76 MET D O 1
ATOM 4177 N N . ASN D 2 77 ? 63.52883 72.59355 26.56898 1.000 59.65530 77 ASN D N 1
ATOM 4178 C CA . ASN D 2 77 ? 62.93764 71.37522 27.10984 1.000 55.77366 77 ASN D CA 1
ATOM 4179 C C . ASN D 2 77 ? 61.59199 71.75213 27.74123 1.000 48.95633 77 ASN D C 1
ATOM 4180 O O . ASN D 2 77 ? 61.38416 71.64611 28.94343 1.000 68.14850 77 ASN D O 1
ATOM 4185 N N . MET D 2 78 ? 60.65448 72.20611 26.90388 1.000 45.99318 78 MET D N 1
ATOM 4186 C CA . MET D 2 78 ? 59.37905 72.69415 27.42061 1.000 51.75668 78 MET D CA 1
ATOM 4187 C C . MET D 2 78 ? 58.50243 71.55380 27.92341 1.000 56.90525 78 MET D C 1
ATOM 4188 O O . MET D 2 78 ? 57.80995 71.69927 28.93828 1.000 71.27920 78 MET D O 1
ATOM 4193 N N . GLY D 2 79 ? 58.53172 70.40687 27.24011 1.000 50.18763 79 GLY D N 1
ATOM 4194 C CA . GLY D 2 79 ? 57.66313 69.29631 27.59314 1.000 60.67862 79 GLY D CA 1
ATOM 4195 C C . GLY D 2 79 ? 57.80283 68.80729 29.02343 1.000 63.18981 79 GLY D C 1
ATOM 4196 O O . GLY D 2 79 ? 56.90570 68.11363 29.51979 1.000 58.97441 79 GLY D O 1
ATOM 4197 N N . ILE D 2 80 ? 58.90234 69.15442 29.70146 1.000 61.96305 80 ILE D N 1
ATOM 4198 C CA . ILE D 2 80 ? 59.06472 68.76949 31.10167 1.000 52.93353 80 ILE D CA 1
ATOM 4199 C C . ILE D 2 80 ? 57.91291 69.29879 31.94565 1.000 60.48516 80 ILE D C 1
ATOM 4200 O O . ILE D 2 80 ? 57.54172 68.68425 32.95572 1.000 48.52200 80 ILE D O 1
ATOM 4205 N N . ILE D 2 81 ? 57.31282 70.42541 31.54383 1.000 46.72252 81 ILE D N 1
ATOM 4206 C CA . ILE D 2 81 ? 56.20455 70.97323 32.32006 1.000 45.41712 81 ILE D CA 1
ATOM 4207 C C . ILE D 2 81 ? 55.05206 69.97965 32.37118 1.000 53.00081 81 ILE D C 1
ATOM 4208 O O . ILE D 2 81 ? 54.36959 69.85492 33.39538 1.000 48.63770 81 ILE D O 1
ATOM 4213 N N . THR D 2 82 ? 54.83986 69.22631 31.28611 1.000 48.07604 82 THR D N 1
ATOM 4214 C CA . THR D 2 82 ? 53.76095 68.24511 31.29450 1.000 46.77898 82 THR D CA 1
ATOM 4215 C C . THR D 2 82 ? 54.00559 67.17792 32.34107 1.000 51.02317 82 THR D C 1
ATOM 4216 O O . THR D 2 82 ? 53.05240 66.60120 32.87567 1.000 43.74484 82 THR D O 1
ATOM 4220 N N . MET D 2 83 ? 55.27363 66.88595 32.62754 1.000 33.14369 83 MET D N 1
ATOM 4221 C CA . MET D 2 83 ? 55.58311 65.99537 33.73427 1.000 47.98032 83 MET D CA 1
ATOM 4222 C C . MET D 2 83 ? 55.44750 66.72162 35.06541 1.000 58.52852 83 MET D C 1
ATOM 4223 O O . MET D 2 83 ? 54.87410 66.17489 36.01710 1.000 58.19017 83 MET D O 1
ATOM 4228 N N . ILE D 2 84 ? 55.92403 67.97006 35.13481 1.000 49.31722 84 ILE D N 1
ATOM 4229 C CA . ILE D 2 84 ? 55.84254 68.71903 36.38576 1.000 55.80487 84 ILE D CA 1
ATOM 4230 C C . ILE D 2 84 ? 54.38664 68.94120 36.76782 1.000 60.39786 84 ILE D C 1
ATOM 4231 O O . ILE D 2 84 ? 54.00729 68.81991 37.93768 1.000 54.97003 84 ILE D O 1
ATOM 4236 N N . GLY D 2 85 ? 53.54399 69.25029 35.78230 1.000 43.82964 85 GLY D N 1
ATOM 4237 C CA . GLY D 2 85 ? 52.12307 69.36686 36.03600 1.000 45.62879 85 GLY D CA 1
ATOM 4238 C C . GLY D 2 85 ? 51.43864 68.04489 36.30160 1.000 44.92403 85 GLY D C 1
ATOM 4239 O O . GLY D 2 85 ? 50.36723 68.02882 36.91388 1.000 46.82767 85 GLY D O 1
ATOM 4240 N N . HIS D 2 86 ? 52.03114 66.93284 35.86079 1.000 45.28840 86 HIS D N 1
ATOM 4241 C CA . HIS D 2 86 ? 51.41393 65.63414 36.11433 1.000 46.61842 86 HIS D CA 1
ATOM 4242 C C . HIS D 2 86 ? 51.76201 65.11366 37.50431 1.000 50.48806 86 HIS D C 1
ATOM 4243 O O . HIS D 2 86 ? 50.88940 64.63089 38.23247 1.000 46.21600 86 HIS D O 1
ATOM 4250 N N . GLN D 2 87 ? 53.03892 65.18625 37.87960 1.000 50.94542 87 GLN D N 1
ATOM 4251 C CA . GLN D 2 87 ? 53.45826 64.65933 39.17368 1.000 51.71528 87 GLN D CA 1
ATOM 4252 C C . GLN D 2 87 ? 52.99898 65.55674 40.31320 1.000 52.47380 87 GLN D C 1
ATOM 4253 O O . GLN D 2 87 ? 52.76479 65.07483 41.42664 1.000 66.68753 87 GLN D O 1
ATOM 4259 N N . LYS D 2 88 ? 52.83987 66.84921 40.04215 1.000 72.57898 88 LYS D N 1
ATOM 4260 C CA . LYS D 2 88 ? 52.38554 67.86350 40.98671 1.000 70.47284 88 LYS D CA 1
ATOM 4261 C C . LYS D 2 88 ? 53.22228 67.87653 42.26149 1.000 78.31664 88 LYS D C 1
ATOM 4262 O O . LYS D 2 88 ? 52.70110 67.58608 43.34615 1.000 69.65568 88 LYS D O 1
ATOM 4268 N N . PRO D 2 89 ? 54.51247 68.20579 42.18262 1.000 75.23456 89 PRO D N 1
ATOM 4269 C CA . PRO D 2 89 ? 55.31034 68.35861 43.40973 1.000 56.41554 89 PRO D CA 1
ATOM 4270 C C . PRO D 2 89 ? 54.87054 69.58665 44.19642 1.000 61.64944 89 PRO D C 1
ATOM 4271 O O . PRO D 2 89 ? 54.89555 70.70768 43.68740 1.000 58.27405 89 PRO D O 1
ATOM 4275 N N . LYS D 2 90 ? 54.49445 69.37098 45.46181 1.000 80.63913 90 LYS D N 1
ATOM 4276 C CA . LYS D 2 90 ? 53.82092 70.41289 46.23145 1.000 47.70139 90 LYS D CA 1
ATOM 4277 C C . LYS D 2 90 ? 54.74968 71.53962 46.67388 1.000 57.30273 90 LYS D C 1
ATOM 4278 O O . LYS D 2 90 ? 54.25736 72.60639 47.05815 1.000 59.78192 90 LYS D O 1
ATOM 4284 N N . ASN D 2 91 ? 56.07094 71.34252 46.63611 1.000 51.18389 91 ASN D N 1
ATOM 4285 C CA . ASN D 2 91 ? 57.00812 72.39783 47.01282 1.000 55.66659 91 ASN D CA 1
ATOM 4286 C C . ASN D 2 91 ? 57.99018 72.72392 45.89582 1.000 57.42636 91 ASN D C 1
ATOM 4287 O O . ASN D 2 91 ? 59.07410 73.25342 46.15710 1.000 55.34794 91 ASN D O 1
ATOM 4292 N N . PHE D 2 92 ? 57.62052 72.42734 44.65619 1.000 65.73975 92 PHE D N 1
ATOM 4293 C CA . PHE D 2 92 ? 58.42460 72.75666 43.49237 1.000 55.07608 92 PHE D CA 1
ATOM 4294 C C . PHE D 2 92 ? 58.02098 74.12936 42.97827 1.000 56.84584 92 PHE D C 1
ATOM 4295 O O . PHE D 2 92 ? 56.83804 74.38498 42.73106 1.000 69.54788 92 PHE D O 1
ATOM 4303 N N . ILE D 2 93 ? 59.00123 75.00813 42.81526 1.000 53.17096 93 ILE D N 1
ATOM 4304 C CA . ILE D 2 93 ? 58.77964 76.33485 42.25975 1.000 50.94178 93 ILE D CA 1
ATOM 4305 C C . ILE D 2 93 ? 59.66038 76.46690 41.02648 1.000 69.53550 93 ILE D C 1
ATOM 4306 O O . ILE D 2 93 ? 60.85100 76.14586 41.07661 1.000 79.89177 93 ILE D O 1
ATOM 4311 N N . HIS D 2 94 ? 59.06708 76.91021 39.91967 1.000 68.10058 94 HIS D N 1
ATOM 4312 C CA . HIS D 2 94 ? 59.71050 76.93296 38.60778 1.000 64.98247 94 HIS D CA 1
ATOM 4313 C C . HIS D 2 94 ? 59.83983 78.38467 38.16996 1.000 52.64541 94 HIS D C 1
ATOM 4314 O O . HIS D 2 94 ? 58.83854 79.02521 37.83599 1.000 59.89768 94 HIS D O 1
ATOM 4321 N N . VAL D 2 95 ? 61.05821 78.91485 38.16930 1.000 44.71095 95 VAL D N 1
ATOM 4322 C CA . VAL D 2 95 ? 61.28926 80.31094 37.82946 1.000 59.30015 95 VAL D CA 1
ATOM 4323 C C . VAL D 2 95 ? 61.84473 80.38044 36.41931 1.000 60.18440 95 VAL D C 1
ATOM 4324 O O . VAL D 2 95 ? 62.73032 79.59865 36.05244 1.000 59.00733 95 VAL D O 1
ATOM 4328 N N . VAL D 2 96 ? 61.31029 81.29785 35.62297 1.000 59.07752 96 VAL D N 1
ATOM 4329 C CA . VAL D 2 96 ? 61.77915 81.53377 34.26635 1.000 63.80771 96 VAL D CA 1
ATOM 4330 C C . VAL D 2 96 ? 62.13260 83.00918 34.16279 1.000 65.63980 96 VAL D C 1
ATOM 4331 O O . VAL D 2 96 ? 61.24624 83.87260 34.20036 1.000 73.02358 96 VAL D O 1
ATOM 4335 N N . LEU D 2 97 ? 63.42494 83.30048 34.05516 1.000 71.82996 97 LEU D N 1
ATOM 4336 C CA . LEU D 2 97 ? 63.90417 84.65577 33.82208 1.000 80.32342 97 LEU D CA 1
ATOM 4337 C C . LEU D 2 97 ? 64.06335 84.85277 32.31999 1.000 76.35225 97 LEU D C 1
ATOM 4338 O O . LEU D 2 97 ? 64.83619 84.13749 31.67355 1.000 91.22266 97 LEU D O 1
ATOM 4343 N N . ASP D 2 98 ? 63.33083 85.81534 31.76898 1.000 77.47395 98 ASP D N 1
ATOM 4344 C CA . ASP D 2 98 ? 63.14740 85.94260 30.33170 1.000 84.75326 98 ASP D CA 1
ATOM 4345 C C . ASP D 2 98 ? 63.60166 87.31503 29.85638 1.000 101.56366 98 ASP D C 1
ATOM 4346 O O . ASP D 2 98 ? 63.34164 88.32935 30.51036 1.000 90.64605 98 ASP D O 1
ATOM 4351 N N . ASN D 2 99 ? 64.27298 87.33782 28.70733 1.000 115.12819 99 ASN D N 1
ATOM 4352 C CA . ASN D 2 99 ? 64.69282 88.57190 28.05608 1.000 135.86358 99 ASN D CA 1
ATOM 4353 C C . ASN D 2 99 ? 64.07954 88.61637 26.66334 1.000 151.95371 99 ASN D C 1
ATOM 4354 O O . ASN D 2 99 ? 64.36404 87.75011 25.82900 1.000 160.61200 99 ASN D O 1
ATOM 4359 N N . GLY D 2 100 ? 63.23671 89.61798 26.41804 1.000 153.16373 100 GLY D N 1
ATOM 4360 C CA . GLY D 2 100 ? 62.61940 89.79365 25.11711 1.000 155.48946 100 GLY D CA 1
ATOM 4361 C C . GLY D 2 100 ? 63.01469 91.09989 24.45899 1.000 157.64613 100 GLY D C 1
ATOM 4362 O O . GLY D 2 100 ? 63.37799 92.05874 25.14749 1.000 157.41347 100 GLY D O 1
ATOM 4363 N N . MET D 2 101 ? 62.95710 91.15533 23.13064 1.000 159.86945 101 MET D N 1
ATOM 4364 C CA . MET D 2 101 ? 63.35026 92.36233 22.40388 1.000 156.22055 101 MET D CA 1
ATOM 4365 C C . MET D 2 101 ? 62.19935 92.92161 21.56808 1.000 145.29701 101 MET D C 1
ATOM 4366 O O . MET D 2 101 ? 61.79847 92.33729 20.55593 1.000 137.00383 101 MET D O 1
ATOM 4371 N N . ARG D 2 109 ? 64.89807 87.02473 15.94844 1.000 143.60082 109 ARG D N 1
ATOM 4372 C CA . ARG D 2 109 ? 66.12717 86.89414 16.72231 1.000 142.18189 109 ARG D CA 1
ATOM 4373 C C . ARG D 2 109 ? 66.12154 85.59536 17.51576 1.000 134.64864 109 ARG D C 1
ATOM 4374 O O . ARG D 2 109 ? 67.06255 84.80488 17.44924 1.000 144.16051 109 ARG D O 1
ATOM 4382 N N . THR D 2 110 ? 65.04184 85.38549 18.26240 1.000 112.96669 110 THR D N 1
ATOM 4383 C CA . THR D 2 110 ? 64.88167 84.21373 19.10581 1.000 97.49704 110 THR D CA 1
ATOM 4384 C C . THR D 2 110 ? 63.42175 83.78946 19.06094 1.000 80.34150 110 THR D C 1
ATOM 4385 O O . THR D 2 110 ? 62.54543 84.55912 18.65919 1.000 81.80246 110 THR D O 1
ATOM 4389 N N . VAL D 2 111 ? 63.16522 82.54716 19.45602 1.000 82.06806 111 VAL D N 1
ATOM 4390 C CA . VAL D 2 111 ? 61.78838 82.07798 19.58475 1.000 75.43942 111 VAL D CA 1
ATOM 4391 C C . VAL D 2 111 ? 61.20218 82.72950 20.83136 1.000 71.30061 111 VAL D C 1
ATOM 4392 O O . VAL D 2 111 ? 61.72834 82.53688 21.93761 1.000 65.93378 111 VAL D O 1
ATOM 4396 N N . PRO D 2 112 ? 60.13977 83.51945 20.70547 1.000 62.77436 112 PRO D N 1
ATOM 4397 C CA . PRO D 2 112 ? 59.59736 84.21459 21.87884 1.000 62.13719 112 PRO D CA 1
ATOM 4398 C C . PRO D 2 112 ? 58.81135 83.27970 22.78552 1.000 71.16911 112 PRO D C 1
ATOM 4399 O O . PRO D 2 112 ? 58.06234 82.41379 22.32523 1.000 79.67657 112 PRO D O 1
ATOM 4403 N N . LEU D 2 113 ? 58.99824 83.46323 24.09206 1.000 74.61998 113 LEU D N 1
ATOM 4404 C CA . LEU D 2 113 ? 58.23297 82.74153 25.10527 1.000 62.39211 113 LEU D CA 1
ATOM 4405 C C . LEU D 2 113 ? 56.92362 83.48385 25.34075 1.000 60.81517 113 LEU D C 1
ATOM 4406 O O . LEU D 2 113 ? 56.92583 84.61605 25.83449 1.000 74.44417 113 LEU D O 1
ATOM 4411 N N . VAL D 2 114 ? 55.80406 82.85065 24.99917 1.000 53.46390 114 VAL D N 1
ATOM 4412 C CA . VAL D 2 114 ? 54.50411 83.51055 24.95395 1.000 48.81744 114 VAL D CA 1
ATOM 4413 C C . VAL D 2 114 ? 53.54329 82.79130 25.89245 1.000 57.31971 114 VAL D C 1
ATOM 4414 O O . VAL D 2 114 ? 53.42809 81.56097 25.84824 1.000 45.09109 114 VAL D O 1
ATOM 4418 N N . ASN D 2 115 ? 52.85903 83.56068 26.73761 1.000 58.22163 115 ASN D N 1
ATOM 4419 C CA . ASN D 2 115 ? 51.77193 83.05010 27.56975 1.000 53.91993 115 ASN D CA 1
ATOM 4420 C C . ASN D 2 115 ? 52.21196 81.84164 28.40040 1.000 43.69886 115 ASN D C 1
ATOM 4421 O O . ASN D 2 115 ? 51.48865 80.85257 28.53616 1.000 60.36439 115 ASN D O 1
ATOM 4426 N N . VAL D 2 116 ? 53.41451 81.93312 28.97476 1.000 46.67197 116 VAL D N 1
ATOM 4427 C CA . VAL D 2 116 ? 53.96432 80.80016 29.71682 1.000 61.91266 116 VAL D CA 1
ATOM 4428 C C . VAL D 2 116 ? 53.12684 80.48210 30.95671 1.000 56.25009 116 VAL D C 1
ATOM 4429 O O . VAL D 2 116 ? 52.97319 79.30968 31.32173 1.000 60.76925 116 VAL D O 1
ATOM 4433 N N . THR D 2 117 ? 52.56096 81.49726 31.61651 1.000 43.11403 117 THR D N 1
ATOM 4434 C CA . THR D 2 117 ? 51.77634 81.23467 32.81899 1.000 56.47646 117 THR D CA 1
ATOM 4435 C C . THR D 2 117 ? 50.51115 80.45735 32.48184 1.000 53.56953 117 THR D C 1
ATOM 4436 O O . THR D 2 117 ? 50.17464 79.47060 33.15468 1.000 54.42540 117 THR D O 1
ATOM 4440 N N . ASP D 2 118 ? 49.79954 80.88705 31.43593 1.000 51.51418 118 ASP D N 1
ATOM 4441 C CA . ASP D 2 118 ? 48.61544 80.15655 30.99873 1.000 53.62224 118 ASP D CA 1
ATOM 4442 C C . ASP D 2 118 ? 48.95934 78.71426 30.66170 1.000 51.08862 118 ASP D C 1
ATOM 4443 O O . ASP D 2 118 ? 48.22868 77.79357 31.03724 1.000 52.03876 118 ASP D O 1
ATOM 4448 N N . ILE D 2 119 ? 50.07851 78.49689 29.96876 1.000 42.87448 119 ILE D N 1
ATOM 4449 C CA . ILE D 2 119 ? 50.42948 77.14840 29.53293 1.000 51.74975 119 ILE D CA 1
ATOM 4450 C C . ILE D 2 119 ? 50.76757 76.26958 30.73297 1.000 43.81480 119 ILE D C 1
ATOM 4451 O O . ILE D 2 119 ? 50.33326 75.10896 30.81940 1.000 49.87699 119 ILE D O 1
ATOM 4456 N N . ALA D 2 120 ? 51.53454 76.80864 31.68307 1.000 52.91539 120 ALA D N 1
ATOM 4457 C CA . ALA D 2 120 ? 51.85638 76.04905 32.88523 1.000 50.65178 120 ALA D CA 1
ATOM 4458 C C . ALA D 2 120 ? 50.59433 75.69963 33.66000 1.000 42.87119 120 ALA D C 1
ATOM 4459 O O . ALA D 2 120 ? 50.47346 74.59511 34.20426 1.000 42.24354 120 ALA D O 1
ATOM 4461 N N . LEU D 2 121 ? 49.62838 76.61732 33.70136 1.000 35.31401 121 LEU D N 1
ATOM 4462 C CA . LEU D 2 121 ? 48.36425 76.29359 34.35585 1.000 41.46019 121 LEU D CA 1
ATOM 4463 C C . LEU D 2 121 ? 47.59476 75.22995 33.57856 1.000 61.81730 121 LEU D C 1
ATOM 4464 O O . LEU D 2 121 ? 46.94108 74.36882 34.17662 1.000 50.11696 121 LEU D O 1
ATOM 4469 N N . GLN D 2 122 ? 47.67278 75.26532 32.24479 1.000 56.58671 122 GLN D N 1
ATOM 4470 C CA . GLN D 2 122 ? 46.94817 74.29650 31.42788 1.000 42.90052 122 GLN D CA 1
ATOM 4471 C C . GLN D 2 122 ? 47.50566 72.88772 31.58211 1.000 47.20448 122 GLN D C 1
ATOM 4472 O O . GLN D 2 122 ? 46.75515 71.91366 31.44394 1.000 40.57153 122 GLN D O 1
ATOM 4478 N N . VAL D 2 123 ? 48.81583 72.75202 31.83164 1.000 45.89142 123 VAL D N 1
ATOM 4479 C CA . VAL D 2 123 ? 49.39990 71.41923 31.99745 1.000 52.46099 123 VAL D CA 1
ATOM 4480 C C . VAL D 2 123 ? 49.31684 70.89424 33.42708 1.000 52.72691 123 VAL D C 1
ATOM 4481 O O . VAL D 2 123 ? 49.68733 69.73516 33.66932 1.000 46.59388 123 VAL D O 1
ATOM 4485 N N . GLY D 2 124 ? 48.85338 71.69822 34.38250 1.000 57.23744 124 GLY D N 1
ATOM 4486 C CA . GLY D 2 124 ? 48.56600 71.20023 35.72125 1.000 53.34901 124 GLY D CA 1
ATOM 4487 C C . GLY D 2 124 ? 49.30223 71.87711 36.86507 1.000 46.85150 124 GLY D C 1
ATOM 4488 O O . GLY D 2 124 ? 49.15953 71.42609 38.01029 1.000 58.75910 124 GLY D O 1
ATOM 4489 N N . TYR D 2 125 ? 50.09726 72.91869 36.62809 1.000 45.09397 125 TYR D N 1
ATOM 4490 C CA . TYR D 2 125 ? 50.70595 73.65075 37.72774 1.000 35.77985 125 TYR D CA 1
ATOM 4491 C C . TYR D 2 125 ? 49.62646 74.19680 38.65074 1.000 47.13423 125 TYR D C 1
ATOM 4492 O O . TYR D 2 125 ? 48.50976 74.49487 38.21883 1.000 49.99058 125 TYR D O 1
ATOM 4501 N N . GLU D 2 126 ? 49.96929 74.33008 39.93768 1.000 43.10682 126 GLU D N 1
ATOM 4502 C CA . GLU D 2 126 ? 49.01798 74.89043 40.89260 1.000 40.09179 126 GLU D CA 1
ATOM 4503 C C . GLU D 2 126 ? 48.85982 76.38834 40.69102 1.000 34.57846 126 GLU D C 1
ATOM 4504 O O . GLU D 2 126 ? 47.75666 76.92731 40.83381 1.000 45.43944 126 GLU D O 1
ATOM 4510 N N . TYR D 2 127 ? 49.94702 77.08395 40.37439 1.000 40.77773 127 TYR D N 1
ATOM 4511 C CA . TYR D 2 127 ? 49.84432 78.50413 40.08012 1.000 40.10342 127 TYR D CA 1
ATOM 4512 C C . TYR D 2 127 ? 50.96393 78.88934 39.13330 1.000 47.58909 127 TYR D C 1
ATOM 4513 O O . TYR D 2 127 ? 51.96595 78.18361 38.99960 1.000 44.72896 127 TYR D O 1
ATOM 4522 N N . ALA D 2 128 ? 50.77918 80.03235 38.48438 1.000 43.63101 128 ALA D N 1
ATOM 4523 C CA . ALA D 2 128 ? 51.75459 80.54852 37.53566 1.000 44.53133 128 ALA D CA 1
ATOM 4524 C C . ALA D 2 128 ? 51.59305 82.05685 37.50242 1.000 55.08862 128 ALA D C 1
ATOM 4525 O O . ALA D 2 128 ? 50.52026 82.55591 37.14973 1.000 48.15267 128 ALA D O 1
ATOM 4527 N N . ILE D 2 129 ? 52.63712 82.78103 37.90123 1.000 47.91731 129 ILE D N 1
ATOM 4528 C CA . ILE D 2 129 ? 52.53967 84.22287 38.06635 1.000 69.85374 129 ILE D CA 1
ATOM 4529 C C . ILE D 2 129 ? 53.70127 84.89298 37.34874 1.000 72.36459 129 ILE D C 1
ATOM 4530 O O . ILE D 2 129 ? 54.74617 84.28828 37.09640 1.000 67.27346 129 ILE D O 1
ATOM 4535 N N . GLU D 2 130 ? 53.50018 86.16726 37.02646 1.000 68.59827 130 GLU D N 1
ATOM 4536 C CA . GLU D 2 130 ? 54.51423 87.00476 36.40349 1.000 71.21931 130 GLU D CA 1
ATOM 4537 C C . GLU D 2 130 ? 54.79588 88.19351 37.30926 1.000 84.22929 130 GLU D C 1
ATOM 4538 O O . GLU D 2 130 ? 53.86341 88.85305 37.78213 1.000 84.58100 130 GLU D O 1
ATOM 4544 N N . ILE D 2 131 ? 56.07436 88.46337 37.54977 1.000 89.05780 131 ILE D N 1
ATOM 4545 C CA . ILE D 2 131 ? 56.50079 89.56357 38.40517 1.000 92.69126 131 ILE D CA 1
ATOM 4546 C C . ILE D 2 131 ? 57.24101 90.57223 37.54152 1.000 110.37382 131 ILE D C 1
ATOM 4547 O O . ILE D 2 131 ? 58.33100 90.28521 37.03091 1.000 118.04763 131 ILE D O 1
ATOM 4552 N N . ASN D 2 132 ? 56.65017 91.74833 37.36749 1.000 121.38465 132 ASN D N 1
ATOM 4553 C CA . ASN D 2 132 ? 57.40352 92.89017 36.88229 1.000 130.02179 132 ASN D CA 1
ATOM 4554 C C . ASN D 2 132 ? 57.99213 93.63949 38.07516 1.000 135.39849 132 ASN D C 1
ATOM 4555 O O . ASN D 2 132 ? 57.63296 93.40005 39.23082 1.000 128.09346 132 ASN D O 1
ATOM 4560 N N . SER D 2 133 ? 58.91466 94.55865 37.78507 1.000 148.89185 133 SER D N 1
ATOM 4561 C CA . SER D 2 133 ? 59.68447 95.19046 38.85101 1.000 160.20442 133 SER D CA 1
ATOM 4562 C C . SER D 2 133 ? 58.87766 96.20969 39.64523 1.000 163.37634 133 SER D C 1
ATOM 4563 O O . SER D 2 133 ? 59.31529 96.61207 40.72810 1.000 164.93111 133 SER D O 1
ATOM 4566 N N . GLY D 2 134 ? 57.71118 96.62357 39.14932 1.000 164.31284 134 GLY D N 1
ATOM 4567 C CA . GLY D 2 134 ? 56.94255 97.63605 39.85709 1.000 167.67538 134 GLY D CA 1
ATOM 4568 C C . GLY D 2 134 ? 56.32506 97.11587 41.14257 1.000 168.16047 134 GLY D C 1
ATOM 4569 O O . GLY D 2 134 ? 56.44831 97.73844 42.20174 1.000 169.84606 134 GLY D O 1
ATOM 4570 N N . GLN D 2 135 ? 55.65635 95.96786 41.06845 1.000 163.10872 135 GLN D N 1
ATOM 4571 C CA . GLN D 2 135 ? 54.94506 95.43824 42.22357 1.000 156.35312 135 GLN D CA 1
ATOM 4572 C C . GLN D 2 135 ? 55.91711 95.02014 43.32088 1.000 153.74751 135 GLN D C 1
ATOM 4573 O O . GLN D 2 135 ? 57.01407 94.52219 43.05093 1.000 151.41808 135 GLN D O 1
ATOM 4579 N N . LYS D 2 136 ? 55.50714 95.23607 44.57056 1.000 152.01249 136 LYS D N 1
ATOM 4580 C CA . LYS D 2 136 ? 56.29262 94.83867 45.72888 1.000 150.13245 136 LYS D CA 1
ATOM 4581 C C . LYS D 2 136 ? 55.57679 93.82784 46.61369 1.000 149.34650 136 LYS D C 1
ATOM 4582 O O . LYS D 2 136 ? 56.11018 93.46387 47.66853 1.000 145.65526 136 LYS D O 1
ATOM 4588 N N . SER D 2 137 ? 54.39120 93.36192 46.21755 1.000 149.49367 137 SER D N 1
ATOM 4589 C CA . SER D 2 137 ? 53.63681 92.37557 46.98458 1.000 140.32870 137 SER D CA 1
ATOM 4590 C C . SER D 2 137 ? 53.71777 90.98606 46.35891 1.000 138.46927 137 SER D C 1
ATOM 4591 O O . SER D 2 137 ? 54.18743 90.04399 47.00409 1.000 138.65774 137 SER D O 1
ATOM 4594 N N . PHE D 2 138 ? 53.28434 90.85615 45.09914 1.000 133.22954 138 PHE D N 1
ATOM 4595 C CA . PHE D 2 138 ? 53.21560 89.60018 44.34908 1.000 128.74539 138 PHE D CA 1
ATOM 4596 C C . PHE D 2 138 ? 52.83725 88.40290 45.21859 1.000 121.88775 138 PHE D C 1
ATOM 4597 O O . PHE D 2 138 ? 53.65566 87.50572 45.44120 1.000 124.88579 138 PHE D O 1
ATOM 4605 N N . ASP D 2 139 ? 51.59113 88.37083 45.69566 1.000 110.74465 139 ASP D N 1
ATOM 4606 C CA . ASP D 2 139 ? 51.13885 87.33022 46.61494 1.000 91.51228 139 ASP D CA 1
ATOM 4607 C C . ASP D 2 139 ? 51.29535 85.93287 46.02378 1.000 79.96048 139 ASP D C 1
ATOM 4608 O O . ASP D 2 139 ? 50.57927 85.55691 45.09041 1.000 77.55901 139 ASP D O 1
ATOM 4613 N N . LEU D 2 140 ? 52.22681 85.15775 46.57455 1.000 63.42200 140 LEU D N 1
ATOM 4614 C CA . LEU D 2 140 ? 52.52170 83.82052 46.07791 1.000 61.97811 140 LEU D CA 1
ATOM 4615 C C . LEU D 2 140 ? 51.61418 82.80013 46.74939 1.000 67.56119 140 LEU D C 1
ATOM 4616 O O . LEU D 2 140 ? 51.62773 82.69879 47.98274 1.000 67.83294 140 LEU D O 1
ATOM 4621 N N . PRO D 2 141 ? 50.82082 82.03262 45.99912 1.000 72.29889 141 PRO D N 1
ATOM 4622 C CA . PRO D 2 141 ? 50.02033 80.97608 46.62879 1.000 56.02729 141 PRO D CA 1
ATOM 4623 C C . PRO D 2 141 ? 50.90293 79.99398 47.38434 1.000 55.33405 141 PRO D C 1
ATOM 4624 O O . PRO D 2 141 ? 52.03892 79.71695 46.99752 1.000 56.99546 141 PRO D O 1
ATOM 4628 N N . ASN D 2 142 ? 50.36577 79.46825 48.48124 1.000 52.26199 142 ASN D N 1
ATOM 4629 C CA . ASN D 2 142 ? 51.13078 78.61667 49.39032 1.000 53.54261 142 ASN D CA 1
ATOM 4630 C C . ASN D 2 142 ? 51.11509 77.14108 48.99229 1.000 52.61882 142 ASN D C 1
ATOM 4631 O O . ASN D 2 142 ? 50.94449 76.26937 49.85111 1.000 59.31924 142 ASN D O 1
ATOM 4636 N N . GLU D 2 143 ? 51.29590 76.82130 47.71103 1.000 51.46560 143 GLU D N 1
ATOM 4637 C CA . GLU D 2 143 ? 51.37084 75.43123 47.26857 1.000 55.55330 143 GLU D CA 1
ATOM 4638 C C . GLU D 2 143 ? 51.89351 75.38853 45.84192 1.000 60.96014 143 GLU D C 1
ATOM 4639 O O . GLU D 2 143 ? 51.72938 76.34528 45.08100 1.000 64.53424 143 GLU D O 1
ATOM 4645 N N . GLY D 2 144 ? 52.51209 74.26493 45.48794 1.000 61.76004 144 GLY D N 1
ATOM 4646 C CA . GLY D 2 144 ? 53.09610 74.09824 44.17955 1.000 45.68462 144 GLY D CA 1
ATOM 4647 C C . GLY D 2 144 ? 52.46645 72.97383 43.38083 1.000 58.40558 144 GLY D C 1
ATOM 4648 O O . GLY D 2 144 ? 51.53629 72.30160 43.83875 1.000 63.05637 144 GLY D O 1
ATOM 4649 N N . PRO D 2 145 ? 52.96114 72.74622 42.15051 1.000 56.97230 145 PRO D N 1
ATOM 4650 C CA . PRO D 2 145 ? 54.03255 73.48978 41.47625 1.000 48.16497 145 PRO D CA 1
ATOM 4651 C C . PRO D 2 145 ? 53.63872 74.90942 41.08615 1.000 55.27582 145 PRO D C 1
ATOM 4652 O O . PRO D 2 145 ? 52.51665 75.14070 40.63541 1.000 65.10626 145 PRO D O 1
ATOM 4656 N N . GLY D 2 146 ? 54.56341 75.84250 41.24948 1.000 58.16755 146 GLY D N 1
ATOM 4657 C CA . GLY D 2 146 ? 54.33277 77.23529 40.89837 1.000 39.80785 146 GLY D CA 1
ATOM 4658 C C . GLY D 2 146 ? 55.36437 77.71538 39.89790 1.000 56.90024 146 GLY D C 1
ATOM 4659 O O . GLY D 2 146 ? 56.54324 77.36399 39.99273 1.000 60.46395 146 GLY D O 1
ATOM 4660 N N . LEU D 2 147 ? 54.91095 78.50637 38.93245 1.000 45.81995 147 LEU D N 1
ATOM 4661 C CA . LEU D 2 147 ? 55.78524 79.10718 37.93776 1.000 45.85829 147 LEU D CA 1
ATOM 4662 C C . LEU D 2 147 ? 55.80016 80.61431 38.13868 1.000 55.75531 147 LEU D C 1
ATOM 4663 O O . LEU D 2 147 ? 54.74062 81.25030 38.20186 1.000 51.54438 147 LEU D O 1
ATOM 4668 N N . ILE D 2 148 ? 56.99677 81.18149 38.24026 1.000 56.34178 148 ILE D N 1
ATOM 4669 C CA . ILE D 2 148 ? 57.17226 82.61952 38.39739 1.000 67.36790 148 ILE D CA 1
ATOM 4670 C C . ILE D 2 148 ? 57.96801 83.12292 37.20518 1.000 55.04327 148 ILE D C 1
ATOM 4671 O O . ILE D 2 148 ? 59.11019 82.69880 36.98730 1.000 66.95124 148 ILE D O 1
ATOM 4676 N N . HIS D 2 149 ? 57.36551 84.02049 36.43730 1.000 61.91508 149 HIS D N 1
ATOM 4677 C CA . HIS D 2 149 ? 57.91508 84.48793 35.16882 1.000 71.25946 149 HIS D CA 1
ATOM 4678 C C . HIS D 2 149 ? 58.39722 85.91933 35.37146 1.000 77.98680 149 HIS D C 1
ATOM 4679 O O . HIS D 2 149 ? 57.59462 86.85700 35.41490 1.000 83.46495 149 HIS D O 1
ATOM 4686 N N . ILE D 2 150 ? 59.70673 86.08286 35.50287 1.000 73.83785 150 ILE D N 1
ATOM 4687 C CA . ILE D 2 150 ? 60.31645 87.38405 35.74750 1.000 76.27450 150 ILE D CA 1
ATOM 4688 C C . ILE D 2 150 ? 60.99946 87.82183 34.45632 1.000 82.73636 150 ILE D C 1
ATOM 4689 O O . ILE D 2 150 ? 62.15089 87.45500 34.18917 1.000 85.71360 150 ILE D O 1
ATOM 4694 N N . LYS D 2 151 ? 60.28572 88.59731 33.64209 1.000 97.70629 151 LYS D N 1
ATOM 4695 C CA . LYS D 2 151 ? 60.89666 89.27224 32.50650 1.000 106.00544 151 LYS D CA 1
ATOM 4696 C C . LYS D 2 151 ? 61.90529 90.29447 33.01325 1.000 120.87862 151 LYS D C 1
ATOM 4697 O O . LYS D 2 151 ? 61.62464 91.05290 33.94022 1.00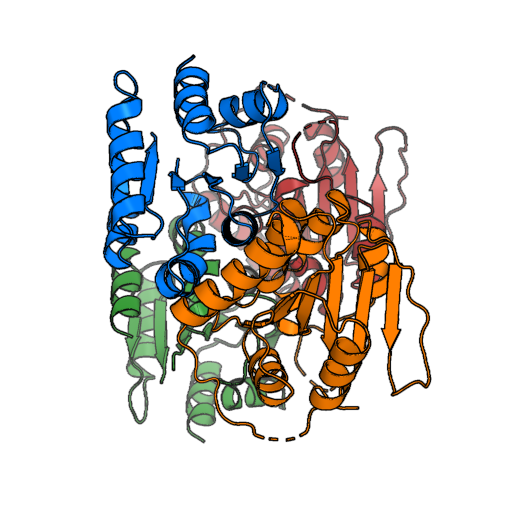0 119.51044 151 LYS D O 1
ATOM 4703 N N . VAL D 2 152 ? 63.08644 90.30866 32.40214 1.000 133.56561 152 VAL D N 1
ATOM 4704 C CA . VAL D 2 152 ? 64.24412 90.98355 32.97125 1.000 128.12599 152 VAL D CA 1
ATOM 4705 C C . VAL D 2 152 ? 64.96407 91.79380 31.89867 1.000 136.70771 152 VAL D C 1
ATOM 4706 O O . VAL D 2 152 ? 65.04195 91.39103 30.73244 1.000 144.63628 152 VAL D O 1
ATOM 4710 N N . GLU D 2 153 ? 65.48831 92.95516 32.30271 1.000 144.58338 153 GLU D N 1
ATOM 4711 C CA . GLU D 2 153 ? 66.30926 93.78339 31.42400 1.000 156.48549 153 GLU D CA 1
ATOM 4712 C C . GLU D 2 153 ? 67.77367 93.65655 31.82626 1.000 161.85956 153 GLU D C 1
ATOM 4713 O O . GLU D 2 153 ? 68.15374 94.09746 32.92347 1.000 163.52908 153 GLU D O 1
ATOM 4719 N N . PRO D 2 154 ? 68.62757 93.04943 30.99115 1.000 163.10305 154 PRO D N 1
ATOM 4720 C CA . PRO D 2 154 ? 70.04911 92.85461 31.29243 1.000 163.96971 154 PRO D CA 1
ATOM 4721 C C . PRO D 2 154 ? 70.84179 94.15792 31.28082 1.000 169.67534 154 PRO D C 1
ATOM 4722 O O . PRO D 2 154 ? 71.89647 94.21174 31.91353 1.000 172.86350 154 PRO D O 1
ATOM 4726 N N . ILE D 2 159 ? 80.62171 91.89378 33.15701 1.000 205.16805 159 ILE D N 1
ATOM 4727 C CA . ILE D 2 159 ? 80.86128 91.90060 34.59287 1.000 204.23502 159 ILE D CA 1
ATOM 4728 C C . ILE D 2 159 ? 81.06170 90.47724 35.07808 1.000 210.66515 159 ILE D C 1
ATOM 4729 O O . ILE D 2 159 ? 81.28422 89.56425 34.28475 1.000 220.64865 159 ILE D O 1
ATOM 4734 N N . GLY D 2 160 ? 81.00372 90.29504 36.38835 1.000 202.80020 160 GLY D N 1
ATOM 4735 C CA . GLY D 2 160 ? 80.83796 88.95208 36.92758 1.000 192.88833 160 GLY D CA 1
ATOM 4736 C C . GLY D 2 160 ? 82.14981 88.23615 37.18217 1.000 186.63181 160 GLY D C 1
ATOM 4737 O O . GLY D 2 160 ? 83.13683 88.38058 36.45816 1.000 186.13685 160 GLY D O 1
ATOM 4738 N N . LYS D 2 161 ? 82.14530 87.41928 38.22638 1.000 181.10696 161 LYS D N 1
ATOM 4739 C CA . LYS D 2 161 ? 83.26951 86.55807 38.55811 1.000 174.91574 161 LYS D CA 1
ATOM 4740 C C . LYS D 2 161 ? 82.93473 85.15380 38.06867 1.000 166.36554 161 LYS D C 1
ATOM 4741 O O . LYS D 2 161 ? 81.86656 84.62319 38.39694 1.000 168.53379 161 LYS D O 1
ATOM 4747 N N . ARG D 2 162 ? 83.81001 84.58863 37.23543 1.000 160.09513 162 ARG D N 1
ATOM 4748 C CA . ARG D 2 162 ? 83.80767 83.14531 36.99455 1.000 160.18545 162 ARG D CA 1
ATOM 4749 C C . ARG D 2 162 ? 83.53381 82.39709 38.29971 1.000 174.27493 162 ARG D C 1
ATOM 4750 O O . ARG D 2 162 ? 84.17523 82.66406 39.30617 1.000 175.32789 162 ARG D O 1
ATOM 4758 N N . VAL D 2 163 ? 82.57663 81.46658 38.33141 1.000 186.05919 163 VAL D N 1
ATOM 4759 C CA . VAL D 2 163 ? 82.48214 80.69875 39.56928 1.000 195.84101 163 VAL D CA 1
ATOM 4760 C C . VAL D 2 163 ? 83.64112 79.72856 39.63756 1.000 202.76910 163 VAL D C 1
ATOM 4761 O O . VAL D 2 163 ? 83.98153 79.04308 38.66025 1.000 202.04502 163 VAL D O 1
ATOM 4765 N N . HIS D 2 164 ? 84.23116 79.64557 40.81976 1.000 206.98624 164 HIS D N 1
ATOM 4766 C CA . HIS D 2 164 ? 85.46024 78.91275 41.00675 1.000 208.84934 164 HIS D CA 1
ATOM 4767 C C . HIS D 2 164 ? 85.22899 77.66608 41.83551 1.000 200.59044 164 HIS D C 1
ATOM 4768 O O . HIS D 2 164 ? 85.89678 77.49600 42.85315 1.000 207.61497 164 HIS D O 1
ATOM 4775 N N . TRP D 2 165 ? 84.30393 76.79449 41.41714 1.000 188.09296 165 TRP D N 1
ATOM 4776 C CA . TRP D 2 165 ? 84.11687 75.49825 42.06774 1.000 173.56781 165 TRP D CA 1
ATOM 4777 C C . TRP D 2 165 ? 83.76563 74.41592 41.06011 1.000 167.65837 165 TRP D C 1
ATOM 4778 O O . TRP D 2 165 ? 82.81696 74.57246 40.28232 1.000 161.99311 165 TRP D O 1
ATOM 4789 N N . THR D 2 166 ? 84.51720 73.29949 41.11552 1.000 168.75859 166 THR D N 1
ATOM 4790 C CA . THR D 2 166 ? 84.36902 72.20894 40.16923 1.000 171.03336 166 THR D CA 1
ATOM 4791 C C . THR D 2 166 ? 83.08198 71.45734 40.49704 1.000 156.51248 166 THR D C 1
ATOM 4792 O O . THR D 2 166 ? 82.50791 71.64561 41.57660 1.000 161.45674 166 THR D O 1
ATOM 4796 N N . PRO D 2 167 ? 82.56372 70.67009 39.53623 1.000 138.52774 167 PRO D N 1
ATOM 4797 C CA . PRO D 2 167 ? 81.27029 69.98976 39.73366 1.000 126.14093 167 PRO D CA 1
ATOM 4798 C C . PRO D 2 167 ? 81.14895 69.17257 41.01400 1.000 122.34551 167 PRO D C 1
ATOM 4799 O O . PRO D 2 167 ? 80.09871 69.23664 41.67216 1.000 133.87964 167 PRO D O 1
ATOM 4803 N N . GLN D 2 168 ? 82.18526 68.43377 41.41738 1.000 110.63003 168 GLN D N 1
ATOM 4804 C CA . GLN D 2 168 ? 82.03588 67.65183 42.64051 1.000 107.91146 168 GLN D CA 1
ATOM 4805 C C . GLN D 2 168 ? 82.09801 68.51370 43.90453 1.000 118.87950 168 GLN D C 1
ATOM 4806 O O . GLN D 2 168 ? 81.47123 68.16383 44.90118 1.000 121.47506 168 GLN D O 1
ATOM 4812 N N . GLU D 2 169 ? 82.76528 69.66335 43.88374 1.000 141.62058 169 GLU D N 1
ATOM 4813 C CA . GLU D 2 169 ? 82.58456 70.60659 44.98061 1.000 164.92276 169 GLU D CA 1
ATOM 4814 C C . GLU D 2 169 ? 81.10261 70.89886 45.15631 1.000 165.30027 169 GLU D C 1
ATOM 4815 O O . GLU D 2 169 ? 80.54424 70.82351 46.26140 1.000 167.02203 169 GLU D O 1
ATOM 4821 N N . ILE D 2 170 ? 80.46035 71.29202 44.05493 1.000 153.50391 170 ILE D N 1
ATOM 4822 C CA . ILE D 2 170 ? 79.07072 71.72473 44.09122 1.000 129.75350 170 ILE D CA 1
ATOM 4823 C C . ILE D 2 170 ? 78.18068 70.59479 44.58698 1.000 112.31540 170 ILE D C 1
ATOM 4824 O O . ILE D 2 170 ? 77.30531 70.81712 45.42895 1.000 105.01814 170 ILE D O 1
ATOM 4829 N N . VAL D 2 171 ? 78.40926 69.36024 44.12275 1.000 106.89177 171 VAL D N 1
ATOM 4830 C CA . VAL D 2 171 ? 77.51063 68.29048 44.55210 1.000 103.03871 171 VAL D CA 1
ATOM 4831 C C . VAL D 2 171 ? 77.75755 67.91116 46.01337 1.000 113.81628 171 VAL D C 1
ATOM 4832 O O . VAL D 2 171 ? 76.80802 67.61816 46.74616 1.000 118.12140 171 VAL D O 1
ATOM 4836 N N . GLN D 2 172 ? 79.01393 67.89459 46.47827 1.000 129.19843 172 GLN D N 1
ATOM 4837 C CA . GLN D 2 172 ? 79.21705 67.58342 47.89523 1.000 132.61626 172 GLN D CA 1
ATOM 4838 C C . GLN D 2 172 ? 78.54212 68.63381 48.77381 1.000 117.02699 172 GLN D C 1
ATOM 4839 O O . GLN D 2 172 ? 77.73628 68.29656 49.66303 1.000 107.67876 172 GLN D O 1
ATOM 4845 N N . ARG D 2 173 ? 78.82959 69.91921 48.50562 1.000 122.57933 173 ARG D N 1
ATOM 4846 C CA . ARG D 2 173 ? 78.16499 71.00820 49.21656 1.000 138.50766 173 ARG D CA 1
ATOM 4847 C C . ARG D 2 173 ? 76.65620 70.82756 49.20831 1.000 158.57424 173 ARG D C 1
ATOM 4848 O O . ARG D 2 173 ? 75.99162 71.01993 50.23316 1.000 169.10652 173 ARG D O 1
ATOM 4856 N N . PHE D 2 174 ? 76.10166 70.43586 48.05992 1.000 152.21939 174 PHE D N 1
ATOM 4857 C CA . PHE D 2 174 ? 74.65575 70.32505 47.92107 1.000 132.14717 174 PHE D CA 1
ATOM 4858 C C . PHE D 2 174 ? 74.10014 69.16579 48.74071 1.000 120.60711 174 PHE D C 1
ATOM 4859 O O . PHE D 2 174 ? 73.30996 69.36718 49.66998 1.000 122.61677 174 PHE D O 1
ATOM 4867 N N . THR D 2 175 ? 74.49757 67.93842 48.40325 1.000 105.59203 175 THR D N 1
ATOM 4868 C CA . THR D 2 175 ? 73.84000 66.76456 48.96461 1.000 111.66304 175 THR D CA 1
ATOM 4869 C C . THR D 2 175 ? 74.07496 66.60837 50.46366 1.000 121.55663 175 THR D C 1
ATOM 4870 O O . THR D 2 175 ? 73.25114 65.96594 51.13414 1.000 117.45546 175 THR D O 1
ATOM 4874 N N . ASN D 2 176 ? 75.15894 67.17295 51.01424 1.000 134.94521 176 ASN D N 1
ATOM 4875 C CA . ASN D 2 176 ? 75.37207 67.05194 52.45586 1.000 154.04023 176 ASN D CA 1
ATOM 4876 C C . ASN D 2 176 ? 74.18548 67.61559 53.24462 1.000 146.82769 176 ASN D C 1
ATOM 4877 O O . ASN D 2 176 ? 73.57106 66.91706 54.06973 1.000 143.43885 176 ASN D O 1
ATOM 4882 N N . GLU D 2 177 ? 73.84039 68.88246 52.98251 1.000 138.78383 177 GLU D N 1
ATOM 4883 C CA . GLU D 2 177 ? 72.77910 69.55865 53.72697 1.000 130.17672 177 GLU D CA 1
ATOM 4884 C C . GLU D 2 177 ? 71.46531 68.79870 53.63675 1.000 114.78771 177 GLU D C 1
ATOM 4885 O O . GLU D 2 177 ? 70.72419 68.69104 54.62277 1.000 119.80817 177 GLU D O 1
ATOM 4891 N N . LEU D 2 178 ? 71.16074 68.27838 52.44835 1.000 113.76241 178 LEU D N 1
ATOM 4892 C CA . LEU D 2 178 ? 69.91829 67.55225 52.21419 1.000 119.77197 178 LEU D CA 1
ATOM 4893 C C . LEU D 2 178 ? 69.86198 66.25848 53.00432 1.000 120.60166 178 LEU D C 1
ATOM 4894 O O . LEU D 2 178 ? 68.83844 65.94599 53.62573 1.000 116.42901 178 LEU D O 1
ATOM 4899 N N . THR D 2 179 ? 70.94421 65.47960 52.96661 1.000 132.34265 179 THR D N 1
ATOM 4900 C CA . THR D 2 179 ? 70.96314 64.23698 53.72739 1.000 140.18063 179 THR D CA 1
ATOM 4901 C C . THR D 2 179 ? 70.80699 64.50548 55.21764 1.000 146.96937 179 THR D C 1
ATOM 4902 O O . THR D 2 179 ? 70.18009 63.71641 55.93723 1.000 137.26391 179 THR D O 1
ATOM 4906 N N . LEU D 2 180 ? 71.36175 65.62202 55.69940 1.000 162.59692 180 LEU D N 1
ATOM 4907 C CA . LEU D 2 180 ? 71.24352 65.92067 57.12426 1.000 171.74625 180 LEU D CA 1
ATOM 4908 C C . LEU D 2 180 ? 69.80349 66.20214 57.54580 1.000 170.58151 180 LEU D C 1
ATOM 4909 O O . LEU D 2 180 ? 69.41470 65.87119 58.67224 1.000 174.03974 180 LEU D O 1
ATOM 4914 N N . GLU D 2 181 ? 68.99137 66.79127 56.66614 1.000 166.43811 181 GLU D N 1
ATOM 4915 C CA . GLU D 2 181 ? 67.82829 67.52013 57.16500 1.000 155.83651 181 GLU D CA 1
ATOM 4916 C C . GLU D 2 181 ? 66.62988 66.61315 57.44374 1.000 154.07514 181 GLU D C 1
ATOM 4917 O O . GLU D 2 181 ? 65.86684 66.87935 58.37873 1.000 155.30304 181 GLU D O 1
ATOM 4923 N N . ASN D 2 182 ? 66.43243 65.54076 56.67031 1.000 153.12970 182 ASN D N 1
ATOM 4924 C CA . ASN D 2 182 ? 65.36145 64.60987 57.02105 1.000 150.49645 182 ASN D CA 1
ATOM 4925 C C . ASN D 2 182 ? 65.64624 63.94653 58.36208 1.000 150.42345 182 ASN D C 1
ATOM 4926 O O . ASN D 2 182 ? 64.73883 63.76706 59.18418 1.000 130.42152 182 ASN D O 1
ATOM 4931 N N . GLU D 2 183 ? 66.90481 63.58994 58.60026 1.000 166.90650 183 GLU D N 1
ATOM 4932 C CA . GLU D 2 183 ? 67.34720 63.04558 59.87635 1.000 175.03001 183 GLU D CA 1
ATOM 4933 C C . GLU D 2 183 ? 67.04237 64.00822 61.01739 1.000 164.31707 183 GLU D C 1
ATOM 4934 O O . GLU D 2 183 ? 66.32341 63.66642 61.95427 1.000 161.17395 183 GLU D O 1
#

Secondary structure (DSSP, 8-state):
-HHHHHHHHHHHTT--EEEE---STTHHHHHHHHH----EEEE-SSHHHHHHHHHHHHHTT--EEEEE-GGGHHHHHHHIIIIIHHHT---EEEE--HHHHHHHHHTT--EEE--STTHHHHHHHHHHHHHHHSS-EEEE--/--HHHHHHHHHHH-TT-EEEE-TTHHHHHHHHH---TTEEE-SS-TT-HHHHHHHHHHH-TTS-EEEEEEHHHHHHTTTHHHHHHHH--TTEEEEEEE---------SHHHHHHHTT-SEEEEE-S--S-----SSS-EEEEEE------PPP---HHHHHHHHHHHHHHTTT-/-HHHHHHHHHHHTTEEEEEE---STTHHHHHHHH-----EEEE-SSHHHHHHHHHHHHHTT-EEEEEEEGGGHHHHHHHIIIIIHHHT---EEEEE---HHHHHHHHHTT--EEEPPSS--HHHHHHHHHHHHHHSS-EEEEE-/--HHHHHHHHHHH-TT-EEEPPTTHHHHHHHHH---TT-B--SS-TT-HHHHHHHHHHH-TTS-EEEEEEHHHHHHTTTHHHHHHHH--TTEEEEEEE---------SHHHHHHHHT-SEEEE--SS-S-----SSSSEEEEEE-----------HHHHHHHHHHHHHHHH-

Organism: NCBI:txid703612

Sequence (632 aa):
STAERMLSTLTENNYTHFTGVPCSLLKGFFRLLESKQNITFIPSIREDSALGVASGMYLGGRKCVMLMQNSGLGYCLNVLTSFNFIYDIPILLLISGEKLTDLLDSVDIPYKELDYENSEGTILDALFLIEKTNRPVAILIKMNKHDAIQLILGQFPSAYLVSTCGHISRDLYNINDRARNFYMVGSMGMAAPVGLGLSTVYPDVPLVVLDGDGSFLMNMGIITMIGHQKPKNFIHVVLDNGMRTVPLVNVTDIALQVGYEYAIEINSGQKSFDLPNEGPGLIHIKVEPRIGKRVHWTPQEIVQRFTNELTLENEVSTAERMLSTLTENNYTHFTGVPCSLLKGFFRLLESKQNITFIPSIREDSALGVASGMYLGGRKCVMLMQNSGLGYCLNVLTSFNFIYDIPILLLISWRGEKLTDLLDSVDIPYKELDYENSEGTILDALFLIEKTNRPVAILIKMNKHDAIQLILGQFPSAYLVSTCGHISRDLYNINDRARNFYMVGSMGMAAPVGLGLSTVYPDVPLVVLDGDGSFLMNMGIITMIGHQKPKNFIHVVLDNGMRTVPLVNVTDIALQVGYEYAIEINSGQKSFDLPNEGPGLIHIKVEPIGKRVHWTPQEIVQRFTNELTLENE